Protein AF-A0A672FN80-F1 (afdb_monomer)

Nearest PDB structures (foldseek):
  4kty-assembly2_B  TM=8.460E-01  e=6.902E-69  Homo sapiens
  5mhl-assembly2_B  TM=8.491E-01  e=1.060E-67  Homo sapiens
  4kty-assembly1_A  TM=8.227E-01  e=8.626E-69  Homo sapiens
  5mhl-assembly1_A  TM=8.161E-01  e=2.891E-67  Homo sapiens
  1ggy-assembly1_A  TM=8.329E-01  e=1.007E-64  Homo sapiens

Radius of gyration: 37.43 Å; Cα contacts (8 Å, |Δi|>4): 1169; chains: 1; bounding box: 92×78×159 Å

Solvent-accessible surface area (backbone atoms only — not comparable to full-atom values): 40496 Å² total; per-residue (Å²): 138,86,84,85,91,87,82,89,80,90,89,86,80,91,76,85,77,79,80,72,82,73,78,80,72,74,53,80,85,76,57,81,47,79,76,48,74,45,62,45,48,88,62,34,16,64,78,47,76,37,65,75,44,56,59,96,47,41,45,43,30,33,48,42,74,40,52,38,38,41,31,36,74,47,69,81,51,98,87,62,50,60,33,42,35,41,41,31,74,94,82,51,34,62,98,50,65,23,33,40,42,30,30,63,62,98,56,88,52,43,83,27,55,41,40,74,75,46,74,64,75,35,29,41,31,33,37,39,30,42,31,44,71,45,58,43,47,67,26,42,47,37,49,29,34,58,54,99,88,44,75,50,64,56,77,92,55,78,72,54,28,37,35,34,29,49,23,33,87,27,86,78,19,59,32,43,48,92,50,66,62,53,43,42,49,24,33,64,54,40,71,46,53,47,64,44,61,36,83,94,53,71,42,81,39,72,31,36,26,40,36,35,43,74,56,40,54,59,27,49,48,47,50,45,58,72,68,64,59,58,66,66,48,41,33,36,62,69,59,43,52,34,51,44,20,29,39,43,18,31,88,83,77,58,12,45,26,33,75,65,84,81,83,75,42,89,88,45,46,53,54,86,76,61,57,44,24,50,72,54,46,54,48,22,62,74,66,74,47,52,40,48,36,22,45,40,61,51,34,23,41,38,48,42,19,50,36,24,49,42,29,35,31,33,47,51,39,24,28,16,30,16,39,43,53,78,82,88,56,70,43,31,56,48,35,20,37,82,88,69,50,74,34,77,86,77,31,72,35,49,71,35,51,51,44,37,29,28,36,37,40,32,61,37,88,92,50,65,92,78,38,40,44,52,20,42,34,31,29,57,79,79,56,63,48,96,84,36,49,32,35,29,50,14,29,34,58,31,37,42,70,68,47,40,82,46,78,28,53,22,39,63,54,39,39,22,40,46,67,21,33,36,37,35,26,36,35,53,98,87,66,54,74,43,80,78,47,76,39,78,65,66,27,30,70,39,28,34,30,55,34,71,95,45,89,51,78,39,82,48,42,77,57,49,40,74,69,92,78,79,64,82,79,84,52,94,92,55,93,74,84,70,82,60,78,48,70,30,89,46,94,53,70,44,77,43,84,43,79,43,80,42,63,45,59,44,92,84,71,47,77,71,44,81,74,47,77,45,79,50,75,46,81,30,45,51,72,31,72,43,64,67,81,68,86,88,76,86,85,72,87,81,74,78,78,81,79,66,86,80,75,86,84,76,95,76,87,91,81,91,83,84,88,82,86,91,85,91,85,88,84,84,90,81,88,88,84,88,84,84,92,77,86,84,85,89,78,90,83,80,90,80,86,85,86,86,82,84,88,83,89,85,82,89,86,86,86,82,87,89,84,87,88,89,85,84,88,86,93,88,85,88,87,91,85,80,88,77,87,75,79,89,78,87,74,84,83,83,86,78,82,85,78,87,74,91,79,85,87,81,85,84,84,87,81,84,89,83,89,82,90,77,87,133

Mean predicted aligned error: 18.03 Å

Structure (mmCIF, N/CA/C/O backbone):
data_AF-A0A672FN80-F1
#
_entry.id   AF-A0A672FN80-F1
#
loop_
_atom_site.group_PDB
_atom_site.id
_atom_site.type_symbol
_atom_site.label_atom_id
_atom_site.label_alt_id
_atom_site.label_comp_id
_atom_site.label_asym_id
_atom_site.label_entity_id
_atom_site.label_seq_id
_atom_site.pdbx_PDB_ins_code
_atom_site.Cartn_x
_atom_site.Cartn_y
_atom_site.Cartn_z
_atom_site.occupancy
_atom_site.B_iso_or_equiv
_atom_site.auth_seq_id
_atom_site.auth_comp_id
_atom_site.auth_asym_id
_atom_site.auth_atom_id
_atom_site.pdbx_PDB_model_num
ATOM 1 N N . MET A 1 1 ? -26.352 -53.113 97.077 1.00 34.72 1 MET A N 1
ATOM 2 C CA . MET A 1 1 ? -25.697 -51.936 97.684 1.00 34.72 1 MET A CA 1
ATOM 3 C C . MET A 1 1 ? -26.577 -50.725 97.421 1.00 34.72 1 MET A C 1
ATOM 5 O O . MET A 1 1 ? -27.241 -50.687 96.395 1.00 34.72 1 MET A O 1
ATOM 9 N N . GLU A 1 2 ? -26.629 -49.824 98.389 1.00 32.56 2 GLU A N 1
ATOM 10 C CA . GLU A 1 2 ? -27.482 -48.627 98.493 1.00 32.56 2 GLU A CA 1
ATOM 11 C C . GLU A 1 2 ? -26.720 -47.343 98.065 1.00 32.56 2 GLU A C 1
ATOM 13 O O . GLU A 1 2 ? -25.510 -47.454 97.853 1.00 32.56 2 GLU A O 1
ATOM 18 N N . PRO A 1 3 ? -27.316 -46.120 98.038 1.00 55.88 3 PRO A N 1
ATOM 19 C CA . PRO A 1 3 ? -28.745 -45.746 97.948 1.00 55.88 3 PRO A CA 1
ATOM 20 C C . PRO A 1 3 ? -29.067 -44.508 97.036 1.00 55.88 3 PRO A C 1
ATOM 22 O O . PRO A 1 3 ? -28.199 -43.866 96.456 1.00 55.88 3 PRO A O 1
ATOM 25 N N . SER A 1 4 ? -30.360 -44.136 97.015 1.00 33.94 4 SER A N 1
ATOM 26 C CA . SER A 1 4 ? -30.925 -42.758 97.091 1.00 33.94 4 SER A CA 1
ATOM 27 C C . SER A 1 4 ? -30.737 -41.668 95.998 1.00 33.94 4 SER A C 1
ATOM 29 O O . SER A 1 4 ? -29.720 -40.990 95.926 1.00 33.94 4 SER A O 1
ATOM 31 N N . SER A 1 5 ? -31.884 -41.325 95.381 1.00 39.34 5 SER A N 1
ATOM 32 C CA . SER A 1 5 ? -32.499 -39.971 95.255 1.00 39.34 5 SER A CA 1
ATOM 33 C C . SER A 1 5 ? -31.873 -38.819 94.433 1.00 39.34 5 SER A C 1
ATOM 35 O O . SER A 1 5 ? -30.744 -38.403 94.655 1.00 39.34 5 SER A O 1
ATOM 37 N N . GLY A 1 6 ? -32.725 -38.157 93.632 1.00 29.98 6 GLY A N 1
ATOM 38 C CA . GLY A 1 6 ? -32.535 -36.811 93.057 1.00 29.98 6 GLY A CA 1
ATOM 39 C C . GLY A 1 6 ? -33.773 -36.378 92.246 1.00 29.98 6 GLY A C 1
ATOM 40 O O . GLY A 1 6 ? -34.424 -37.236 91.653 1.00 29.98 6 GLY A O 1
ATOM 41 N N . CYS A 1 7 ? -34.171 -35.094 92.248 1.00 29.92 7 CYS A N 1
ATOM 42 C CA . CYS A 1 7 ? -35.449 -34.663 91.643 1.00 29.92 7 CYS A CA 1
ATOM 43 C C . CYS A 1 7 ? -35.454 -33.200 91.135 1.00 29.92 7 CYS A C 1
ATOM 45 O O . CYS A 1 7 ? -35.078 -32.299 91.881 1.00 29.92 7 CYS A O 1
ATOM 47 N N . ARG A 1 8 ? -35.999 -32.973 89.919 1.00 34.72 8 ARG A N 1
ATOM 48 C CA . ARG A 1 8 ? -36.161 -31.668 89.207 1.00 34.72 8 ARG A CA 1
ATOM 49 C C . ARG A 1 8 ? -34.811 -31.024 88.775 1.00 34.72 8 ARG A C 1
ATOM 51 O O . ARG A 1 8 ? -33.763 -31.463 89.219 1.00 34.72 8 ARG A O 1
ATOM 58 N N . CYS A 1 9 ? -34.737 -30.048 87.855 1.00 31.30 9 CYS A N 1
ATOM 59 C CA . CYS A 1 9 ? -35.773 -29.162 87.300 1.00 31.30 9 CYS A CA 1
ATOM 60 C C . CYS A 1 9 ? -35.511 -28.701 85.837 1.00 31.30 9 CYS A C 1
ATOM 62 O O . CYS A 1 9 ? -34.406 -28.819 85.325 1.00 31.30 9 CYS A O 1
ATOM 64 N N . ASN A 1 10 ? -36.558 -28.147 85.212 1.00 32.53 10 ASN A N 1
ATOM 65 C CA . ASN A 1 10 ? -36.661 -27.355 83.969 1.00 32.53 10 ASN A CA 1
ATOM 66 C C . ASN A 1 10 ? -35.375 -26.850 83.263 1.00 32.53 10 ASN A C 1
ATOM 68 O O . ASN A 1 10 ? -34.629 -26.073 83.852 1.00 32.53 10 ASN A O 1
ATOM 72 N N . SER A 1 11 ? -35.283 -27.037 81.932 1.00 33.47 11 SER A N 1
ATOM 73 C CA . SER A 1 11 ? -35.390 -25.936 80.936 1.00 33.47 11 SER A CA 1
ATOM 74 C C . SER A 1 11 ? -34.997 -26.360 79.507 1.00 33.47 11 SER A C 1
ATOM 76 O O . SER A 1 11 ? -33.852 -26.730 79.276 1.00 33.47 11 SER A O 1
ATOM 78 N N . CYS A 1 12 ? -35.927 -26.231 78.549 1.00 30.92 12 CYS A N 1
ATOM 79 C CA . CYS A 1 12 ? -35.750 -25.558 77.242 1.00 30.92 12 CYS A CA 1
ATOM 80 C C . CYS A 1 12 ? -36.999 -25.788 76.370 1.00 30.92 12 CYS A C 1
ATOM 82 O O . CYS A 1 12 ? -37.459 -26.916 76.228 1.00 30.92 12 CYS A O 1
ATOM 84 N N . ARG A 1 13 ? -37.575 -24.722 75.794 1.00 36.31 13 ARG A N 1
ATOM 85 C CA . ARG A 1 13 ? -38.748 -24.807 74.900 1.00 36.31 13 ARG A CA 1
ATOM 86 C C . ARG A 1 13 ? -38.325 -24.846 73.434 1.00 36.31 13 ARG A C 1
ATOM 88 O O . ARG A 1 13 ? -37.429 -24.100 73.043 1.00 36.31 13 ARG A O 1
ATOM 95 N N . ASP A 1 14 ? -39.057 -25.608 72.625 1.00 39.59 14 ASP A N 1
ATOM 96 C CA . ASP A 1 14 ? -38.966 -25.571 71.165 1.00 39.59 14 ASP A CA 1
ATOM 97 C C . ASP A 1 14 ? -39.040 -24.144 70.604 1.00 39.59 14 ASP A C 1
ATOM 99 O O . ASP A 1 14 ? -40.020 -23.420 70.798 1.00 39.59 14 ASP A O 1
ATOM 103 N N . LYS A 1 15 ? -38.041 -23.781 69.796 1.00 34.59 15 LYS A N 1
ATOM 104 C CA . LYS A 1 15 ? -38.155 -22.719 68.792 1.00 34.59 15 LYS A CA 1
ATOM 105 C C . LYS A 1 15 ? -37.890 -23.324 67.419 1.00 34.59 15 LYS A C 1
ATOM 107 O O . LYS A 1 15 ? -36.750 -23.379 66.968 1.00 34.59 15 LYS A O 1
ATOM 112 N N . LYS A 1 16 ? -38.955 -23.766 66.742 1.00 34.41 16 LYS A N 1
ATOM 113 C CA . LYS A 1 16 ? -38.889 -24.189 65.335 1.00 34.41 16 LYS A CA 1
ATOM 114 C C . LYS A 1 16 ? -38.532 -22.989 64.455 1.00 34.41 16 LYS A C 1
ATOM 116 O O . LYS A 1 16 ? -39.405 -22.207 64.081 1.00 34.41 16 LYS A O 1
ATOM 121 N N . VAL A 1 17 ? -37.250 -22.843 64.128 1.00 33.03 17 VAL A N 1
ATOM 122 C CA . VAL A 1 17 ? -36.770 -21.849 63.164 1.00 33.03 17 VAL A CA 1
ATOM 123 C C . VAL A 1 17 ? -37.269 -22.246 61.775 1.00 33.03 17 VAL A C 1
ATOM 125 O O . VAL A 1 17 ? -36.801 -23.222 61.190 1.00 33.03 17 VAL A O 1
ATOM 128 N N . LYS A 1 18 ? -38.232 -21.491 61.234 1.00 31.28 18 LYS A N 1
ATOM 129 C CA . LYS A 1 18 ? -38.586 -21.576 59.813 1.00 31.28 18 LYS A CA 1
ATOM 130 C C . LYS A 1 18 ? -37.438 -20.994 58.990 1.00 31.28 18 LYS A C 1
ATOM 132 O O . LYS A 1 18 ? -37.348 -19.779 58.834 1.00 31.28 18 LYS A O 1
ATOM 137 N N . PHE A 1 19 ? -36.610 -21.860 58.415 1.00 32.84 19 PHE A N 1
ATOM 138 C CA . PHE A 1 19 ? -35.761 -21.489 57.288 1.00 32.84 19 PHE A CA 1
ATOM 139 C C . PHE A 1 19 ? -36.641 -21.290 56.051 1.00 32.84 19 PHE A C 1
ATOM 141 O O . PHE A 1 19 ? -36.877 -22.214 55.277 1.00 32.84 19 PHE A O 1
ATOM 148 N N . THR A 1 20 ? -37.162 -20.077 55.869 1.00 34.50 20 THR A N 1
ATOM 149 C CA . THR A 1 20 ? -37.629 -19.655 54.548 1.00 34.50 20 THR A CA 1
ATOM 150 C C . THR A 1 20 ? -36.409 -19.496 53.656 1.00 34.50 20 THR A C 1
ATOM 152 O O . THR A 1 20 ? -35.637 -18.553 53.848 1.00 34.50 20 THR A O 1
ATOM 155 N N . PHE A 1 21 ? -36.256 -20.380 52.669 1.00 37.72 21 PHE A N 1
ATOM 156 C CA . PHE A 1 21 ? -35.476 -20.053 51.483 1.00 37.72 21 PHE A CA 1
ATOM 157 C C . PHE A 1 21 ? -36.081 -18.779 50.887 1.00 37.72 21 PHE A C 1
ATOM 159 O O . PHE A 1 21 ? -37.189 -18.786 50.356 1.00 37.72 21 PHE A O 1
ATOM 166 N N . ARG A 1 22 ? -35.374 -17.659 51.047 1.00 36.22 22 ARG A N 1
ATOM 167 C CA . ARG A 1 22 ? -35.537 -16.530 50.143 1.00 36.22 22 ARG A CA 1
ATOM 168 C C . ARG A 1 22 ? -34.741 -16.896 48.908 1.00 36.22 22 ARG A C 1
ATOM 170 O O . ARG A 1 22 ? -33.526 -16.715 48.901 1.00 36.22 22 ARG A O 1
ATOM 177 N N . ASP A 1 23 ? -35.428 -17.398 47.891 1.00 37.12 23 ASP A N 1
ATOM 178 C CA . ASP A 1 23 ? -34.896 -17.324 46.540 1.00 37.12 23 ASP A CA 1
ATOM 179 C C . ASP A 1 23 ? -34.601 -15.850 46.270 1.00 37.12 23 ASP A C 1
ATOM 181 O O . ASP A 1 23 ? -35.511 -15.017 46.212 1.00 37.12 23 ASP A O 1
ATOM 185 N N . ILE A 1 24 ? -33.315 -15.505 46.180 1.00 43.38 24 ILE A N 1
ATOM 186 C CA . ILE A 1 24 ? -32.892 -14.168 45.771 1.00 43.38 24 ILE A CA 1
ATOM 187 C C . ILE A 1 24 ? -33.099 -14.107 44.262 1.00 43.38 24 ILE A C 1
ATOM 189 O O . ILE A 1 24 ? -32.166 -14.220 43.466 1.00 43.38 24 ILE A O 1
ATOM 193 N N . VAL A 1 25 ? -34.364 -13.937 43.878 1.00 39.09 25 VAL A N 1
ATOM 194 C CA . VAL A 1 25 ? -34.743 -13.419 42.572 1.00 39.09 25 VAL A CA 1
ATOM 195 C C . VAL A 1 25 ? -34.125 -12.029 42.495 1.00 39.09 25 VAL A C 1
ATOM 197 O O . VAL A 1 25 ? -34.710 -11.058 42.973 1.00 39.09 25 VAL A O 1
ATOM 200 N N . LYS A 1 26 ? -32.910 -11.942 41.937 1.00 41.38 26 LYS A N 1
ATOM 201 C CA . LYS A 1 26 ? -32.326 -10.666 41.527 1.00 41.38 26 LYS A CA 1
ATOM 202 C C . LYS A 1 26 ? -33.324 -10.028 40.573 1.00 41.38 26 LYS A C 1
ATOM 204 O O . LYS A 1 26 ? -33.519 -10.509 39.456 1.00 41.38 26 LYS A O 1
ATOM 209 N N . THR A 1 27 ? -33.986 -8.978 41.042 1.00 40.97 27 THR A N 1
ATOM 210 C CA . THR A 1 27 ? -34.818 -8.129 40.200 1.00 40.97 27 THR A CA 1
ATOM 211 C C . THR A 1 27 ? -33.954 -7.600 39.059 1.00 40.97 27 THR A C 1
ATOM 213 O O . THR A 1 27 ? -32.752 -7.378 39.218 1.00 40.97 27 THR A O 1
ATOM 216 N N . SER A 1 28 ? -34.549 -7.392 37.885 1.00 49.75 28 SER A N 1
ATOM 217 C CA . SER A 1 28 ? -33.811 -6.977 36.682 1.00 49.75 28 SER A CA 1
ATOM 218 C C . SER A 1 28 ? -33.064 -5.642 36.835 1.00 49.75 28 SER A C 1
ATOM 220 O O . SER A 1 28 ? -32.190 -5.352 36.027 1.00 49.75 28 SER A O 1
ATOM 222 N N . ALA A 1 29 ? -33.366 -4.864 37.880 1.00 49.12 29 ALA A N 1
ATOM 223 C CA . ALA A 1 29 ? -32.667 -3.638 38.257 1.00 49.12 29 ALA A CA 1
ATOM 224 C C . ALA A 1 29 ? -31.245 -3.854 38.830 1.00 49.12 29 ALA A C 1
ATOM 226 O O . ALA A 1 29 ? -30.414 -2.962 38.705 1.00 49.12 29 ALA A O 1
ATOM 227 N N . ASP A 1 30 ? -30.935 -5.017 39.421 1.00 61.47 30 ASP A N 1
ATOM 228 C CA . ASP A 1 30 ? -29.598 -5.301 39.986 1.00 61.47 30 ASP A CA 1
ATOM 229 C C . ASP A 1 30 ? -28.584 -5.797 38.935 1.00 61.47 30 ASP A C 1
ATOM 231 O O . ASP A 1 30 ? -27.371 -5.858 39.191 1.00 61.47 30 ASP A O 1
ATOM 235 N N . MET A 1 31 ? -29.069 -6.198 37.754 1.00 71.31 31 MET A N 1
ATOM 236 C CA . MET A 1 31 ? -28.233 -6.737 36.684 1.00 71.31 31 MET A CA 1
ATOM 237 C C . MET A 1 31 ? -27.465 -5.616 35.980 1.00 71.31 31 MET A C 1
ATOM 239 O O . MET A 1 31 ? -28.045 -4.659 35.468 1.00 71.31 31 MET A O 1
ATOM 243 N N . LEU A 1 32 ? -26.140 -5.755 35.942 1.00 83.38 32 LEU A N 1
ATOM 244 C CA . LEU A 1 32 ? -25.268 -4.834 35.227 1.00 83.38 32 LEU A CA 1
ATOM 245 C C . LEU A 1 32 ? -25.393 -5.081 33.717 1.00 83.38 32 LEU A C 1
ATOM 247 O O . LEU A 1 32 ? -25.156 -6.193 33.248 1.00 83.38 32 LEU A O 1
ATOM 251 N N . PHE A 1 33 ? -25.730 -4.041 32.961 1.00 86.81 33 PHE A N 1
ATOM 252 C CA . PHE A 1 33 ? -25.705 -4.049 31.499 1.00 86.81 33 PHE A CA 1
ATOM 253 C C . PHE A 1 33 ? -25.054 -2.767 30.970 1.00 86.81 33 PHE A C 1
ATOM 255 O O . PHE A 1 33 ? -24.879 -1.802 31.712 1.00 86.81 33 PHE A O 1
ATOM 262 N N . VAL A 1 34 ? -24.666 -2.767 29.694 1.00 90.94 34 VAL A N 1
ATOM 263 C CA . VAL A 1 34 ? -24.140 -1.575 29.012 1.00 90.94 34 VAL A CA 1
ATOM 264 C C . VAL A 1 34 ? -25.296 -0.778 28.424 1.00 90.94 34 VAL A C 1
ATOM 266 O O . VAL A 1 34 ? -26.109 -1.335 27.686 1.00 90.94 34 VAL A O 1
ATOM 269 N N . GLU A 1 35 ? -25.341 0.515 28.724 1.00 90.50 35 GLU A N 1
ATOM 270 C CA . GLU A 1 35 ? -26.294 1.463 28.142 1.00 90.50 35 GLU A CA 1
ATOM 271 C C . GLU A 1 35 ? -25.733 2.112 26.875 1.00 90.50 35 GLU A C 1
ATOM 273 O O . GLU A 1 35 ? -26.437 2.228 25.873 1.00 90.50 35 GLU A O 1
ATOM 278 N N . HIS A 1 36 ? -24.457 2.511 26.907 1.00 91.25 36 HIS A N 1
ATOM 279 C CA . HIS A 1 36 ? -23.806 3.243 25.823 1.00 91.25 36 HIS A CA 1
ATOM 280 C C . HIS A 1 36 ? -22.309 2.917 25.717 1.00 91.25 36 HIS A C 1
ATOM 282 O O . HIS A 1 36 ? -21.642 2.651 26.720 1.00 91.25 36 HIS A O 1
ATOM 288 N N . ILE A 1 37 ? -21.774 2.976 24.495 1.00 93.94 37 ILE A N 1
ATOM 289 C CA . ILE A 1 37 ? -20.345 2.834 24.190 1.00 93.94 37 ILE A CA 1
ATOM 290 C C . ILE A 1 37 ? -19.943 4.036 23.334 1.00 93.94 37 ILE A C 1
ATOM 292 O O . ILE A 1 37 ? -20.289 4.108 22.158 1.00 93.94 37 ILE A O 1
ATOM 296 N N . ASP A 1 38 ? -19.208 4.981 23.916 1.00 94.50 38 ASP A N 1
ATOM 297 C CA . ASP A 1 38 ? -18.576 6.066 23.168 1.00 94.50 38 ASP A CA 1
ATOM 298 C C . ASP A 1 38 ? -17.159 5.645 22.755 1.00 94.50 38 ASP A C 1
ATOM 300 O O . ASP A 1 38 ? -16.294 5.385 23.592 1.00 94.50 38 ASP A O 1
ATOM 304 N N . MET A 1 39 ? -16.917 5.602 21.444 1.00 94.62 39 MET A N 1
ATOM 305 C CA . MET A 1 39 ? -15.609 5.309 20.845 1.00 94.62 39 MET A CA 1
ATOM 306 C C . MET A 1 39 ? -14.666 6.536 20.841 1.00 94.62 39 MET A C 1
ATOM 308 O O . MET A 1 39 ? -13.638 6.525 20.163 1.00 94.62 39 MET A O 1
ATOM 312 N N . CYS A 1 40 ? -15.036 7.620 21.532 1.00 94.31 40 CYS A N 1
ATOM 313 C CA . CYS A 1 40 ? -14.263 8.837 21.795 1.00 94.31 40 CYS A CA 1
ATOM 314 C C . CYS A 1 40 ? -13.546 9.407 20.553 1.00 94.31 40 CYS A C 1
ATOM 316 O O . CYS A 1 40 ? -12.401 9.862 20.626 1.00 94.31 40 CYS A O 1
ATOM 318 N N . GLN A 1 41 ? -14.208 9.377 19.388 1.00 92.81 41 GLN A N 1
ATOM 319 C CA . GLN A 1 41 ? -13.569 9.632 18.086 1.00 92.81 41 GLN A CA 1
ATOM 320 C C . GLN A 1 41 ? -12.873 10.998 18.004 1.00 92.81 41 GLN A C 1
ATOM 322 O O . GLN A 1 41 ? -11.802 11.099 17.410 1.00 92.81 41 GLN A O 1
ATOM 327 N N . ASN A 1 42 ? -13.439 12.017 18.656 1.00 92.94 42 ASN A N 1
ATOM 328 C CA . ASN A 1 42 ? -12.897 13.379 18.707 1.00 92.94 42 ASN A CA 1
ATOM 329 C C . ASN A 1 42 ? -11.530 13.465 19.415 1.00 92.94 42 ASN A C 1
ATOM 331 O O . ASN A 1 42 ? -10.779 14.402 19.168 1.00 92.94 42 ASN A O 1
ATOM 335 N N . ILE A 1 43 ? -11.212 12.500 20.286 1.00 94.44 43 ILE A N 1
ATOM 336 C CA . ILE A 1 43 ? -9.926 12.390 20.990 1.00 94.44 43 ILE A CA 1
ATOM 337 C C . ILE A 1 43 ? -8.984 11.460 20.214 1.00 94.44 43 ILE A C 1
ATOM 339 O O . ILE A 1 43 ? -7.816 11.784 20.017 1.00 94.44 43 ILE A O 1
ATOM 343 N N . ASN A 1 44 ? -9.502 10.326 19.732 1.00 96.56 44 ASN A N 1
ATOM 344 C CA . ASN A 1 44 ? -8.696 9.275 19.108 1.00 96.56 44 ASN A CA 1
ATOM 345 C C . ASN A 1 44 ? -8.256 9.590 17.666 1.00 96.56 44 ASN A C 1
ATOM 347 O O . ASN A 1 44 ? -7.122 9.295 17.295 1.00 96.56 44 ASN A O 1
ATOM 351 N N . LYS A 1 45 ? -9.121 10.174 16.823 1.00 94.44 45 LYS A N 1
ATOM 352 C CA . LYS A 1 45 ? -8.763 10.430 15.415 1.00 94.44 45 LYS A CA 1
ATOM 353 C C . LYS A 1 45 ? -7.578 11.410 15.258 1.00 94.44 45 LYS A C 1
ATOM 355 O O . LYS A 1 45 ? -6.699 11.126 14.438 1.00 94.44 45 LYS A O 1
ATOM 360 N N . PRO A 1 46 ? -7.470 12.497 16.054 1.00 95.94 46 PRO A N 1
ATOM 361 C CA . PRO A 1 46 ? -6.291 13.363 16.037 1.00 95.94 46 PRO A CA 1
ATOM 362 C C . PRO A 1 46 ? -5.007 12.671 16.506 1.00 95.94 46 PRO A C 1
ATOM 364 O O . PRO A 1 46 ? -3.977 12.817 15.853 1.00 95.94 46 PRO A O 1
ATOM 367 N N . THR A 1 47 ? -5.046 11.895 17.596 1.00 95.75 47 THR A N 1
ATOM 368 C CA . THR A 1 47 ? -3.836 11.255 18.149 1.00 95.75 47 THR A CA 1
ATOM 369 C C . THR A 1 47 ? -3.302 10.127 17.267 1.00 95.75 47 THR A C 1
ATOM 371 O O . THR A 1 47 ? -2.093 9.908 17.234 1.00 95.75 47 THR A O 1
ATOM 374 N N . HIS A 1 48 ? -4.165 9.436 16.519 1.00 96.62 48 HIS A N 1
ATOM 375 C CA . HIS A 1 48 ? -3.774 8.374 15.585 1.00 96.62 48 HIS A CA 1
ATOM 376 C C . HIS A 1 48 ? -3.485 8.854 14.154 1.00 96.62 48 HIS A C 1
ATOM 378 O O . HIS A 1 48 ? -3.210 8.019 13.292 1.00 96.62 48 HIS A O 1
ATOM 384 N N . TYR A 1 49 ? -3.534 10.159 13.862 1.00 96.06 49 TYR A N 1
ATOM 385 C CA . TYR A 1 49 ? -3.404 10.689 12.495 1.00 96.06 49 TYR A CA 1
ATOM 386 C C . TYR A 1 49 ? -4.420 10.042 11.527 1.00 96.06 49 TYR A C 1
ATOM 388 O O . TYR A 1 49 ? -4.057 9.475 10.490 1.00 96.06 49 TYR A O 1
ATOM 396 N N . THR A 1 50 ? -5.700 10.059 11.916 1.00 96.25 50 THR A N 1
ATOM 397 C CA . THR A 1 50 ? -6.836 9.475 11.174 1.00 96.25 50 THR A CA 1
ATOM 398 C C . THR A 1 50 ? -8.052 10.413 11.072 1.00 96.25 50 THR A C 1
ATOM 400 O O . THR A 1 50 ? -9.124 9.988 10.641 1.00 96.25 50 THR A O 1
ATOM 403 N N . THR A 1 51 ? -7.904 11.698 11.416 1.00 94.94 51 THR A N 1
ATOM 404 C CA . THR A 1 51 ? -8.965 12.726 11.327 1.00 94.94 51 THR A CA 1
ATOM 405 C C . THR A 1 51 ? -9.540 12.898 9.924 1.00 94.94 51 THR A C 1
ATOM 407 O O . THR A 1 51 ? -10.733 13.147 9.793 1.00 94.94 51 THR A O 1
ATOM 410 N N . GLU A 1 52 ? -8.716 12.749 8.887 1.00 94.69 52 GLU A N 1
ATOM 411 C CA . GLU A 1 52 ? -9.093 13.060 7.501 1.00 94.69 52 GLU A CA 1
ATOM 412 C C . GLU A 1 52 ? -10.042 12.024 6.867 1.00 94.69 52 GLU A C 1
ATOM 414 O O . GLU A 1 52 ? -10.763 12.366 5.937 1.00 94.69 52 GLU A O 1
ATOM 419 N N . TYR A 1 53 ? -10.105 10.784 7.378 1.00 95.31 53 TYR A N 1
ATOM 420 C CA . TYR A 1 53 ? -10.984 9.735 6.834 1.00 95.31 53 TYR A CA 1
ATOM 421 C C . TYR A 1 53 ? -12.480 10.084 7.005 1.00 95.31 53 TYR A C 1
ATOM 423 O O . TYR A 1 53 ? -12.988 10.065 8.137 1.00 95.31 53 TYR A O 1
ATOM 431 N N . ASP A 1 54 ? -13.212 10.283 5.895 1.00 94.75 54 ASP A N 1
ATOM 432 C CA . ASP A 1 54 ? -14.682 10.419 5.889 1.00 94.75 54 ASP A CA 1
ATOM 433 C C . ASP A 1 54 ? -15.348 9.063 6.169 1.00 94.75 54 ASP A C 1
ATOM 435 O O . ASP A 1 54 ? -15.763 8.308 5.282 1.00 94.75 54 ASP A O 1
ATOM 439 N N . THR A 1 55 ? -15.428 8.746 7.458 1.00 91.88 55 THR A N 1
ATOM 440 C CA . THR A 1 55 ? -16.177 7.614 7.991 1.00 91.88 55 THR A CA 1
ATOM 441 C C . THR A 1 55 ? -16.730 7.930 9.376 1.00 91.88 55 THR A C 1
ATOM 443 O O . THR A 1 55 ? -16.051 8.515 10.225 1.00 91.88 55 THR A O 1
ATOM 446 N N . ASN A 1 56 ? -17.968 7.494 9.614 1.00 91.31 56 ASN A N 1
ATOM 447 C CA . ASN A 1 56 ? -18.688 7.667 10.880 1.00 91.31 56 ASN A CA 1
ATOM 448 C C . ASN A 1 56 ? -18.119 6.803 12.022 1.00 91.31 56 ASN A C 1
ATOM 450 O O . ASN A 1 56 ? -18.543 6.951 13.164 1.00 91.31 56 ASN A O 1
ATOM 454 N N . ASN A 1 57 ? -17.214 5.875 11.709 1.00 94.69 57 ASN A N 1
ATOM 455 C CA . ASN A 1 57 ? -16.669 4.880 12.629 1.00 94.69 57 ASN A CA 1
ATOM 456 C C . ASN A 1 57 ? -15.264 5.269 13.118 1.00 94.69 57 ASN A C 1
ATOM 458 O O . ASN A 1 57 ? -14.571 6.082 12.497 1.00 94.69 57 ASN A O 1
ATOM 462 N N . LEU A 1 58 ? -14.811 4.650 14.213 1.00 96.44 58 LEU A N 1
ATOM 463 C CA . LEU A 1 58 ? -13.467 4.899 14.727 1.00 96.44 58 LEU A CA 1
ATOM 464 C C . LEU A 1 58 ? -12.405 4.254 13.818 1.00 96.44 58 LEU A C 1
ATOM 466 O O . LEU A 1 58 ? -12.484 3.071 13.487 1.00 96.44 58 LEU A O 1
ATOM 470 N N . VAL A 1 59 ? -11.376 5.031 13.473 1.00 97.56 59 VAL A N 1
ATOM 471 C CA . VAL A 1 59 ? -10.182 4.578 12.747 1.00 97.56 59 VAL A CA 1
ATOM 472 C C . VAL A 1 59 ? -8.962 4.846 13.623 1.00 97.56 59 VAL A C 1
ATOM 474 O O . VAL A 1 59 ? -8.731 5.989 14.017 1.00 97.56 59 VAL A O 1
ATOM 477 N N . VAL A 1 60 ? -8.182 3.810 13.922 1.00 97.81 60 VAL A N 1
ATOM 478 C CA . VAL A 1 60 ? -6.967 3.872 14.754 1.00 97.81 60 VAL A CA 1
ATOM 479 C C . VAL A 1 60 ? -5.839 3.065 14.120 1.00 97.81 60 VAL A C 1
ATOM 481 O O . VAL A 1 60 ? -6.037 2.296 13.178 1.00 97.81 60 VAL A O 1
ATOM 484 N N . ARG A 1 61 ? -4.631 3.231 14.651 1.00 97.88 61 ARG A N 1
ATOM 485 C CA . ARG A 1 61 ? -3.422 2.533 14.204 1.00 97.88 61 ARG A CA 1
ATOM 486 C C . ARG A 1 61 ? -2.923 1.593 15.297 1.00 97.88 61 ARG A C 1
ATOM 488 O O . ARG A 1 61 ? -3.034 1.908 16.480 1.00 97.88 61 ARG A O 1
ATOM 495 N N . ARG A 1 62 ? -2.395 0.435 14.904 1.00 97.00 62 ARG A N 1
ATOM 496 C CA . ARG A 1 62 ? -1.881 -0.584 15.835 1.00 97.00 62 ARG A CA 1
ATOM 497 C C . ARG A 1 62 ? -0.619 -0.121 16.578 1.00 97.00 62 ARG A C 1
ATOM 499 O O . ARG A 1 62 ? 0.033 0.828 16.157 1.00 97.00 62 ARG A O 1
ATOM 506 N N . GLY A 1 63 ? -0.298 -0.752 17.707 1.00 95.00 63 GLY A N 1
ATOM 507 C CA . GLY A 1 63 ? 0.839 -0.369 18.556 1.00 95.00 63 GLY A CA 1
ATOM 508 C C . GLY A 1 63 ? 0.655 0.919 19.371 1.00 95.00 63 GLY A C 1
ATOM 509 O O . GLY A 1 63 ? 1.570 1.316 20.080 1.00 95.00 63 GLY A O 1
ATOM 510 N N . GLN A 1 64 ? -0.509 1.573 19.299 1.00 96.25 64 GLN A N 1
ATOM 511 C CA . GLN A 1 64 ? -0.788 2.848 19.965 1.00 96.25 64 GLN A CA 1
ATOM 512 C C . GLN A 1 64 ? -2.107 2.774 20.745 1.00 96.25 64 GLN A C 1
ATOM 514 O O . GLN A 1 64 ? -3.067 2.160 20.279 1.00 96.25 64 GLN A O 1
ATOM 519 N N . GLU A 1 65 ? -2.158 3.388 21.929 1.00 96.50 65 GLU A N 1
ATOM 520 C CA . GLU A 1 65 ? -3.358 3.386 22.770 1.00 96.50 65 GLU A CA 1
ATOM 521 C C . GLU A 1 65 ? -4.467 4.292 22.217 1.00 96.50 65 GLU A C 1
ATOM 523 O O . GLU A 1 65 ? -4.210 5.445 21.872 1.00 96.50 65 GLU A O 1
ATOM 528 N N . PHE A 1 66 ? -5.703 3.789 22.237 1.00 97.12 66 PHE A N 1
ATOM 529 C CA . PHE A 1 66 ? -6.926 4.560 22.012 1.00 97.12 66 PHE A CA 1
ATOM 530 C C . PHE A 1 66 ? -7.897 4.418 23.192 1.00 97.12 66 PHE A C 1
ATOM 532 O O . PHE A 1 66 ? -7.835 3.451 23.956 1.00 97.12 66 PHE A O 1
ATOM 539 N N . ILE A 1 67 ? -8.799 5.389 23.345 1.00 96.19 67 ILE A N 1
ATOM 540 C CA . ILE A 1 67 ? -9.714 5.494 24.489 1.00 96.19 67 ILE A CA 1
ATOM 541 C C . ILE A 1 67 ? -11.136 5.068 24.098 1.00 96.19 67 ILE A C 1
ATOM 543 O O . ILE A 1 67 ? -11.646 5.487 23.062 1.00 96.19 67 ILE A O 1
ATOM 547 N N . ILE A 1 68 ? -11.808 4.285 24.944 1.00 95.81 68 ILE A N 1
ATOM 548 C CA . ILE A 1 68 ? -13.255 4.016 24.860 1.00 95.81 68 ILE A CA 1
ATOM 549 C C . ILE A 1 68 ? -13.897 4.378 26.201 1.00 95.81 68 ILE A C 1
ATOM 551 O O . ILE A 1 68 ? -13.347 4.078 27.261 1.00 95.81 68 ILE A O 1
ATOM 555 N N . ARG A 1 69 ? -15.088 4.974 26.172 1.00 95.44 69 ARG A N 1
ATOM 556 C CA . ARG A 1 69 ? -15.930 5.206 27.350 1.00 95.44 69 ARG A CA 1
ATOM 557 C C . ARG A 1 69 ? -17.140 4.272 27.305 1.00 95.44 69 ARG A C 1
ATOM 559 O O . ARG A 1 69 ? -17.944 4.336 26.380 1.00 95.44 69 ARG A O 1
ATOM 566 N N . VAL A 1 70 ? -17.280 3.415 28.315 1.00 94.81 70 VAL A N 1
ATOM 567 C CA . VAL A 1 70 ? -18.409 2.480 28.457 1.00 94.81 70 VAL A CA 1
ATOM 568 C C . VAL A 1 70 ? -19.276 2.930 29.627 1.00 94.81 70 VAL A C 1
ATOM 570 O O . VAL A 1 70 ? -18.783 3.041 30.749 1.00 94.81 70 VAL A O 1
ATOM 573 N N . THR A 1 71 ? -20.558 3.184 29.372 1.00 94.25 71 THR A N 1
ATOM 574 C CA . THR A 1 71 ? -21.547 3.565 30.390 1.00 94.25 71 THR A CA 1
ATOM 575 C C . THR A 1 71 ? -22.420 2.364 30.729 1.00 94.25 71 THR A C 1
ATOM 577 O O . THR A 1 71 ? -23.022 1.752 29.843 1.00 94.25 71 THR A O 1
ATOM 580 N N . PHE A 1 72 ? -22.473 2.022 32.013 1.00 92.50 72 PHE A N 1
ATOM 581 C CA . PHE A 1 72 ? -23.222 0.889 32.546 1.00 92.50 72 PHE A CA 1
ATOM 582 C C . PHE A 1 72 ? -24.506 1.339 33.260 1.00 92.50 72 PHE A C 1
ATOM 584 O O . PHE A 1 72 ? -24.617 2.481 33.690 1.00 92.50 72 PHE A O 1
ATOM 591 N N . SER A 1 73 ? -25.445 0.416 33.465 1.00 90.31 73 SER A N 1
ATOM 592 C CA . SER A 1 73 ? -26.730 0.669 34.142 1.00 90.31 73 SER A CA 1
ATOM 593 C C . SER A 1 73 ? -26.626 1.064 35.623 1.00 90.31 73 SER A C 1
ATOM 595 O O . SER A 1 73 ? -27.589 1.555 36.212 1.00 90.31 73 SER A O 1
ATOM 597 N N . ARG A 1 74 ? -25.471 0.834 36.258 1.00 87.69 74 ARG A N 1
ATOM 598 C CA . ARG A 1 74 ? -25.175 1.227 37.642 1.00 87.69 74 ARG A CA 1
ATOM 599 C C . ARG A 1 74 ? -23.670 1.365 37.868 1.00 87.69 74 ARG A C 1
ATOM 601 O O . ARG A 1 74 ? -22.865 0.988 37.021 1.00 87.69 74 ARG A O 1
ATOM 608 N N . LEU A 1 75 ? -23.297 1.860 39.050 1.00 86.31 75 LEU A N 1
ATOM 609 C CA . LEU A 1 75 ? -21.909 1.863 39.518 1.00 86.31 75 LEU A CA 1
ATOM 610 C C . LEU A 1 75 ? -21.320 0.440 39.503 1.00 86.31 75 LEU A C 1
ATOM 612 O O . LEU A 1 75 ? -21.983 -0.522 39.912 1.00 86.31 75 LEU A O 1
ATOM 616 N N . LEU A 1 76 ? -20.064 0.334 39.066 1.00 83.81 76 LEU A N 1
ATOM 617 C CA . LEU A 1 76 ? -19.274 -0.893 39.142 1.00 83.81 76 LEU A CA 1
ATOM 618 C C . LEU A 1 76 ? -18.861 -1.170 40.593 1.00 83.81 76 LEU A C 1
ATOM 620 O O . LEU A 1 76 ? -18.438 -0.268 41.316 1.00 83.81 76 LEU A O 1
ATOM 624 N N . THR A 1 77 ? -18.953 -2.429 41.011 1.00 80.94 77 THR A N 1
ATOM 625 C CA . THR A 1 77 ? -18.476 -2.918 42.311 1.00 80.94 77 THR A CA 1
ATOM 626 C C . THR A 1 77 ? -17.296 -3.871 42.123 1.00 80.94 77 THR A C 1
ATOM 628 O O . THR A 1 77 ? -17.075 -4.388 41.033 1.00 80.94 77 THR A O 1
ATOM 631 N N . GLN A 1 78 ? -16.566 -4.187 43.198 1.00 76.19 78 GLN A N 1
ATOM 632 C CA . GLN A 1 78 ? -15.456 -5.158 43.160 1.00 76.19 78 GLN A CA 1
ATOM 633 C C . GLN A 1 78 ? -15.871 -6.599 42.785 1.00 76.19 78 GLN A C 1
ATOM 635 O O . GLN A 1 78 ? -15.002 -7.451 42.619 1.00 76.19 78 GLN A O 1
ATOM 640 N N . GLN A 1 79 ? -17.173 -6.895 42.682 1.00 77.19 79 GLN A N 1
ATOM 641 C CA . GLN A 1 79 ? -17.691 -8.193 42.227 1.00 77.19 79 GLN A CA 1
ATOM 642 C C . GLN A 1 79 ? -18.083 -8.199 40.741 1.00 77.19 79 GLN A C 1
ATOM 644 O O . GLN A 1 79 ? -18.329 -9.270 40.187 1.00 77.19 79 GLN A O 1
ATOM 649 N N . ASP A 1 80 ? -18.159 -7.030 40.101 1.00 83.25 80 ASP A N 1
ATOM 650 C CA . ASP A 1 80 ? -18.477 -6.910 38.682 1.00 83.25 80 ASP A CA 1
ATOM 651 C C . ASP A 1 80 ? -17.191 -7.029 37.849 1.00 83.25 80 ASP A C 1
ATOM 653 O O . ASP A 1 80 ? -16.212 -6.323 38.090 1.00 83.25 80 ASP A O 1
ATOM 657 N N . ASP A 1 81 ? -17.196 -7.901 36.840 1.00 87.00 81 ASP A N 1
ATOM 658 C CA . ASP A 1 81 ? -16.090 -8.054 35.889 1.00 87.00 81 ASP A CA 1
ATOM 659 C C . ASP A 1 81 ? -16.605 -7.934 34.454 1.00 87.00 81 ASP A C 1
ATOM 661 O O . ASP A 1 81 ? -17.706 -8.390 34.127 1.00 87.00 81 ASP A O 1
ATOM 665 N N . PHE A 1 82 ? -15.806 -7.307 33.595 1.00 90.25 82 PHE A N 1
ATOM 666 C CA . PHE A 1 82 ? -16.124 -7.110 32.189 1.00 90.25 82 PHE A CA 1
ATOM 667 C C . PHE A 1 82 ? -14.857 -7.132 31.329 1.00 90.25 82 PHE A C 1
ATOM 669 O O . PHE A 1 82 ? -13.746 -6.857 31.789 1.00 90.25 82 PHE A O 1
ATOM 676 N N . GLN A 1 83 ? -15.047 -7.427 30.049 1.00 92.31 83 GLN A N 1
ATOM 677 C CA . GLN A 1 83 ? -14.005 -7.434 29.029 1.00 92.31 83 GLN A CA 1
ATOM 678 C C . GLN A 1 83 ? -14.526 -6.789 27.743 1.00 92.31 83 GLN A C 1
ATOM 680 O O . GLN A 1 83 ? -15.726 -6.838 27.456 1.00 92.31 83 GLN A O 1
ATOM 685 N N . LEU A 1 84 ? -13.628 -6.206 26.952 1.00 94.06 84 LEU A N 1
ATOM 686 C CA . LEU A 1 84 ? -13.930 -5.845 25.567 1.00 94.06 84 LEU A CA 1
ATOM 687 C C . LEU A 1 84 ? -13.549 -6.993 24.642 1.00 94.06 84 LEU A C 1
ATOM 689 O O . LEU A 1 84 ? -12.520 -7.640 24.838 1.00 94.06 84 LEU A O 1
ATOM 693 N N . GLU A 1 85 ? -14.352 -7.220 23.610 1.00 94.19 85 GLU A N 1
ATOM 694 C CA . GLU A 1 85 ? -14.077 -8.220 22.587 1.00 94.19 85 GLU A CA 1
ATOM 695 C C . GLU A 1 85 ? -14.109 -7.596 21.191 1.00 94.19 85 GLU A C 1
ATOM 697 O O . GLU A 1 85 ? -15.083 -6.949 20.802 1.00 94.19 85 GLU A O 1
ATOM 702 N N . PHE A 1 86 ? -13.050 -7.831 20.418 1.00 95.38 86 PHE A N 1
ATOM 703 C CA . PHE A 1 86 ? -12.891 -7.341 19.053 1.00 95.38 86 PHE A CA 1
ATOM 704 C C . PHE A 1 86 ? -12.867 -8.535 18.089 1.00 95.38 86 PHE A C 1
ATOM 706 O O . PHE A 1 86 ? -11.982 -9.393 18.166 1.00 95.38 86 PHE A O 1
ATOM 713 N N . LEU A 1 87 ? -13.856 -8.614 17.189 1.00 94.94 87 LEU A N 1
ATOM 714 C CA . LEU A 1 87 ? -14.089 -9.784 16.331 1.00 94.94 87 LEU A CA 1
ATOM 715 C C . LEU A 1 87 ? -14.056 -9.432 14.839 1.00 94.94 87 LEU A C 1
ATOM 717 O O . LEU A 1 87 ? -14.990 -8.810 14.321 1.00 94.94 87 LEU A O 1
ATOM 721 N N . ILE A 1 88 ? -13.049 -9.929 14.118 1.00 94.50 88 ILE A N 1
ATOM 722 C CA . ILE A 1 88 ? -12.830 -9.688 12.680 1.00 94.50 88 ILE A CA 1
ATOM 723 C C . ILE A 1 88 ? -13.054 -10.954 11.830 1.00 94.50 88 ILE A C 1
ATOM 725 O O . ILE A 1 88 ? -12.665 -12.063 12.200 1.00 94.50 88 ILE A O 1
ATOM 729 N N . GLY A 1 89 ? -13.685 -10.784 10.664 1.00 89.94 89 GLY A N 1
ATOM 730 C CA . GLY A 1 89 ? -13.987 -11.864 9.716 1.00 89.94 89 GLY A CA 1
ATOM 731 C C . GLY A 1 89 ? -15.163 -12.780 10.112 1.00 89.94 89 GLY A C 1
ATOM 732 O O . GLY A 1 89 ? -15.779 -12.598 11.165 1.00 89.94 89 GLY A O 1
ATOM 733 N N . PRO A 1 90 ? -15.506 -13.774 9.269 1.00 86.12 90 PRO A N 1
ATOM 734 C CA . PRO A 1 90 ? -16.699 -14.605 9.466 1.00 86.12 90 PRO A CA 1
ATOM 735 C C . PRO A 1 90 ? -16.564 -15.585 10.640 1.00 86.12 90 PRO A C 1
ATOM 737 O O . PRO A 1 90 ? -17.492 -15.715 11.429 1.00 86.12 90 PRO A O 1
ATOM 740 N N . ASN A 1 91 ? -15.393 -16.218 10.785 1.00 87.75 91 ASN A N 1
ATOM 741 C CA . ASN A 1 91 ? -15.108 -17.247 11.792 1.00 87.75 91 ASN A CA 1
ATOM 742 C C . ASN A 1 91 ? -13.975 -16.781 12.739 1.00 87.75 91 ASN A C 1
ATOM 744 O O . ASN A 1 91 ? -12.821 -17.198 12.565 1.00 87.75 91 ASN A O 1
ATOM 748 N N . PRO A 1 92 ? -14.264 -15.867 13.687 1.00 88.62 92 PRO A N 1
ATOM 749 C CA . PRO A 1 92 ? -13.280 -15.310 14.616 1.00 88.62 92 PRO A CA 1
ATOM 750 C C . PRO A 1 92 ? -12.816 -16.350 15.653 1.00 88.62 92 PRO A C 1
ATOM 752 O O . PRO A 1 92 ? -13.598 -17.182 16.107 1.00 88.62 92 PRO A O 1
ATOM 755 N N . SER A 1 93 ? -11.528 -16.338 16.013 1.00 88.25 93 SER A N 1
ATOM 756 C CA . SER A 1 93 ? -10.917 -17.320 16.924 1.00 88.25 93 SER A CA 1
ATOM 757 C C . SER A 1 93 ? -9.633 -16.781 17.564 1.00 88.25 93 SER A C 1
ATOM 759 O O . SER A 1 93 ? -8.821 -16.156 16.877 1.00 88.25 93 SER A O 1
ATOM 761 N N . HIS A 1 94 ? -9.423 -17.068 18.856 1.00 86.19 94 HIS A N 1
ATOM 762 C CA . HIS A 1 94 ? -8.224 -16.674 19.611 1.00 86.19 94 HIS A CA 1
ATOM 763 C C . HIS A 1 94 ? -6.932 -17.150 18.934 1.00 86.19 94 HIS A C 1
ATOM 765 O O . HIS A 1 94 ? -6.049 -16.346 18.648 1.00 86.19 94 HIS A O 1
ATOM 771 N N . ASN A 1 95 ? -6.860 -18.436 18.568 1.00 84.44 95 ASN A N 1
ATOM 772 C CA . ASN A 1 95 ? -5.678 -19.063 17.956 1.00 84.44 95 ASN A CA 1
ATOM 773 C C . ASN A 1 95 ? -5.319 -18.481 16.572 1.00 84.44 95 ASN A C 1
ATOM 775 O O . ASN A 1 95 ? -4.276 -18.811 16.016 1.00 84.44 95 ASN A O 1
ATOM 779 N N . LYS A 1 96 ? -6.195 -17.652 15.988 1.00 83.38 96 LYS A N 1
ATOM 780 C CA . LYS A 1 96 ? -5.999 -16.963 14.703 1.00 83.38 96 LYS A CA 1
ATOM 781 C C . LYS A 1 96 ? -5.853 -15.444 14.862 1.00 83.38 96 LYS A C 1
ATOM 783 O O . LYS A 1 96 ? -5.833 -14.746 13.854 1.00 83.38 96 LYS A O 1
ATOM 788 N N . GLY A 1 97 ? -5.825 -14.929 16.096 1.00 84.12 97 GLY A N 1
ATOM 789 C CA . GLY A 1 97 ? -5.816 -13.494 16.405 1.00 84.12 97 GLY A CA 1
ATOM 790 C C . GLY A 1 97 ? -7.080 -12.733 15.983 1.00 84.12 97 GLY A C 1
ATOM 791 O O . GLY A 1 97 ? -7.090 -11.508 16.036 1.00 84.12 97 GLY A O 1
ATOM 792 N N . SER A 1 98 ? -8.133 -13.427 15.532 1.00 89.25 98 SER A N 1
ATOM 793 C CA . SER A 1 98 ? -9.341 -12.821 14.947 1.00 89.25 98 SER A CA 1
ATOM 794 C C . SER A 1 98 ? -10.516 -12.686 15.923 1.00 89.25 98 SER A C 1
ATOM 796 O O . SER A 1 98 ? -11.505 -12.027 15.604 1.00 89.25 98 SER A O 1
ATOM 798 N N . LEU A 1 99 ? -10.392 -13.283 17.111 1.00 92.44 99 LEU A N 1
ATOM 799 C CA . LEU A 1 99 ? -11.091 -12.889 18.334 1.00 92.44 99 LEU A CA 1
ATOM 800 C C . LEU A 1 99 ? -10.018 -12.401 19.311 1.00 92.44 99 LEU A C 1
ATOM 802 O O . LEU A 1 99 ? -9.172 -13.190 19.735 1.00 92.44 99 LEU A O 1
ATOM 806 N N . VAL A 1 100 ? -10.051 -11.115 19.646 1.00 92.25 100 VAL A N 1
ATOM 807 C CA . VAL A 1 100 ? -9.193 -10.513 20.672 1.00 92.25 100 VAL A CA 1
ATOM 808 C C . VAL A 1 100 ? -10.062 -10.126 21.858 1.00 92.25 100 VAL A C 1
ATOM 810 O O . VAL A 1 100 ? -11.121 -9.533 21.672 1.00 92.25 100 VAL A O 1
ATOM 813 N N . VAL A 1 101 ? -9.612 -10.460 23.066 1.00 91.94 101 VAL A N 1
ATOM 814 C CA . VAL A 1 101 ? -10.287 -10.121 24.323 1.00 91.94 101 VAL A CA 1
ATOM 815 C C . VAL A 1 101 ? -9.347 -9.264 25.162 1.00 91.94 101 VAL A C 1
ATOM 817 O O . VAL A 1 101 ? -8.187 -9.631 25.353 1.00 91.94 101 VAL A O 1
ATOM 820 N N . VAL A 1 102 ? -9.847 -8.128 25.639 1.00 91.62 102 VAL A N 1
ATOM 821 C CA . VAL A 1 102 ? -9.121 -7.160 26.467 1.00 91.62 102 VAL A CA 1
ATOM 822 C C . VAL A 1 102 ? -9.761 -7.130 27.848 1.00 91.62 102 VAL A C 1
ATOM 824 O O . VAL A 1 102 ? -10.928 -6.762 27.994 1.00 91.62 102 VAL A O 1
ATOM 827 N N . THR A 1 103 ? -8.989 -7.540 28.848 1.00 89.44 103 THR A N 1
ATOM 828 C CA . THR A 1 103 ? -9.345 -7.518 30.269 1.00 89.44 103 THR A CA 1
ATOM 829 C C . THR A 1 103 ? -8.735 -6.289 30.947 1.00 89.44 103 THR A C 1
ATOM 831 O O . THR A 1 103 ? -7.721 -5.758 30.496 1.00 89.44 103 THR A O 1
ATOM 834 N N . PHE A 1 104 ? -9.360 -5.842 32.039 1.00 84.56 104 PHE A N 1
ATOM 835 C CA . PHE A 1 104 ? -8.926 -4.665 32.814 1.00 84.56 104 PHE A CA 1
ATOM 836 C C . PHE A 1 104 ? -8.551 -4.994 34.268 1.00 84.56 104 PHE A C 1
ATOM 838 O O . PHE A 1 104 ? -7.934 -4.180 34.950 1.00 84.56 104 PHE A O 1
ATOM 845 N N . ASN A 1 105 ? -8.911 -6.195 34.725 1.00 71.69 105 ASN A N 1
ATOM 846 C CA . ASN A 1 105 ? -8.588 -6.755 36.036 1.00 71.69 105 ASN A CA 1
ATOM 847 C C . ASN A 1 105 ? -7.426 -7.766 35.925 1.00 71.69 105 ASN A C 1
ATOM 849 O O . ASN A 1 105 ? -6.892 -7.998 34.845 1.00 71.69 105 ASN A O 1
ATOM 853 N N . THR A 1 106 ? -7.070 -8.441 37.023 1.00 63.28 106 THR A N 1
ATOM 854 C CA . THR A 1 106 ? -5.970 -9.432 37.125 1.00 63.28 106 THR A CA 1
ATOM 855 C C . THR A 1 106 ? -6.106 -10.696 36.251 1.00 63.28 106 THR A C 1
ATOM 857 O O . THR A 1 106 ? -5.293 -11.613 36.354 1.00 63.28 106 THR A O 1
ATOM 860 N N . ARG A 1 107 ? -7.115 -10.769 35.376 1.00 68.75 107 ARG A N 1
ATOM 861 C CA . ARG A 1 107 ? -7.292 -11.842 34.388 1.00 68.75 107 ARG A CA 1
ATOM 862 C C . ARG A 1 107 ? -6.301 -11.653 33.238 1.00 68.75 107 ARG A C 1
ATOM 864 O O . ARG A 1 107 ? -6.301 -10.596 32.609 1.00 68.75 107 ARG A O 1
ATOM 871 N N . HIS A 1 108 ? -5.519 -12.687 32.915 1.00 64.88 108 HIS A N 1
ATOM 872 C CA . HIS A 1 108 ? -4.656 -12.694 31.728 1.00 64.88 108 HIS A CA 1
ATOM 873 C C . HIS A 1 108 ? -5.474 -12.396 30.460 1.00 64.88 108 HIS A C 1
ATOM 875 O O . HIS A 1 108 ? -6.336 -13.184 30.073 1.00 64.88 108 HIS A O 1
ATOM 881 N N . GLY A 1 109 ? -5.210 -11.242 29.845 1.00 66.75 109 GLY A N 1
ATOM 882 C CA . GLY A 1 109 ? -5.868 -10.801 28.618 1.00 66.75 109 GLY A CA 1
ATOM 883 C C . GLY A 1 109 ? -5.282 -11.431 27.354 1.00 66.75 109 GLY A C 1
ATOM 884 O O . GLY A 1 109 ? -4.365 -12.252 27.398 1.00 66.75 109 GLY A O 1
ATOM 885 N N . GLY A 1 110 ? -5.817 -11.023 26.204 1.00 78.38 110 GLY A N 1
ATOM 886 C CA . GLY A 1 110 ? -5.248 -11.334 24.896 1.00 78.38 110 GLY A CA 1
ATOM 887 C C . GLY A 1 110 ? -3.991 -10.508 24.567 1.00 78.38 110 GLY A C 1
ATOM 888 O O . GLY A 1 110 ? -3.438 -9.824 25.423 1.00 78.38 110 GLY A O 1
ATOM 889 N N . PRO A 1 111 ? -3.544 -10.509 23.297 1.00 84.81 111 PRO A N 1
ATOM 890 C CA . PRO A 1 111 ? -2.348 -9.781 22.854 1.00 84.81 111 PRO A CA 1
ATOM 891 C C . PRO A 1 111 ? -2.511 -8.247 22.803 1.00 84.81 111 PRO A C 1
ATOM 893 O O . PRO A 1 111 ? -1.645 -7.563 22.266 1.00 84.81 111 PRO A O 1
ATOM 896 N N . TRP A 1 112 ? -3.631 -7.699 23.276 1.00 92.00 112 TRP A N 1
ATOM 897 C CA . TRP A 1 112 ? -3.890 -6.261 23.387 1.00 92.00 112 TRP A CA 1
ATOM 898 C C . TRP A 1 112 ? -4.070 -5.943 24.872 1.00 92.00 112 TRP A C 1
ATOM 900 O O . TRP A 1 112 ? -4.846 -6.624 25.547 1.00 92.00 112 TRP A O 1
ATOM 910 N N . SER A 1 113 ? -3.375 -4.929 25.383 1.00 90.50 113 SER A N 1
ATOM 911 C CA . SER A 1 113 ? -3.497 -4.527 26.786 1.00 90.50 113 SER A CA 1
ATOM 912 C C . SER A 1 113 ? -4.668 -3.566 26.992 1.00 90.50 113 SER A C 1
ATOM 914 O O . SER A 1 113 ? -5.010 -2.774 26.110 1.00 90.50 113 SER A O 1
ATOM 916 N N . GLY A 1 114 ? -5.279 -3.645 28.173 1.00 91.31 114 GLY A N 1
ATOM 917 C CA . GLY A 1 114 ? -6.316 -2.732 28.636 1.00 91.31 114 GLY A CA 1
ATOM 918 C C . GLY A 1 114 ? -5.927 -2.104 29.969 1.00 91.31 114 GLY A C 1
ATOM 919 O O . GLY A 1 114 ? -5.361 -2.777 30.830 1.00 91.31 114 GLY A O 1
ATOM 920 N N . ARG A 1 115 ? -6.252 -0.824 30.161 1.00 91.06 115 ARG A N 1
ATOM 921 C CA . ARG A 1 115 ? -6.189 -0.146 31.463 1.00 91.06 115 ARG A CA 1
ATOM 922 C C . ARG A 1 115 ? -7.455 0.660 31.719 1.00 91.06 115 ARG A C 1
ATOM 924 O O . ARG A 1 115 ? -8.014 1.245 30.795 1.00 91.06 115 ARG A O 1
ATOM 931 N N . VAL A 1 116 ? -7.893 0.733 32.973 1.00 91.31 116 VAL A N 1
ATOM 932 C CA . VAL A 1 116 ? -8.881 1.744 33.375 1.00 91.31 116 VAL A CA 1
ATOM 933 C C . VAL A 1 116 ? -8.132 3.059 33.579 1.00 91.31 116 VAL A C 1
ATOM 935 O O . VAL A 1 116 ? -7.171 3.108 34.342 1.00 91.31 116 VAL A O 1
ATOM 938 N N . ILE A 1 117 ? -8.547 4.107 32.870 1.00 91.50 117 ILE A N 1
ATOM 939 C CA . ILE A 1 117 ? -7.985 5.460 32.979 1.00 91.50 117 ILE A CA 1
ATOM 940 C C . ILE A 1 117 ? -8.736 6.246 34.059 1.00 91.50 117 ILE A C 1
ATOM 942 O O . ILE A 1 117 ? -8.107 6.900 34.885 1.00 91.50 117 ILE A O 1
ATOM 946 N N . ASN A 1 118 ? -10.072 6.171 34.067 1.00 90.19 118 ASN A N 1
ATOM 947 C CA . ASN A 1 118 ? -10.915 6.808 35.080 1.00 90.19 118 ASN A CA 1
ATOM 948 C C . ASN A 1 118 ? -12.243 6.051 35.272 1.00 90.19 118 ASN A C 1
ATOM 950 O O . ASN A 1 118 ? -12.683 5.324 34.379 1.00 90.19 118 ASN A O 1
ATOM 954 N N . MET A 1 119 ? -12.908 6.263 36.410 1.00 88.81 119 MET A N 1
ATOM 955 C CA . MET A 1 119 ? -14.294 5.844 36.651 1.00 88.81 119 MET A CA 1
ATOM 956 C C . MET A 1 119 ? -15.126 7.063 37.065 1.00 88.81 119 MET A C 1
ATOM 958 O O . MET A 1 119 ? -14.961 7.616 38.148 1.00 88.81 119 MET A O 1
ATOM 962 N N . GLU A 1 120 ? -16.028 7.487 36.186 1.00 85.88 120 GLU A N 1
ATOM 963 C CA . GLU A 1 120 ? -16.864 8.680 36.328 1.00 85.88 120 GLU A CA 1
ATOM 964 C C . GLU A 1 120 ? -18.310 8.239 36.577 1.00 85.88 120 GLU A C 1
ATOM 966 O O . GLU A 1 120 ? -19.119 8.088 35.657 1.00 85.88 120 GLU A O 1
ATOM 971 N N . GLY A 1 121 ? -18.614 7.949 37.845 1.00 87.00 121 GLY A N 1
ATOM 972 C CA . GLY A 1 121 ? -19.894 7.368 38.247 1.00 87.00 121 GLY A CA 1
ATOM 973 C C . GLY A 1 121 ? -20.125 6.012 37.559 1.00 87.00 121 GLY A C 1
ATOM 974 O O . GLY A 1 121 ? -19.311 5.107 37.739 1.00 87.00 121 GLY A O 1
ATOM 975 N N . PRO A 1 122 ? -21.211 5.833 36.783 1.00 89.44 122 PRO A N 1
ATOM 976 C CA . PRO A 1 122 ? -21.485 4.590 36.061 1.00 89.44 122 PRO A CA 1
ATOM 977 C C . PRO A 1 122 ? -20.699 4.449 34.741 1.00 89.44 122 PRO A C 1
ATOM 979 O O . PRO A 1 122 ? -20.915 3.486 34.008 1.00 89.44 122 PRO A O 1
ATOM 982 N N . SER A 1 123 ? -19.815 5.395 34.393 1.00 92.56 123 SER A N 1
ATOM 983 C CA . SER A 1 123 ? -19.000 5.330 33.171 1.00 92.56 123 SER A CA 1
ATOM 984 C C . SER A 1 123 ? -17.544 4.979 33.466 1.00 92.56 123 SER A C 1
ATOM 986 O O . SER A 1 123 ? -16.870 5.698 34.201 1.00 92.56 123 SER A O 1
ATOM 988 N N . ALA A 1 124 ? -17.023 3.928 32.836 1.00 92.25 124 ALA A N 1
ATOM 989 C CA . ALA A 1 124 ? -15.597 3.615 32.844 1.00 92.25 124 ALA A CA 1
ATOM 990 C C . ALA A 1 124 ? -14.920 4.188 31.591 1.00 92.25 124 ALA A C 1
ATOM 992 O O . ALA A 1 124 ? -15.392 3.976 30.472 1.00 92.25 124 ALA A O 1
ATOM 993 N N . VAL A 1 125 ? -13.802 4.890 31.776 1.00 94.50 125 VAL A N 1
ATOM 994 C CA . VAL A 1 125 ? -12.926 5.361 30.696 1.00 94.50 125 VAL A CA 1
ATOM 995 C C . VAL A 1 125 ? -11.750 4.397 30.599 1.00 94.50 125 VAL A C 1
ATOM 997 O O . VAL A 1 125 ? -11.026 4.189 31.573 1.00 94.50 125 VAL A O 1
ATOM 1000 N N . LEU A 1 126 ? -11.581 3.786 29.432 1.00 94.75 126 LEU A N 1
ATOM 1001 C CA . LEU A 1 126 ? -10.709 2.642 29.191 1.00 94.75 126 LEU A CA 1
ATOM 1002 C C . LEU A 1 126 ? -9.661 3.009 28.141 1.00 94.75 126 LEU A C 1
ATOM 1004 O O . LEU A 1 126 ? -10.018 3.512 27.080 1.00 94.75 126 LEU A O 1
ATOM 1008 N N . GLY A 1 127 ? -8.391 2.727 28.416 1.00 95.31 127 GLY A N 1
ATOM 1009 C CA . GLY A 1 127 ? -7.314 2.739 27.427 1.00 95.31 127 GLY A CA 1
ATOM 1010 C C . GLY A 1 127 ? -7.098 1.331 26.881 1.00 95.31 127 GLY A C 1
ATOM 1011 O O . GLY A 1 127 ? -7.021 0.378 27.659 1.00 95.31 127 GLY A O 1
ATOM 1012 N N . ILE A 1 128 ? -7.041 1.185 25.557 1.00 95.75 128 ILE A N 1
ATOM 1013 C CA . ILE A 1 128 ? -6.801 -0.084 24.864 1.00 95.75 128 ILE A CA 1
ATOM 1014 C C . ILE A 1 128 ? -5.606 0.100 23.930 1.00 95.75 128 ILE A C 1
ATOM 1016 O O . ILE A 1 128 ? -5.641 0.959 23.053 1.00 95.75 128 ILE A O 1
ATOM 1020 N N . THR A 1 129 ? -4.573 -0.734 24.069 1.00 95.50 129 THR A N 1
ATOM 1021 C CA . THR A 1 129 ? -3.400 -0.722 23.178 1.00 95.50 129 THR A CA 1
ATOM 1022 C C . THR A 1 129 ? -3.351 -2.004 22.338 1.00 95.50 129 THR A C 1
ATOM 1024 O O . THR A 1 129 ? -3.045 -3.078 22.868 1.00 95.50 129 THR A O 1
ATOM 1027 N N . PRO A 1 130 ? -3.635 -1.936 21.023 1.00 95.62 130 PRO A N 1
ATOM 1028 C CA . PRO A 1 130 ? -3.448 -3.058 20.113 1.00 95.62 130 PRO A CA 1
ATOM 1029 C C . PRO A 1 130 ? -1.972 -3.418 19.950 1.00 95.62 130 PRO A C 1
ATOM 1031 O O . PRO A 1 130 ? -1.133 -2.532 19.815 1.00 95.62 130 PRO A O 1
ATOM 1034 N N . SER A 1 131 ? -1.653 -4.712 19.858 1.00 94.31 131 SER A N 1
ATOM 1035 C CA . SER A 1 131 ? -0.296 -5.168 19.512 1.00 94.31 131 SER A CA 1
ATOM 1036 C C . SER A 1 131 ? 0.209 -4.514 18.211 1.00 94.31 131 SER A C 1
ATOM 1038 O O . SER A 1 131 ? -0.557 -4.468 17.244 1.00 94.31 131 SER A O 1
ATOM 1040 N N . PRO A 1 132 ? 1.494 -4.125 18.104 1.00 94.06 132 PRO A N 1
ATOM 1041 C CA . PRO A 1 132 ? 2.107 -3.710 16.837 1.00 94.06 132 PRO A CA 1
ATOM 1042 C C . PRO A 1 132 ? 2.002 -4.759 15.716 1.00 94.06 132 PRO A C 1
ATOM 1044 O O . PRO A 1 132 ? 2.061 -4.414 14.544 1.00 94.06 132 PRO A O 1
ATOM 1047 N N . ASN A 1 133 ? 1.775 -6.037 16.050 1.00 92.31 133 ASN A N 1
ATOM 1048 C CA . ASN A 1 133 ? 1.554 -7.124 15.087 1.00 92.31 133 ASN A CA 1
ATOM 1049 C C . ASN A 1 133 ? 0.066 -7.472 14.864 1.00 92.31 133 ASN A C 1
ATOM 1051 O O . ASN A 1 133 ? -0.252 -8.508 14.278 1.00 92.31 133 ASN A O 1
ATOM 1055 N N . ALA A 1 134 ? -0.866 -6.633 15.329 1.00 94.75 134 ALA A N 1
ATOM 1056 C CA . ALA A 1 134 ? -2.299 -6.874 15.189 1.00 94.75 134 ALA A CA 1
ATOM 1057 C C . ALA A 1 134 ? -2.761 -6.942 13.720 1.00 94.75 134 ALA A C 1
ATOM 1059 O O . ALA A 1 134 ? -2.170 -6.344 12.815 1.00 94.75 134 ALA A O 1
ATOM 1060 N N . ILE A 1 135 ? -3.853 -7.680 13.503 1.00 95.94 135 ILE A N 1
ATOM 1061 C CA . ILE A 1 135 ? -4.511 -7.834 12.202 1.00 95.94 135 ILE A CA 1
ATOM 1062 C C . ILE A 1 135 ? -5.088 -6.487 11.755 1.00 95.94 135 ILE A C 1
ATOM 1064 O O . ILE A 1 135 ? -5.798 -5.845 12.520 1.00 95.94 135 ILE A O 1
ATOM 1068 N N . VAL A 1 136 ? -4.825 -6.090 10.509 1.00 96.38 136 VAL A N 1
ATOM 1069 C CA . VAL A 1 136 ? -5.375 -4.868 9.903 1.00 96.38 136 VAL A CA 1
ATOM 1070 C C . VAL A 1 136 ? -6.725 -5.143 9.230 1.00 96.38 136 VAL A C 1
ATOM 1072 O O . VAL A 1 136 ? -6.913 -6.180 8.583 1.00 96.38 136 VAL A O 1
ATOM 1075 N N . GLY A 1 137 ? -7.674 -4.218 9.395 1.00 95.38 137 GLY A N 1
ATOM 1076 C CA . GLY A 1 137 ? -9.034 -4.301 8.854 1.00 95.38 137 GLY A CA 1
ATOM 1077 C C . GLY A 1 137 ? -10.118 -3.827 9.830 1.00 95.38 137 GLY A C 1
ATOM 1078 O O . GLY A 1 137 ? -9.837 -3.138 10.809 1.00 95.38 137 GLY A O 1
ATOM 1079 N N . LYS A 1 138 ? -11.372 -4.201 9.547 1.00 95.75 138 LYS A N 1
ATOM 1080 C CA . LYS A 1 138 ? -12.570 -3.792 10.298 1.00 95.75 138 LYS A CA 1
ATOM 1081 C C . LYS A 1 138 ? -12.969 -4.840 11.342 1.00 95.75 138 LYS A C 1
ATOM 1083 O O . LYS A 1 138 ? -13.314 -5.974 11.004 1.00 95.75 138 LYS A O 1
ATOM 1088 N N . PHE A 1 139 ? -12.932 -4.451 12.610 1.00 96.12 139 PHE A N 1
ATOM 1089 C CA . PHE A 1 139 ? -13.347 -5.238 13.766 1.00 96.12 139 PHE A CA 1
ATOM 1090 C C . PHE A 1 139 ? -14.735 -4.811 14.233 1.00 96.12 139 PHE A C 1
ATOM 1092 O O . PHE A 1 139 ? -15.071 -3.629 14.226 1.00 96.12 139 PHE A O 1
ATOM 1099 N N . ARG A 1 140 ? -15.508 -5.785 14.714 1.00 95.81 140 ARG A N 1
ATOM 1100 C CA . ARG A 1 140 ? -16.757 -5.552 15.443 1.00 95.81 140 ARG A CA 1
ATOM 1101 C C . ARG A 1 140 ? -16.444 -5.507 16.934 1.00 95.81 140 ARG A C 1
ATOM 1103 O O . ARG A 1 140 ? -15.855 -6.469 17.435 1.00 95.81 140 ARG A O 1
ATOM 1110 N N . THR A 1 141 ? -16.838 -4.436 17.614 1.00 95.38 141 THR A N 1
ATOM 1111 C CA . THR A 1 141 ? -16.608 -4.248 19.054 1.00 95.38 141 THR A CA 1
ATOM 1112 C C . THR A 1 141 ? -17.808 -4.733 19.863 1.00 95.38 141 THR A C 1
ATOM 1114 O O . THR A 1 141 ? -18.955 -4.437 19.527 1.00 95.38 141 THR A O 1
ATOM 1117 N N . TYR A 1 142 ? -17.542 -5.449 20.952 1.00 95.25 142 TYR A N 1
ATOM 1118 C CA . TYR A 1 142 ? -18.531 -5.877 21.938 1.00 95.25 142 TYR A CA 1
ATOM 1119 C C . TYR A 1 142 ? -17.988 -5.644 23.349 1.00 95.25 142 TYR A C 1
ATOM 1121 O O . TYR A 1 142 ? -16.781 -5.714 23.575 1.00 95.25 142 TYR A O 1
ATOM 1129 N N . VAL A 1 143 ? -18.885 -5.437 24.311 1.00 94.06 143 VAL A N 1
ATOM 1130 C CA . VAL A 1 143 ? -18.573 -5.580 25.740 1.00 94.06 143 VAL A CA 1
ATOM 1131 C C . VAL A 1 143 ? -19.158 -6.916 26.189 1.00 94.06 143 VAL A C 1
ATOM 1133 O O . VAL A 1 143 ? -20.277 -7.254 25.798 1.00 94.06 143 VAL A O 1
ATOM 1136 N N . ALA A 1 144 ? -18.437 -7.676 27.007 1.00 92.25 144 ALA A N 1
ATOM 1137 C CA . ALA A 1 144 ? -18.986 -8.833 27.702 1.00 92.25 144 ALA A CA 1
ATOM 1138 C C . ALA A 1 144 ? -18.875 -8.635 29.217 1.00 92.25 144 ALA A C 1
ATOM 1140 O O . ALA A 1 144 ? -17.811 -8.273 29.715 1.00 92.25 144 ALA A O 1
ATOM 1141 N N . ILE A 1 145 ? -19.974 -8.865 29.937 1.00 90.50 145 ILE A N 1
ATOM 1142 C CA . ILE A 1 145 ? -20.094 -8.683 31.392 1.00 90.50 145 ILE A CA 1
ATOM 1143 C C . ILE A 1 145 ? -20.305 -10.048 32.050 1.00 90.50 145 ILE A C 1
ATOM 1145 O O . ILE A 1 145 ? -21.061 -10.874 31.538 1.00 90.50 145 ILE A O 1
ATOM 1149 N N . LEU A 1 146 ? -19.671 -10.276 33.199 1.00 87.19 146 LEU A N 1
ATOM 1150 C CA . LEU A 1 146 ? -19.883 -11.465 34.018 1.00 87.19 146 LEU A CA 1
ATOM 1151 C C . LEU A 1 146 ? -21.250 -11.401 34.722 1.00 87.19 146 LEU A C 1
ATOM 1153 O O . LEU A 1 146 ? -21.424 -10.682 35.704 1.00 87.19 146 LEU A O 1
ATOM 1157 N N . VAL A 1 147 ? -22.221 -12.187 34.253 1.00 82.56 147 VAL A N 1
ATOM 1158 C CA . VAL A 1 147 ? -23.579 -12.257 34.816 1.00 82.56 147 VAL A CA 1
ATOM 1159 C C . VAL A 1 147 ? -23.904 -13.705 35.175 1.00 82.56 147 VAL A C 1
ATOM 1161 O O . VAL A 1 147 ? -23.953 -14.583 34.319 1.00 82.56 147 VAL A O 1
ATOM 1164 N N . GLY A 1 148 ? -24.113 -13.975 36.467 1.00 75.81 148 GLY A N 1
ATOM 1165 C CA . GLY A 1 148 ? -24.482 -15.311 36.962 1.00 75.81 148 GLY A CA 1
ATOM 1166 C C . GLY A 1 148 ? -23.382 -16.381 36.870 1.00 75.81 148 GLY A C 1
ATOM 1167 O O . GLY A 1 148 ? -23.654 -17.538 37.169 1.00 75.81 148 GLY A O 1
ATOM 1168 N N . GLY A 1 149 ? -22.158 -16.005 36.485 1.00 76.94 149 GLY A N 1
ATOM 1169 C CA . GLY A 1 149 ? -21.030 -16.917 36.254 1.00 76.94 149 GLY A CA 1
ATOM 1170 C C . GLY A 1 149 ? -20.641 -17.067 34.779 1.00 76.94 149 GLY A C 1
ATOM 1171 O O . GLY A 1 149 ? -19.542 -17.536 34.498 1.00 76.94 149 GLY A O 1
ATOM 1172 N N . GLU A 1 150 ? -21.480 -16.607 33.847 1.00 83.00 150 GLU A N 1
ATOM 1173 C CA . GLU A 1 150 ? -21.198 -16.608 32.406 1.00 83.00 150 GLU A CA 1
ATOM 1174 C C . GLU A 1 150 ? -20.913 -15.193 31.879 1.00 83.00 150 GLU A C 1
ATOM 1176 O O . GLU A 1 150 ? -21.385 -14.200 32.434 1.00 83.00 150 GLU A O 1
ATOM 1181 N N . MET A 1 151 ? -20.151 -15.087 30.785 1.00 87.12 151 MET A N 1
ATOM 1182 C CA . MET A 1 151 ? -19.879 -13.806 30.120 1.00 87.12 151 MET A CA 1
ATOM 1183 C C . MET A 1 151 ? -20.973 -13.501 29.089 1.00 87.12 151 MET A C 1
ATOM 1185 O O . MET A 1 151 ? -21.004 -14.093 28.009 1.00 87.12 151 MET A O 1
ATOM 1189 N N . GLN A 1 152 ? -21.863 -12.558 29.399 1.00 88.06 152 GLN A N 1
ATOM 1190 C CA . GLN A 1 152 ? -22.931 -12.124 28.499 1.00 88.06 152 GLN A CA 1
ATOM 1191 C C . GLN A 1 152 ? -22.468 -10.945 27.637 1.00 88.06 152 GLN A C 1
ATOM 1193 O O . GLN A 1 152 ? -22.071 -9.901 28.155 1.00 88.06 152 GLN A O 1
ATOM 1198 N N . ARG A 1 153 ? -22.515 -11.116 26.310 1.00 91.31 153 ARG A N 1
ATOM 1199 C CA . ARG A 1 153 ? -22.122 -10.102 25.315 1.00 91.31 153 ARG A CA 1
ATOM 1200 C C . ARG A 1 153 ? -23.237 -9.089 25.049 1.00 91.31 153 ARG A C 1
ATOM 1202 O O . ARG A 1 153 ? -24.414 -9.448 25.003 1.00 91.31 153 ARG A O 1
ATOM 1209 N N . THR A 1 154 ? -22.858 -7.848 24.752 1.00 91.94 154 THR A N 1
ATOM 1210 C CA . THR A 1 154 ? -23.754 -6.841 24.169 1.00 91.94 154 THR A CA 1
ATOM 1211 C C . THR A 1 154 ? -24.337 -7.301 22.830 1.00 91.94 154 THR A C 1
ATOM 1213 O O . THR A 1 154 ? -23.775 -8.140 22.121 1.00 91.94 154 THR A O 1
ATOM 1216 N N . LYS A 1 155 ? -25.470 -6.706 22.439 1.00 92.38 155 LYS A N 1
ATOM 1217 C CA . LYS A 1 155 ? -26.006 -6.851 21.078 1.00 92.38 155 LYS A CA 1
ATOM 1218 C C . LYS A 1 155 ? -25.022 -6.263 20.056 1.00 92.38 155 LYS A C 1
ATOM 1220 O O . LYS A 1 155 ? -24.196 -5.414 20.385 1.00 92.38 155 LYS A O 1
ATOM 1225 N N . ARG A 1 156 ? -25.124 -6.714 18.802 1.00 93.44 156 ARG A N 1
ATOM 1226 C CA . ARG A 1 156 ? -24.349 -6.170 17.679 1.00 93.44 156 ARG A CA 1
ATOM 1227 C C . ARG A 1 156 ? -24.832 -4.755 17.343 1.00 93.44 156 ARG A C 1
ATOM 1229 O O . ARG A 1 156 ? -25.891 -4.602 16.744 1.00 93.44 156 ARG A O 1
ATOM 1236 N N . ASP A 1 157 ? -24.013 -3.764 17.667 1.00 92.75 157 ASP A N 1
ATOM 1237 C CA . ASP A 1 157 ? -24.098 -2.392 17.158 1.00 92.75 157 ASP A CA 1
ATOM 1238 C C . ASP A 1 157 ? -23.086 -2.215 16.012 1.00 92.75 157 ASP A C 1
ATOM 1240 O O . ASP A 1 157 ? -22.018 -2.821 16.052 1.00 92.75 157 ASP A O 1
ATOM 1244 N N . GLN A 1 158 ? -23.425 -1.450 14.971 1.00 92.69 158 GLN A N 1
ATOM 1245 C CA . GLN A 1 158 ? -22.529 -1.135 13.849 1.00 92.69 158 GLN A CA 1
ATOM 1246 C C . GLN A 1 158 ? -21.755 0.179 14.046 1.00 92.69 158 GLN A C 1
ATOM 1248 O O . GLN A 1 158 ? -20.713 0.349 13.423 1.00 92.69 158 GLN A O 1
ATOM 1253 N N . SER A 1 159 ? -22.230 1.083 14.910 1.00 92.88 159 SER A N 1
ATOM 1254 C CA . SER A 1 159 ? -21.586 2.378 15.195 1.00 92.88 159 SER A CA 1
ATOM 1255 C C . SER A 1 159 ? -20.285 2.245 16.001 1.00 92.88 159 SER A C 1
ATOM 1257 O O . SER A 1 159 ? -19.427 3.126 15.972 1.00 92.88 159 SER A O 1
ATOM 1259 N N . THR A 1 160 ? -20.111 1.107 16.679 1.00 94.25 160 THR A N 1
ATOM 1260 C CA . THR A 1 160 ? -18.908 0.737 17.435 1.00 94.25 160 THR A CA 1
ATOM 1261 C C . THR A 1 160 ? -17.886 -0.044 16.597 1.00 94.25 160 THR A C 1
ATOM 1263 O O . THR A 1 160 ? -16.938 -0.607 17.150 1.00 94.25 160 THR A O 1
ATOM 1266 N N . ASP A 1 161 ? -18.049 -0.114 15.268 1.00 95.81 161 ASP A N 1
ATOM 1267 C CA . ASP A 1 161 ? -17.047 -0.726 14.389 1.00 95.81 161 ASP A CA 1
ATOM 1268 C C . ASP A 1 161 ? -15.713 0.030 14.448 1.00 95.81 161 ASP A C 1
ATOM 1270 O O . ASP A 1 161 ? -15.656 1.262 14.430 1.00 95.81 161 ASP A O 1
ATOM 1274 N N . LEU A 1 162 ? -14.628 -0.742 14.491 1.00 96.38 162 LEU A N 1
ATOM 1275 C CA . LEU A 1 162 ? -13.267 -0.251 14.651 1.00 96.38 162 LEU A CA 1
ATOM 1276 C C . LEU A 1 162 ? -12.420 -0.633 13.439 1.00 96.38 162 LEU A C 1
ATOM 1278 O O . LEU A 1 162 ? -12.228 -1.815 13.158 1.00 96.38 162 LEU A O 1
ATOM 1282 N N . TYR A 1 163 ? -11.869 0.354 12.744 1.00 97.38 163 TYR A N 1
ATOM 1283 C CA . TYR A 1 163 ? -10.887 0.135 11.687 1.00 97.38 163 TYR A CA 1
ATOM 1284 C C . TYR A 1 163 ? -9.494 0.242 12.303 1.00 97.38 163 TYR A C 1
ATOM 1286 O O . TYR A 1 163 ? -9.120 1.295 12.820 1.00 97.38 163 TYR A O 1
ATOM 1294 N N . LEU A 1 164 ? -8.732 -0.850 12.251 1.00 97.56 164 LEU A N 1
ATOM 1295 C CA . LEU A 1 164 ? -7.358 -0.908 12.737 1.00 97.56 164 LEU A CA 1
ATOM 1296 C C . LEU A 1 164 ? -6.396 -0.947 11.547 1.00 97.56 164 LEU A C 1
ATOM 1298 O O . LEU A 1 164 ? -6.475 -1.858 10.721 1.00 97.56 164 LEU A O 1
ATOM 1302 N N . LEU A 1 165 ? -5.507 0.042 11.468 1.00 97.88 165 LEU A N 1
ATOM 1303 C CA . LEU A 1 165 ? -4.557 0.258 10.371 1.00 97.88 165 LEU A CA 1
ATOM 1304 C C . LEU A 1 165 ? -3.101 -0.014 10.792 1.00 97.88 165 LEU A C 1
ATOM 1306 O O . LEU A 1 165 ? -2.795 -0.125 11.985 1.00 97.88 165 LEU A O 1
ATOM 1310 N N . PHE A 1 166 ? -2.195 -0.074 9.811 1.00 98.12 166 PHE A N 1
ATOM 1311 C CA . PHE A 1 166 ? -0.750 -0.040 10.050 1.00 98.12 166 PHE A CA 1
ATOM 1312 C C . PHE A 1 166 ? -0.309 1.331 10.602 1.00 98.12 166 PHE A C 1
ATOM 1314 O O . PHE A 1 166 ? -0.954 2.365 10.360 1.00 98.12 166 PHE A O 1
ATOM 1321 N N . ASN A 1 167 ? 0.797 1.341 11.350 1.00 97.50 167 ASN A N 1
ATOM 1322 C CA . ASN A 1 167 ? 1.267 2.505 12.087 1.00 97.50 167 ASN A CA 1
ATOM 1323 C C . ASN A 1 167 ? 2.704 2.924 11.749 1.00 97.50 167 ASN A C 1
ATOM 1325 O O . ASN A 1 167 ? 3.657 2.518 12.405 1.00 97.50 167 ASN A O 1
ATOM 1329 N N . ALA A 1 168 ? 2.853 3.846 10.797 1.00 96.56 168 ALA A N 1
ATOM 1330 C CA . ALA A 1 168 ? 4.151 4.438 10.468 1.00 96.56 168 ALA A CA 1
ATOM 1331 C C . ALA A 1 168 ? 4.800 5.251 11.616 1.00 96.56 168 ALA A C 1
ATOM 1333 O O . ALA A 1 168 ? 5.980 5.582 11.516 1.00 96.56 168 ALA A O 1
ATOM 1334 N N . TRP A 1 169 ? 4.065 5.572 12.692 1.00 96.12 169 TRP A N 1
ATOM 1335 C CA . TRP A 1 169 ? 4.556 6.323 13.858 1.00 96.12 169 TRP A CA 1
ATOM 1336 C C . TRP A 1 169 ? 5.006 5.428 15.032 1.00 96.12 169 TRP A C 1
ATOM 1338 O O . TRP A 1 169 ? 5.652 5.934 15.945 1.00 96.12 169 TRP A O 1
ATOM 1348 N N . CYS A 1 170 ? 4.703 4.124 15.020 1.00 95.06 170 CYS A N 1
ATOM 1349 C CA . CYS A 1 170 ? 5.072 3.161 16.070 1.00 95.06 170 CYS A CA 1
ATOM 1350 C C . CYS A 1 170 ? 6.394 2.455 15.706 1.00 95.06 170 CYS A C 1
ATOM 1352 O O . CYS A 1 170 ? 6.400 1.738 14.705 1.00 95.06 170 CYS A O 1
ATOM 1354 N N . PRO A 1 171 ? 7.494 2.618 16.474 1.00 93.75 171 PRO A N 1
ATOM 1355 C CA . PRO A 1 171 ? 8.791 1.984 16.189 1.00 93.75 171 PRO A CA 1
ATOM 1356 C C . PRO A 1 171 ? 8.756 0.454 16.076 1.00 93.75 171 PRO A C 1
ATOM 1358 O O . PRO A 1 171 ? 9.595 -0.142 15.406 1.00 93.75 171 PRO A O 1
ATOM 1361 N N . GLU A 1 172 ? 7.786 -0.180 16.732 1.00 93.44 172 GLU A N 1
ATOM 1362 C CA . GLU A 1 172 ? 7.591 -1.626 16.780 1.00 93.44 172 GLU A CA 1
ATOM 1363 C C . GLU A 1 172 ? 6.752 -2.172 15.606 1.00 93.44 172 GLU A C 1
ATOM 1365 O O . GLU A 1 172 ? 6.629 -3.392 15.458 1.00 93.44 172 GLU A O 1
ATOM 1370 N N . ASP A 1 173 ? 6.152 -1.309 14.775 1.00 95.69 173 ASP A N 1
ATOM 1371 C CA . ASP A 1 173 ? 5.424 -1.722 13.573 1.00 95.69 173 ASP A CA 1
ATOM 1372 C C . ASP A 1 173 ? 6.408 -1.924 12.398 1.00 95.69 173 ASP A C 1
ATOM 1374 O O . ASP A 1 173 ? 7.178 -1.017 12.075 1.00 95.69 173 ASP A O 1
ATOM 1378 N N . PRO A 1 174 ? 6.365 -3.063 11.679 1.00 94.19 174 PRO A N 1
ATOM 1379 C CA . PRO A 1 174 ? 7.111 -3.281 10.438 1.00 94.19 174 PRO A CA 1
ATOM 1380 C C . PRO A 1 174 ? 7.016 -2.201 9.343 1.00 94.19 174 PRO A C 1
ATOM 1382 O O . PRO A 1 174 ? 7.784 -2.300 8.388 1.00 94.19 174 PRO A O 1
ATOM 1385 N N . VAL A 1 175 ? 6.111 -1.215 9.426 1.00 96.62 175 VAL A N 1
ATOM 1386 C CA . VAL A 1 175 ? 6.052 -0.054 8.505 1.00 96.62 175 VAL A CA 1
ATOM 1387 C C . VAL A 1 175 ? 6.542 1.271 9.107 1.00 96.62 175 VAL A C 1
ATOM 1389 O O . VAL A 1 175 ? 6.280 2.333 8.537 1.00 96.62 175 VAL A O 1
ATOM 1392 N N . PHE A 1 176 ? 7.214 1.240 10.261 1.00 95.94 176 PHE A N 1
ATOM 1393 C CA . PHE A 1 176 ? 7.742 2.437 10.914 1.00 95.94 176 PHE A CA 1
ATOM 1394 C C . PHE A 1 176 ? 8.605 3.283 9.973 1.00 95.94 176 PHE A C 1
ATOM 1396 O O . PHE A 1 176 ? 9.512 2.778 9.309 1.00 95.94 176 PHE A O 1
ATOM 1403 N N . LEU A 1 177 ? 8.361 4.593 9.974 1.00 93.94 177 LEU A N 1
ATOM 1404 C CA . LEU A 1 177 ? 9.145 5.561 9.221 1.00 93.94 177 LEU A CA 1
ATOM 1405 C C . LEU A 1 177 ? 9.550 6.704 10.163 1.00 93.94 177 LEU A C 1
ATOM 1407 O O . LEU A 1 177 ? 8.669 7.413 10.654 1.00 93.94 177 LEU A O 1
ATOM 1411 N N . PRO A 1 178 ? 10.849 6.903 10.460 1.00 91.19 178 PRO A N 1
ATOM 1412 C CA . PRO A 1 178 ? 11.272 7.833 11.508 1.00 91.19 178 PRO A CA 1
ATOM 1413 C C . PRO A 1 178 ? 11.093 9.310 11.130 1.00 91.19 178 PRO A C 1
ATOM 1415 O O . PRO A 1 178 ? 10.874 10.134 12.017 1.00 91.19 178 PRO A O 1
ATOM 1418 N N . ASN A 1 179 ? 11.166 9.655 9.840 1.00 93.81 179 ASN A N 1
ATOM 1419 C CA . ASN A 1 179 ? 11.042 11.035 9.376 1.00 93.81 179 ASN A CA 1
ATOM 1420 C C . ASN A 1 179 ? 9.564 11.457 9.257 1.00 93.81 179 ASN A C 1
ATOM 1422 O O . ASN A 1 179 ? 8.796 10.908 8.468 1.00 93.81 179 ASN A O 1
ATOM 1426 N N . GLU A 1 180 ? 9.177 12.471 10.031 1.00 93.94 180 GLU A N 1
ATOM 1427 C CA . GLU A 1 180 ? 7.824 13.033 10.066 1.00 93.94 180 GLU A CA 1
ATOM 1428 C C . GLU A 1 180 ? 7.397 13.692 8.741 1.00 93.94 180 GLU A C 1
ATOM 1430 O O . GLU A 1 180 ? 6.231 13.590 8.360 1.00 93.94 180 GLU A O 1
ATOM 1435 N N . GLU A 1 181 ? 8.314 14.322 8.003 1.00 95.50 181 GLU A N 1
ATOM 1436 C CA . GLU A 1 181 ? 8.008 14.916 6.693 1.00 95.50 181 GLU A CA 1
ATOM 1437 C C . GLU A 1 181 ? 7.738 13.829 5.646 1.00 95.50 181 GLU A C 1
ATOM 1439 O O . GLU A 1 181 ? 6.793 13.925 4.861 1.00 95.50 181 GLU A O 1
ATOM 1444 N N . GLU A 1 182 ? 8.508 12.739 5.690 1.00 95.31 182 GLU A N 1
ATOM 1445 C CA . GLU A 1 182 ? 8.268 11.564 4.853 1.00 95.31 182 GLU A CA 1
ATOM 1446 C C . GLU A 1 182 ? 6.960 10.850 5.224 1.00 95.31 182 GLU A C 1
ATOM 1448 O O . GLU A 1 182 ? 6.243 10.405 4.331 1.00 95.31 182 GLU A O 1
ATOM 1453 N N . ARG A 1 183 ? 6.576 10.780 6.508 1.00 96.12 183 ARG A N 1
ATOM 1454 C CA . ARG A 1 183 ? 5.248 10.263 6.904 1.00 96.12 183 ARG A CA 1
ATOM 1455 C C . ARG A 1 183 ? 4.115 11.119 6.341 1.00 96.12 183 ARG A C 1
ATOM 1457 O O . ARG A 1 183 ? 3.130 10.575 5.836 1.00 96.12 183 ARG A O 1
ATOM 1464 N N . ARG A 1 184 ? 4.265 12.446 6.365 1.00 95.94 184 ARG A N 1
ATOM 1465 C CA . ARG A 1 184 ? 3.296 13.372 5.759 1.00 95.94 184 ARG A CA 1
ATOM 1466 C C . ARG A 1 184 ? 3.194 13.167 4.250 1.00 95.94 184 ARG A C 1
ATOM 1468 O O . ARG A 1 184 ? 2.084 13.037 3.751 1.00 95.94 184 ARG A O 1
ATOM 1475 N N . GLU A 1 185 ? 4.308 13.049 3.530 1.00 96.94 185 GLU A N 1
ATOM 1476 C CA . GLU A 1 185 ? 4.284 12.836 2.075 1.00 96.94 185 GLU A CA 1
ATOM 1477 C C . GLU A 1 185 ? 3.828 11.428 1.657 1.00 96.94 185 GLU A C 1
ATOM 1479 O O . GLU A 1 185 ? 3.120 11.293 0.658 1.00 96.94 185 GLU A O 1
ATOM 1484 N N . TYR A 1 186 ? 4.245 10.377 2.368 1.00 97.31 186 TYR A N 1
ATOM 1485 C CA . TYR A 1 186 ? 4.088 8.986 1.926 1.00 97.31 186 TYR A CA 1
ATOM 1486 C C . TYR A 1 186 ? 2.934 8.224 2.588 1.00 97.31 186 TYR A C 1
ATOM 1488 O O . TYR A 1 186 ? 2.609 7.134 2.117 1.00 97.31 186 TYR A O 1
ATOM 1496 N N . VAL A 1 187 ? 2.305 8.769 3.636 1.00 97.12 187 VAL A N 1
ATOM 1497 C CA . VAL A 1 187 ? 1.097 8.199 4.266 1.00 97.12 187 VAL A CA 1
ATOM 1498 C C . VAL A 1 187 ? -0.083 9.166 4.210 1.00 97.12 187 VAL A C 1
ATOM 1500 O O . VAL A 1 187 ? -1.177 8.738 3.851 1.00 97.12 187 VAL A O 1
ATOM 1503 N N . LEU A 1 188 ? 0.115 10.440 4.576 1.00 96.81 188 LEU A N 1
ATOM 1504 C CA . LEU A 1 188 ? -1.005 11.377 4.732 1.00 96.81 188 LEU A CA 1
ATOM 1505 C C . LEU A 1 188 ? -1.410 12.067 3.426 1.00 96.81 188 LEU A C 1
ATOM 1507 O O . LEU A 1 188 ? -2.586 12.049 3.096 1.00 96.81 188 LEU A O 1
ATOM 1511 N N . ASN A 1 189 ? -0.465 12.606 2.653 1.00 96.81 189 ASN A N 1
ATOM 1512 C CA . ASN A 1 189 ? -0.756 13.340 1.420 1.00 96.81 189 ASN A CA 1
ATOM 1513 C C . ASN A 1 189 ? -1.603 12.489 0.446 1.00 96.81 189 ASN A C 1
ATOM 1515 O O . ASN A 1 189 ? -1.241 11.362 0.093 1.00 96.81 189 ASN A O 1
ATOM 1519 N N . ASP A 1 190 ? -2.749 13.010 0.019 1.00 95.94 190 ASP A N 1
ATOM 1520 C CA . ASP A 1 190 ? -3.710 12.359 -0.873 1.00 95.94 190 ASP A CA 1
ATOM 1521 C C . ASP A 1 190 ? -3.569 12.800 -2.341 1.00 95.94 190 ASP A C 1
ATOM 1523 O O . ASP A 1 190 ? -4.244 12.256 -3.218 1.00 95.94 190 ASP A O 1
ATOM 1527 N N . MET A 1 191 ? -2.638 13.715 -2.629 1.00 95.56 191 MET A N 1
ATOM 1528 C CA . MET A 1 191 ? -2.348 14.250 -3.957 1.00 95.56 191 MET A CA 1
ATOM 1529 C C . MET A 1 191 ? -0.917 13.919 -4.402 1.00 95.56 191 MET A C 1
ATOM 1531 O O . MET A 1 191 ? 0.080 14.330 -3.805 1.00 95.56 191 MET A O 1
ATOM 1535 N N . GLY A 1 192 ? -0.809 13.178 -5.504 1.00 94.88 192 GLY A N 1
ATOM 1536 C CA . GLY A 1 192 ? 0.449 12.764 -6.115 1.00 94.88 192 GLY A CA 1
ATOM 1537 C C . GLY A 1 192 ? 0.780 13.494 -7.413 1.00 94.88 192 GLY A C 1
ATOM 1538 O O . GLY A 1 192 ? -0.085 14.059 -8.082 1.00 94.88 192 GLY A O 1
ATOM 1539 N N . ILE A 1 193 ? 2.050 13.396 -7.804 1.00 95.94 193 ILE A N 1
ATOM 1540 C CA . ILE A 1 193 ? 2.540 13.664 -9.156 1.00 95.94 193 ILE A CA 1
ATOM 1541 C C . ILE A 1 193 ? 3.147 12.355 -9.663 1.00 95.94 193 ILE A C 1
ATOM 1543 O O . ILE A 1 193 ? 3.989 11.768 -8.985 1.00 95.94 193 ILE A O 1
ATOM 1547 N N . ILE A 1 194 ? 2.726 11.908 -10.843 1.00 94.75 194 ILE A N 1
ATOM 1548 C CA . ILE A 1 194 ? 3.342 10.802 -11.581 1.00 94.75 194 ILE A CA 1
ATOM 1549 C C . ILE A 1 194 ? 4.011 11.404 -12.815 1.00 94.75 194 ILE A C 1
ATOM 1551 O O . ILE A 1 194 ? 3.408 12.232 -13.501 1.00 94.75 194 ILE A O 1
ATOM 1555 N N . TYR A 1 195 ? 5.250 11.020 -13.101 1.00 92.00 195 TYR A N 1
ATOM 1556 C CA . TYR A 1 195 ? 5.9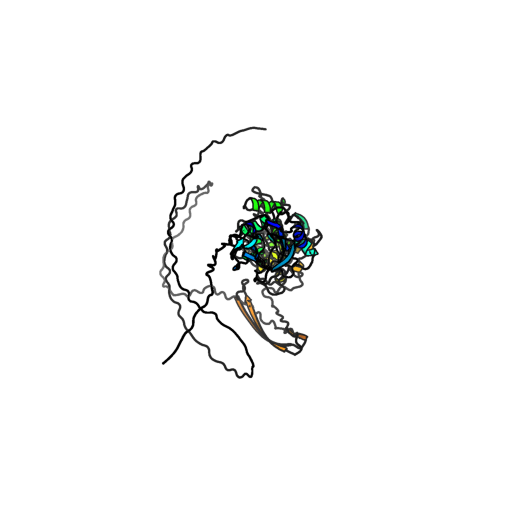84 11.542 -14.249 1.00 92.00 195 TYR A CA 1
ATOM 1557 C C . TYR A 1 195 ? 5.712 10.680 -15.489 1.00 92.00 195 TYR A C 1
ATOM 1559 O O . TYR A 1 195 ? 5.409 9.493 -15.392 1.00 92.00 195 TYR A O 1
ATOM 1567 N N . GLN A 1 196 ? 5.738 11.297 -16.666 1.00 86.69 196 GLN A N 1
ATOM 1568 C CA . GLN A 1 196 ? 5.444 10.670 -17.957 1.00 86.69 196 GLN A CA 1
ATOM 1569 C C . GLN A 1 196 ? 6.358 11.269 -19.039 1.00 86.69 196 GLN A C 1
ATOM 1571 O O . GLN A 1 196 ? 7.107 12.210 -18.779 1.00 86.69 196 GLN A O 1
ATOM 1576 N N . GLY A 1 197 ? 6.308 10.733 -20.261 1.00 79.25 197 GLY A N 1
ATOM 1577 C CA . GLY A 1 197 ? 7.067 11.257 -21.403 1.00 79.25 197 GLY A CA 1
ATOM 1578 C C . GLY A 1 197 ? 8.292 10.408 -21.734 1.00 79.25 197 GLY A C 1
ATOM 1579 O O . GLY A 1 197 ? 8.150 9.221 -22.022 1.00 79.25 197 GLY A O 1
ATOM 1580 N N . ASN A 1 198 ? 9.476 11.018 -21.747 1.00 74.75 198 ASN A N 1
ATOM 1581 C CA . ASN A 1 198 ? 10.766 10.352 -21.959 1.00 74.75 198 ASN A CA 1
ATOM 1582 C C . ASN A 1 198 ? 11.869 11.050 -21.135 1.00 74.75 198 ASN A C 1
ATOM 1584 O O . ASN A 1 198 ? 11.644 12.145 -20.623 1.00 74.75 198 ASN A O 1
ATOM 1588 N N . ALA A 1 199 ? 13.063 10.456 -21.038 1.00 72.75 199 ALA A N 1
ATOM 1589 C CA . ALA A 1 199 ? 14.159 10.981 -20.211 1.00 72.75 199 ALA A CA 1
ATOM 1590 C C . ALA A 1 199 ? 14.593 12.425 -20.561 1.00 72.75 199 ALA A C 1
ATOM 1592 O O . ALA A 1 199 ? 15.010 13.171 -19.681 1.00 72.75 199 ALA A O 1
ATOM 1593 N N . SER A 1 200 ? 14.458 12.843 -21.826 1.00 72.75 200 SER A N 1
ATOM 1594 C CA . SER A 1 200 ? 14.777 14.204 -22.294 1.00 72.75 200 SER A CA 1
ATOM 1595 C C . SER A 1 200 ? 13.609 15.199 -22.213 1.00 72.75 200 SER A C 1
ATOM 1597 O O . SER A 1 200 ? 13.783 16.389 -22.466 1.00 72.75 200 SER A O 1
ATOM 1599 N N . THR A 1 201 ? 12.390 14.742 -21.924 1.00 79.25 201 THR A N 1
ATOM 1600 C CA . THR A 1 201 ? 11.171 15.563 -21.899 1.00 79.25 201 THR A CA 1
ATOM 1601 C C . THR A 1 201 ? 10.166 14.928 -20.942 1.00 79.25 201 THR A C 1
ATOM 1603 O O . THR A 1 201 ? 9.260 14.188 -21.337 1.00 79.25 201 THR A O 1
ATOM 1606 N N . VAL A 1 202 ? 10.363 15.211 -19.655 1.00 87.56 202 VAL A N 1
ATOM 1607 C CA . VAL A 1 202 ? 9.543 14.679 -18.566 1.00 87.56 202 VAL A CA 1
ATOM 1608 C C . VAL A 1 202 ? 8.344 15.588 -18.309 1.00 87.56 202 VAL A C 1
ATOM 1610 O O . VAL A 1 202 ? 8.497 16.771 -18.009 1.00 87.56 202 VAL A O 1
ATOM 1613 N N . THR A 1 203 ? 7.139 15.027 -18.391 1.00 87.50 203 THR A N 1
ATOM 1614 C CA . THR A 1 203 ? 5.876 15.725 -18.132 1.00 87.50 203 THR A CA 1
ATOM 1615 C C . THR A 1 203 ? 5.261 15.261 -16.804 1.00 87.50 203 THR A C 1
ATOM 1617 O O . THR A 1 203 ? 5.064 14.061 -16.606 1.00 87.50 203 THR A O 1
ATOM 1620 N N . PRO A 1 204 ? 4.952 16.166 -15.857 1.00 93.19 204 PRO A N 1
ATOM 1621 C CA . PRO A 1 204 ? 4.239 15.803 -14.635 1.00 93.19 204 PRO A CA 1
ATOM 1622 C C . PRO A 1 204 ? 2.736 15.635 -14.902 1.00 93.19 204 PRO A C 1
ATOM 1624 O O . PRO A 1 204 ? 2.113 16.463 -15.566 1.00 93.19 204 PRO A O 1
ATOM 1627 N N . ARG A 1 205 ? 2.129 14.597 -14.320 1.00 92.25 205 ARG A N 1
ATOM 1628 C CA . ARG A 1 205 ? 0.676 14.397 -14.243 1.00 92.25 205 ARG A CA 1
ATOM 1629 C C . ARG A 1 205 ? 0.243 14.357 -12.782 1.00 92.25 205 ARG A C 1
ATOM 1631 O O . ARG A 1 205 ? 0.654 13.464 -12.044 1.00 92.25 205 ARG A O 1
ATOM 1638 N N . SER A 1 206 ? -0.635 15.272 -12.381 1.00 95.56 206 SER A N 1
ATOM 1639 C C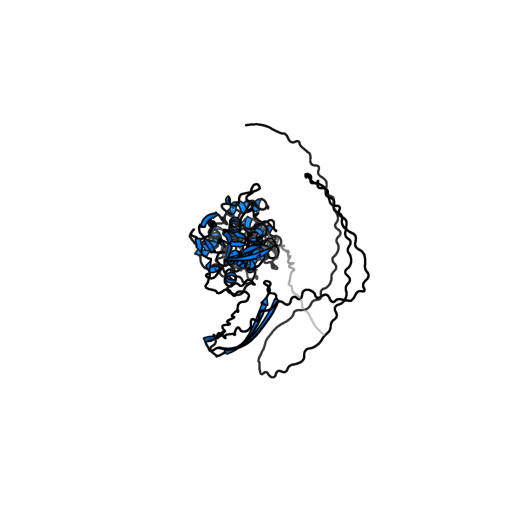A . SER A 1 206 ? -1.293 15.207 -11.073 1.00 95.56 206 SER A CA 1
ATOM 1640 C C . SER A 1 206 ? -2.223 13.996 -10.983 1.00 95.56 206 SER A C 1
ATOM 1642 O O . SER A 1 206 ? -2.948 13.694 -11.934 1.00 95.56 206 SER A O 1
ATOM 1644 N N . TRP A 1 207 ? -2.223 13.323 -9.834 1.00 97.25 207 TRP A N 1
ATOM 1645 C CA . TRP A 1 207 ? -3.068 12.166 -9.551 1.00 97.25 207 TRP A CA 1
ATOM 1646 C C . TRP A 1 207 ? -3.667 12.267 -8.148 1.00 97.25 207 TRP A C 1
ATOM 1648 O O . TRP A 1 207 ? -2.939 12.336 -7.162 1.00 97.25 207 TRP A O 1
ATOM 1658 N N . MET A 1 208 ? -4.994 12.242 -8.053 1.00 97.44 208 MET A N 1
ATOM 1659 C CA . MET A 1 208 ? -5.707 12.239 -6.775 1.00 97.44 208 MET A CA 1
ATOM 1660 C C . MET A 1 208 ? -5.772 10.809 -6.223 1.00 97.44 208 MET A C 1
ATOM 1662 O O . MET A 1 208 ? -6.544 9.980 -6.715 1.00 97.44 208 MET A O 1
ATOM 1666 N N . TYR A 1 209 ? -4.952 10.498 -5.218 1.00 97.56 209 TYR A N 1
ATOM 1667 C CA . TYR A 1 209 ? -5.019 9.219 -4.514 1.00 97.56 209 TYR A CA 1
ATOM 1668 C C . TYR A 1 209 ? -6.321 9.116 -3.718 1.00 97.56 209 TYR A C 1
ATOM 1670 O O . TYR A 1 209 ? -6.997 8.092 -3.824 1.00 97.56 209 TYR A O 1
ATOM 1678 N N . GLY A 1 210 ? -6.680 10.166 -2.969 1.00 96.25 210 GLY A N 1
ATOM 1679 C CA . GLY A 1 210 ? -7.945 10.266 -2.237 1.00 96.25 210 GLY A CA 1
ATOM 1680 C C . GLY A 1 210 ? -8.199 9.117 -1.254 1.00 96.25 210 GLY A C 1
ATOM 1681 O O . GLY A 1 210 ? -9.322 8.632 -1.164 1.00 96.25 210 GLY A O 1
ATOM 1682 N N . GLN A 1 211 ? -7.178 8.629 -0.536 1.00 96.44 211 GLN A N 1
ATOM 1683 C CA . GLN A 1 211 ? -7.314 7.489 0.392 1.00 96.44 211 GLN A CA 1
ATOM 1684 C C . GLN A 1 211 ? -8.309 7.707 1.547 1.00 96.44 211 GLN A C 1
ATOM 1686 O O . GLN A 1 211 ? -8.724 6.737 2.184 1.00 96.44 211 GLN A O 1
ATOM 1691 N N . PHE A 1 212 ? -8.674 8.960 1.813 1.00 97.19 212 PHE A N 1
ATOM 1692 C CA . PHE A 1 212 ? -9.582 9.376 2.881 1.00 97.19 212 PHE A CA 1
ATOM 1693 C C . PHE A 1 212 ? -11.037 9.559 2.430 1.00 97.19 212 PHE A C 1
ATOM 1695 O O . PHE A 1 212 ? -11.923 9.693 3.274 1.00 97.19 212 PHE A O 1
ATOM 1702 N N . GLU A 1 213 ? -11.282 9.553 1.117 1.00 97.06 213 GLU A N 1
ATOM 1703 C CA . GLU A 1 213 ? -12.598 9.781 0.518 1.00 97.06 213 GLU A CA 1
ATOM 1704 C C . GLU A 1 213 ? -13.619 8.707 0.905 1.00 97.06 213 GLU A C 1
ATOM 1706 O O . GLU A 1 213 ? -13.286 7.542 1.169 1.00 97.06 213 GLU A O 1
ATOM 1711 N N . LYS A 1 214 ? -14.894 9.104 0.920 1.00 96.00 214 LYS A N 1
ATOM 1712 C CA . LYS A 1 214 ? -15.973 8.304 1.505 1.00 96.00 214 LYS A CA 1
ATOM 1713 C C . LYS A 1 214 ? -16.057 6.906 0.895 1.00 96.00 214 LYS A C 1
ATOM 1715 O O . LYS A 1 214 ? -16.303 6.739 -0.298 1.00 96.00 214 LYS A O 1
ATOM 1720 N N . GLY A 1 215 ? -15.903 5.886 1.738 1.00 95.06 215 GLY A N 1
ATOM 1721 C CA . GLY A 1 215 ? -15.991 4.480 1.337 1.00 95.06 215 GLY A CA 1
ATOM 1722 C C . GLY A 1 215 ? -14.737 3.903 0.667 1.00 95.06 215 GLY A C 1
ATOM 1723 O O . GLY A 1 215 ? -14.725 2.707 0.386 1.00 95.06 215 GLY A O 1
ATOM 1724 N N . ILE A 1 216 ? -13.660 4.676 0.464 1.00 97.38 216 ILE A N 1
ATOM 1725 C CA . ILE A 1 216 ? -12.398 4.144 -0.085 1.00 97.38 216 ILE A CA 1
ATOM 1726 C C . ILE A 1 216 ? -11.752 3.131 0.866 1.00 97.38 216 ILE A C 1
ATOM 1728 O O . ILE A 1 216 ? -11.279 2.090 0.415 1.00 97.38 216 ILE A O 1
ATOM 1732 N N . LEU A 1 217 ? -11.818 3.358 2.180 1.00 96.12 217 LEU A N 1
ATOM 1733 C CA . LEU A 1 217 ? -11.322 2.402 3.173 1.00 96.12 217 LEU A CA 1
ATOM 1734 C C . LEU A 1 217 ? -12.109 1.077 3.167 1.00 96.12 217 LEU A C 1
ATOM 1736 O O . LEU A 1 217 ? -11.507 0.003 3.211 1.00 96.12 217 LEU A O 1
ATOM 1740 N N . ASP A 1 218 ? -13.438 1.127 3.038 1.00 95.75 218 ASP A N 1
ATOM 1741 C CA . ASP A 1 218 ? -14.255 -0.082 2.876 1.00 95.75 218 ASP A CA 1
ATOM 1742 C C . ASP A 1 218 ? -14.010 -0.760 1.511 1.00 95.75 218 ASP A C 1
ATOM 1744 O O . ASP A 1 218 ? -13.953 -1.986 1.457 1.00 95.75 218 ASP A O 1
ATOM 1748 N N . ALA A 1 219 ? -13.756 -0.008 0.431 1.00 96.75 219 ALA A N 1
ATOM 1749 C CA . ALA A 1 219 ? -13.361 -0.561 -0.871 1.00 96.75 219 ALA A CA 1
ATOM 1750 C C . ALA A 1 219 ? -12.004 -1.294 -0.812 1.00 96.75 219 ALA A C 1
ATOM 1752 O O . ALA A 1 219 ? -11.866 -2.394 -1.350 1.00 96.75 219 ALA A O 1
ATOM 1753 N N . CYS A 1 220 ? -11.015 -0.741 -0.105 1.00 96.75 220 CYS A N 1
ATOM 1754 C CA . CYS A 1 220 ? -9.719 -1.386 0.129 1.00 96.75 220 CYS A CA 1
ATOM 1755 C C . CYS A 1 220 ? -9.855 -2.683 0.951 1.00 96.75 220 CYS A C 1
ATOM 1757 O O . CYS A 1 220 ? -9.177 -3.674 0.667 1.00 96.75 220 CYS A O 1
ATOM 1759 N N . ILE A 1 221 ? -10.770 -2.724 1.926 1.00 94.94 221 ILE A N 1
ATOM 1760 C CA . ILE A 1 221 ? -11.090 -3.946 2.684 1.00 94.94 221 ILE A CA 1
ATOM 1761 C C . ILE A 1 221 ? -11.856 -4.957 1.815 1.00 94.94 221 ILE A C 1
ATOM 1763 O O . ILE A 1 221 ? -11.524 -6.142 1.838 1.00 94.94 221 ILE A O 1
ATOM 1767 N N . TYR A 1 222 ? -12.798 -4.505 0.983 1.00 95.12 222 TYR A N 1
ATOM 1768 C CA . TYR A 1 222 ? -13.524 -5.345 0.025 1.00 95.12 222 TYR A CA 1
ATOM 1769 C C . TYR A 1 222 ? -12.591 -6.016 -0.995 1.00 95.12 222 TYR A C 1
ATOM 1771 O O . TYR A 1 222 ? -12.795 -7.181 -1.339 1.00 95.12 222 TYR A O 1
ATOM 1779 N N . ILE A 1 223 ? -11.524 -5.336 -1.429 1.00 95.00 223 ILE A N 1
ATOM 1780 C CA . ILE A 1 223 ? -10.463 -5.938 -2.251 1.00 95.00 223 ILE A CA 1
ATOM 1781 C C . ILE A 1 223 ? -9.795 -7.098 -1.494 1.00 95.00 223 ILE A C 1
ATOM 1783 O O . ILE A 1 223 ? -9.686 -8.197 -2.039 1.00 95.00 223 ILE A O 1
ATOM 1787 N N . LEU A 1 224 ? -9.422 -6.911 -0.220 1.00 93.56 224 LEU A N 1
ATOM 1788 C CA . LEU A 1 224 ? -8.847 -7.982 0.607 1.00 93.56 224 LEU A CA 1
ATOM 1789 C C . LEU A 1 224 ? -9.824 -9.139 0.876 1.00 93.56 224 LEU A C 1
ATOM 1791 O O . LEU A 1 224 ? -9.386 -10.289 0.954 1.00 93.56 224 LEU A O 1
ATOM 1795 N N . ASP A 1 225 ? -11.124 -8.878 1.002 1.00 92.38 225 ASP A N 1
ATOM 1796 C CA . ASP A 1 225 ? -12.149 -9.918 1.159 1.00 92.38 225 ASP A CA 1
ATOM 1797 C C . ASP A 1 225 ? -12.364 -10.708 -0.141 1.00 92.38 225 ASP A C 1
ATOM 1799 O O . ASP A 1 225 ? -12.308 -11.941 -0.125 1.00 92.38 225 ASP A O 1
ATOM 1803 N N . SER A 1 226 ? -12.496 -10.012 -1.274 1.00 90.75 226 SER A N 1
ATOM 1804 C CA . SER A 1 226 ? -12.631 -10.603 -2.616 1.00 90.75 226 SER A CA 1
ATOM 1805 C C . SER A 1 226 ? -11.437 -11.493 -2.969 1.00 90.75 226 SER A C 1
ATOM 1807 O O . SER A 1 226 ? -11.611 -12.595 -3.485 1.00 90.75 226 SER A O 1
ATOM 1809 N N . SER A 1 227 ? -10.232 -11.069 -2.572 1.00 89.31 227 SER A N 1
ATOM 1810 C CA . SER A 1 227 ? -8.969 -11.803 -2.733 1.00 89.31 227 SER A CA 1
ATOM 1811 C C . SER A 1 227 ? -8.890 -13.148 -1.998 1.00 89.31 227 SER A C 1
ATOM 1813 O O . SER A 1 227 ? -7.914 -13.887 -2.154 1.00 89.31 227 SER A O 1
ATOM 1815 N N . ARG A 1 228 ? -9.868 -13.430 -1.123 1.00 88.81 228 ARG A N 1
ATOM 1816 C CA . ARG A 1 228 ? -9.909 -14.567 -0.190 1.00 88.81 228 ARG A CA 1
ATOM 1817 C C . ARG A 1 228 ? -8.706 -14.639 0.764 1.00 88.81 228 ARG A C 1
ATOM 1819 O O . ARG A 1 228 ? -8.485 -15.677 1.389 1.00 88.81 228 ARG A O 1
ATOM 1826 N N . MET A 1 229 ? -7.946 -13.547 0.925 1.00 90.38 229 MET A N 1
ATOM 1827 C CA . MET A 1 229 ? -6.787 -13.480 1.819 1.00 90.38 229 MET A CA 1
ATOM 1828 C C . MET A 1 229 ? -7.196 -13.828 3.263 1.00 90.38 229 MET A C 1
ATOM 1830 O O . MET A 1 229 ? -8.002 -13.097 3.855 1.00 90.38 229 MET A O 1
ATOM 1834 N N . PRO A 1 230 ? -6.624 -14.891 3.871 1.00 91.25 230 PRO A N 1
ATOM 1835 C CA . PRO A 1 230 ? -6.989 -15.306 5.220 1.00 91.25 230 PRO A CA 1
ATOM 1836 C C . PRO A 1 230 ? -6.751 -14.193 6.241 1.00 91.25 230 PRO A C 1
ATOM 1838 O O . PRO A 1 230 ? -5.661 -13.626 6.295 1.00 91.25 230 PRO A O 1
ATOM 1841 N N . ILE A 1 231 ? -7.757 -13.926 7.078 1.00 92.12 231 ILE A N 1
ATOM 1842 C CA . ILE A 1 231 ? -7.793 -12.805 8.035 1.00 92.12 231 ILE A CA 1
ATOM 1843 C C . ILE A 1 231 ? -6.506 -12.703 8.871 1.00 92.12 231 ILE A C 1
ATOM 1845 O O . ILE A 1 231 ? -5.921 -11.630 8.962 1.00 92.12 231 ILE A O 1
ATOM 1849 N N . PHE A 1 232 ? -6.004 -13.827 9.394 1.00 90.62 232 PHE A N 1
ATOM 1850 C CA . PHE A 1 232 ? -4.784 -13.876 10.214 1.00 90.62 232 PHE A CA 1
ATOM 1851 C C . PHE A 1 232 ? -3.508 -13.403 9.489 1.00 90.62 232 PHE A C 1
ATOM 1853 O O . PHE A 1 232 ? -2.553 -12.997 10.141 1.00 90.62 232 PHE A O 1
ATOM 1860 N N . ASN A 1 233 ? -3.475 -13.409 8.150 1.00 92.88 233 ASN A N 1
ATOM 1861 C CA . ASN A 1 233 ? -2.350 -12.873 7.383 1.00 92.88 233 ASN A CA 1
ATOM 1862 C C . ASN A 1 233 ? -2.426 -11.347 7.182 1.00 92.88 233 ASN A C 1
ATOM 1864 O O . ASN A 1 233 ? -1.437 -10.777 6.739 1.00 92.88 233 ASN A O 1
ATOM 1868 N N . ARG A 1 234 ? -3.542 -10.655 7.472 1.00 94.44 234 ARG A N 1
ATOM 1869 C CA . ARG A 1 234 ? -3.666 -9.208 7.171 1.00 94.44 234 ARG A CA 1
ATOM 1870 C C . ARG A 1 234 ? -2.829 -8.309 8.085 1.00 94.44 234 ARG A C 1
ATOM 1872 O O . ARG A 1 234 ? -2.526 -7.189 7.705 1.00 94.44 234 ARG A O 1
ATOM 1879 N N . GLY A 1 235 ? -2.392 -8.799 9.249 1.00 93.00 235 GLY A N 1
ATOM 1880 C CA . GLY A 1 235 ? -1.381 -8.115 10.073 1.00 93.00 235 GLY A CA 1
ATOM 1881 C C . GLY A 1 235 ? 0.048 -8.201 9.512 1.00 93.00 235 GLY A C 1
ATOM 1882 O O . GLY A 1 235 ? 0.951 -7.536 10.017 1.00 93.00 235 GLY A O 1
ATOM 1883 N N . ASN A 1 236 ? 0.274 -9.013 8.473 1.00 95.19 236 ASN A N 1
ATOM 1884 C CA . ASN A 1 236 ? 1.571 -9.203 7.836 1.00 95.19 236 ASN A CA 1
ATOM 1885 C C . ASN A 1 236 ? 1.664 -8.324 6.578 1.00 95.19 236 ASN A C 1
ATOM 1887 O O . ASN A 1 236 ? 1.074 -8.647 5.545 1.00 95.19 236 ASN A O 1
ATOM 1891 N N . VAL A 1 237 ? 2.427 -7.228 6.665 1.00 95.38 237 VAL A N 1
ATOM 1892 C CA . VAL A 1 237 ? 2.569 -6.254 5.570 1.00 95.38 237 VAL A CA 1
ATOM 1893 C C . VAL A 1 237 ? 3.101 -6.890 4.279 1.00 95.38 237 VAL A C 1
ATOM 1895 O O . VAL A 1 237 ? 2.522 -6.668 3.223 1.00 95.38 237 VAL A O 1
ATOM 1898 N N . ILE A 1 238 ? 4.108 -7.766 4.354 1.00 95.06 238 ILE A N 1
ATOM 1899 C CA . ILE A 1 238 ? 4.722 -8.429 3.187 1.00 95.06 238 ILE A CA 1
ATOM 1900 C C . ILE A 1 238 ? 3.672 -9.231 2.400 1.00 95.06 238 ILE A C 1
ATOM 1902 O O . ILE A 1 238 ? 3.562 -9.102 1.179 1.00 95.06 238 ILE A O 1
ATOM 1906 N N . LYS A 1 239 ? 2.843 -10.017 3.103 1.00 94.38 239 LYS A N 1
ATOM 1907 C CA . LYS A 1 239 ? 1.759 -10.802 2.489 1.00 94.38 239 LYS A CA 1
ATOM 1908 C C . LYS A 1 239 ? 0.622 -9.924 1.964 1.00 94.38 239 LYS A C 1
ATOM 1910 O O . LYS A 1 239 ? 0.062 -10.235 0.914 1.00 94.38 239 LYS A O 1
ATOM 1915 N N . LEU A 1 240 ? 0.271 -8.854 2.681 1.00 95.25 240 LEU A N 1
ATOM 1916 C CA . LEU A 1 240 ? -0.795 -7.931 2.283 1.00 95.25 240 LEU A CA 1
ATOM 1917 C C . LEU A 1 240 ? -0.407 -7.141 1.028 1.00 95.25 240 LEU A C 1
ATOM 1919 O O . LEU A 1 240 ? -1.204 -7.051 0.100 1.00 95.25 240 LEU A O 1
ATOM 1923 N N . VAL A 1 241 ? 0.834 -6.659 0.956 1.00 95.38 241 VAL A N 1
ATOM 1924 C CA . VAL A 1 241 ? 1.413 -5.993 -0.218 1.00 95.38 241 VAL A CA 1
ATOM 1925 C C . VAL A 1 241 ? 1.436 -6.938 -1.427 1.00 95.38 241 VAL A C 1
ATOM 1927 O O . VAL A 1 241 ? 0.921 -6.574 -2.483 1.00 95.38 241 VAL A O 1
ATOM 1930 N N . ARG A 1 242 ? 1.937 -8.176 -1.271 1.00 93.31 242 ARG A N 1
ATOM 1931 C CA . ARG A 1 242 ? 2.040 -9.163 -2.369 1.00 93.31 242 ARG A CA 1
ATOM 1932 C C . ARG A 1 242 ? 0.690 -9.688 -2.880 1.00 93.31 242 ARG A C 1
ATOM 1934 O O . ARG A 1 242 ? 0.581 -10.018 -4.058 1.00 93.31 242 ARG A O 1
ATOM 1941 N N . LYS A 1 243 ? -0.350 -9.775 -2.036 1.00 93.25 243 LYS A N 1
ATOM 1942 C CA . LYS A 1 243 ? -1.720 -10.072 -2.510 1.00 93.25 243 LYS A CA 1
ATOM 1943 C C . LYS A 1 243 ? -2.425 -8.813 -3.026 1.00 93.25 243 LYS A C 1
ATOM 1945 O O . LYS A 1 243 ? -3.241 -8.924 -3.930 1.00 93.25 243 LYS A O 1
ATOM 1950 N N . GLY A 1 244 ? -2.069 -7.628 -2.529 1.00 93.94 244 GLY A N 1
ATOM 1951 C CA . GLY A 1 244 ? -2.523 -6.343 -3.059 1.00 93.94 244 GLY A CA 1
ATOM 1952 C C . GLY A 1 244 ? -2.121 -6.135 -4.520 1.00 93.94 244 GLY A C 1
ATOM 1953 O O . GLY A 1 244 ? -2.994 -5.878 -5.342 1.00 93.94 244 GLY A O 1
ATOM 1954 N N . SER A 1 245 ? -0.845 -6.324 -4.874 1.00 93.56 245 SER A N 1
ATOM 1955 C CA . SER A 1 245 ? -0.380 -6.132 -6.258 1.00 93.56 245 SER A CA 1
ATOM 1956 C C . SER A 1 245 ? -1.033 -7.091 -7.262 1.00 93.56 245 SER A C 1
ATOM 1958 O O . SER A 1 245 ? -1.376 -6.667 -8.365 1.00 93.56 245 SER A O 1
ATOM 1960 N N . ALA A 1 246 ? -1.309 -8.335 -6.853 1.00 92.38 246 ALA A N 1
ATOM 1961 C CA . ALA A 1 246 ? -2.138 -9.267 -7.623 1.00 92.38 246 ALA A CA 1
ATOM 1962 C C . ALA A 1 246 ? -3.570 -8.731 -7.825 1.00 92.38 246 ALA A C 1
ATOM 1964 O O . ALA A 1 246 ? -4.069 -8.656 -8.940 1.00 92.38 246 ALA A O 1
ATOM 1965 N N . MET A 1 247 ? -4.224 -8.298 -6.743 1.00 94.25 247 MET A N 1
ATOM 1966 C CA . MET A 1 247 ? -5.635 -7.894 -6.757 1.00 94.25 247 MET A CA 1
ATOM 1967 C C . MET A 1 247 ? -5.933 -6.559 -7.439 1.00 94.25 247 MET A C 1
ATOM 1969 O O . MET A 1 247 ? -7.099 -6.271 -7.710 1.00 94.25 247 MET A O 1
ATOM 1973 N N . ILE A 1 248 ? -4.935 -5.711 -7.684 1.00 95.31 248 ILE A N 1
ATOM 1974 C CA . ILE A 1 248 ? -5.151 -4.464 -8.424 1.00 95.31 248 ILE A CA 1
ATOM 1975 C C . ILE A 1 248 ? -5.300 -4.724 -9.935 1.00 95.31 248 ILE A C 1
ATOM 1977 O O . ILE A 1 248 ? -5.979 -3.939 -10.596 1.00 95.31 248 ILE A O 1
ATOM 1981 N N . ASN A 1 249 ? -4.781 -5.833 -10.477 1.00 92.00 249 ASN A N 1
ATOM 1982 C CA . ASN A 1 249 ? -5.033 -6.238 -11.865 1.00 92.00 249 ASN A CA 1
ATOM 1983 C C . ASN A 1 249 ? -6.088 -7.351 -11.979 1.00 92.00 249 ASN A C 1
ATOM 1985 O O . ASN A 1 249 ? -6.381 -8.062 -11.022 1.00 92.00 249 ASN A O 1
ATOM 1989 N N . SER A 1 250 ? -6.698 -7.475 -13.158 1.00 91.56 250 SER A N 1
ATOM 1990 C CA . SER A 1 250 ? -7.846 -8.358 -13.373 1.00 91.56 250 SER A CA 1
ATOM 1991 C C . SER A 1 250 ? -7.530 -9.748 -13.931 1.00 91.56 250 SER A C 1
ATOM 1993 O O . SER A 1 250 ? -8.484 -10.485 -14.162 1.00 91.56 250 SER A O 1
ATOM 1995 N N . GLN A 1 251 ? -6.268 -10.095 -14.221 1.00 83.75 251 GLN A N 1
ATOM 1996 C CA . GLN A 1 251 ? -5.968 -11.251 -15.087 1.00 83.75 251 GLN A CA 1
ATOM 1997 C C . GLN A 1 251 ? -6.355 -12.600 -14.458 1.00 83.75 251 GLN A C 1
ATOM 1999 O O . GLN A 1 251 ? -6.960 -13.426 -15.138 1.00 83.75 251 GLN A O 1
ATOM 2004 N N . ASP A 1 252 ? -6.064 -12.796 -13.166 1.00 82.94 252 ASP A N 1
ATOM 2005 C CA . ASP A 1 252 ? -6.304 -14.075 -12.475 1.00 82.94 252 ASP A CA 1
ATOM 2006 C C . ASP A 1 252 ? -7.491 -14.009 -11.494 1.00 82.94 252 ASP A C 1
ATOM 2008 O O . ASP A 1 252 ? -8.407 -14.828 -11.532 1.00 82.94 252 ASP A O 1
ATOM 2012 N N . ASP A 1 253 ? -7.475 -13.027 -10.583 1.00 80.62 253 ASP A N 1
ATOM 2013 C CA . ASP A 1 253 ? -8.375 -12.957 -9.419 1.00 80.62 253 ASP A CA 1
ATOM 2014 C C . ASP A 1 253 ? -9.687 -12.167 -9.673 1.00 80.62 253 ASP A C 1
ATOM 2016 O O . ASP A 1 253 ? -10.447 -11.935 -8.732 1.00 80.62 253 ASP A O 1
ATOM 2020 N N . ASN A 1 254 ? -9.966 -11.712 -10.907 1.00 85.31 254 ASN A N 1
ATOM 2021 C CA . ASN A 1 254 ? -10.991 -10.686 -11.210 1.00 85.31 254 ASN A CA 1
ATOM 2022 C C . ASN A 1 254 ? -10.808 -9.381 -10.396 1.00 85.31 254 ASN A C 1
ATOM 2024 O O . ASN A 1 254 ? -11.775 -8.773 -9.937 1.00 85.31 254 ASN A O 1
ATOM 2028 N N . GLY A 1 255 ? -9.556 -8.949 -10.217 1.00 90.69 255 GLY A N 1
ATOM 2029 C CA . GLY A 1 255 ? -9.192 -7.728 -9.496 1.00 90.69 255 GLY A CA 1
ATOM 2030 C C . GLY A 1 255 ? -9.550 -6.398 -10.182 1.00 90.69 255 GLY A C 1
ATOM 2031 O O . GLY A 1 255 ? -10.244 -6.342 -11.196 1.00 90.69 255 GLY A O 1
ATOM 2032 N N . VAL A 1 256 ? -9.080 -5.293 -9.594 1.00 94.88 256 VAL A N 1
ATOM 2033 C CA . VAL A 1 256 ? -9.671 -3.948 -9.762 1.00 94.88 256 VAL A CA 1
ATOM 2034 C C . VAL A 1 256 ? -9.658 -3.413 -11.199 1.00 94.88 256 VAL A C 1
ATOM 2036 O O . VAL A 1 256 ? -10.633 -2.781 -11.611 1.00 94.88 256 VAL A O 1
ATOM 2039 N N . LEU A 1 257 ? -8.577 -3.613 -11.959 1.00 95.19 257 LEU A N 1
ATOM 2040 C CA . LEU A 1 257 ? -8.335 -2.931 -13.237 1.00 95.19 257 LEU A CA 1
ATOM 2041 C C . LEU A 1 257 ? -8.013 -3.881 -14.396 1.00 95.19 257 LEU A C 1
ATOM 2043 O O . LEU A 1 257 ? -7.147 -4.749 -14.284 1.00 95.19 257 LEU A O 1
ATOM 2047 N N . VAL A 1 258 ? -8.627 -3.611 -15.553 1.00 93.31 258 VAL A N 1
ATOM 2048 C CA . VAL A 1 258 ? -8.320 -4.283 -16.828 1.00 93.31 258 VAL A CA 1
ATOM 2049 C C . VAL A 1 258 ? -7.276 -3.478 -17.605 1.00 93.31 258 VAL A C 1
ATOM 2051 O O . VAL A 1 258 ? -7.506 -2.312 -17.939 1.00 93.31 258 VAL A O 1
ATOM 2054 N N . GLY A 1 259 ? -6.128 -4.084 -17.913 1.00 88.56 259 GLY A N 1
ATOM 2055 C CA . GLY A 1 259 ? -5.061 -3.448 -18.696 1.00 88.56 259 GLY A CA 1
ATOM 2056 C C . GLY A 1 259 ? -5.378 -3.396 -20.193 1.00 88.56 259 GLY A C 1
ATOM 2057 O O . GLY A 1 259 ? -5.892 -4.368 -20.741 1.00 88.56 259 GLY A O 1
ATOM 2058 N N . ASN A 1 260 ? -5.080 -2.283 -20.873 1.00 82.62 260 ASN A N 1
ATOM 2059 C CA . ASN A 1 260 ? -5.278 -2.172 -22.324 1.00 82.62 260 ASN A CA 1
ATOM 2060 C C . ASN A 1 260 ? -4.327 -1.150 -22.975 1.00 82.62 260 ASN A C 1
ATOM 2062 O O . ASN A 1 260 ? -4.305 0.026 -22.606 1.00 82.62 260 ASN A O 1
ATOM 2066 N N . TRP A 1 261 ? -3.588 -1.605 -23.991 1.00 82.44 261 TRP A N 1
ATOM 2067 C CA . TRP A 1 261 ? -2.633 -0.826 -24.793 1.00 82.44 261 TRP A CA 1
ATOM 2068 C C . TRP A 1 261 ? -2.959 -0.834 -26.305 1.00 82.44 261 TRP A C 1
ATOM 2070 O O . TRP A 1 261 ? -2.185 -0.323 -27.108 1.00 82.44 261 TRP A O 1
ATOM 2080 N N . SER A 1 262 ? -4.110 -1.386 -26.711 1.00 74.81 262 SER A N 1
ATOM 2081 C CA . SER A 1 262 ? -4.507 -1.559 -28.125 1.00 74.81 262 SER A CA 1
ATOM 2082 C C . SER A 1 262 ? -4.920 -0.268 -28.849 1.00 74.81 262 SER A C 1
ATOM 2084 O O . SER A 1 262 ? -5.084 -0.266 -30.066 1.00 74.81 262 SER A O 1
ATOM 2086 N N . ASN A 1 263 ? -5.106 0.823 -28.102 1.00 75.94 263 ASN A N 1
ATOM 2087 C CA . ASN A 1 263 ? -5.755 2.073 -28.510 1.00 75.94 263 ASN A CA 1
ATOM 2088 C C . ASN A 1 263 ? -7.256 2.010 -28.844 1.00 75.94 263 ASN A C 1
ATOM 2090 O O . ASN A 1 263 ? -7.870 3.077 -28.928 1.00 75.94 263 ASN A O 1
ATOM 2094 N N . ASP A 1 264 ? -7.876 0.827 -28.912 1.00 83.12 264 ASP A N 1
ATOM 2095 C CA . ASP A 1 264 ? -9.329 0.719 -28.770 1.00 83.12 264 ASP A CA 1
ATOM 2096 C C . ASP A 1 264 ? -9.705 0.712 -27.281 1.00 83.12 264 ASP A C 1
ATOM 2098 O O . ASP A 1 264 ? -9.205 -0.088 -26.491 1.00 83.12 264 ASP A O 1
ATOM 2102 N N . TYR A 1 265 ? -10.597 1.623 -26.897 1.00 88.81 265 TYR A N 1
ATOM 2103 C CA . TYR A 1 265 ? -11.143 1.740 -25.544 1.00 88.81 265 TYR A CA 1
ATOM 2104 C C . TYR A 1 265 ? -12.680 1.782 -25.552 1.00 88.81 265 TYR A C 1
ATOM 2106 O O . TYR A 1 265 ? -13.274 2.181 -24.556 1.00 88.81 265 TYR A O 1
ATOM 2114 N N . SER A 1 266 ? -13.322 1.381 -26.656 1.00 86.38 266 SER A N 1
ATOM 2115 C CA . SER A 1 266 ? -14.778 1.390 -26.880 1.00 86.38 266 SER A CA 1
ATOM 2116 C C . SER A 1 266 ? -15.597 0.812 -25.718 1.00 86.38 266 SER A C 1
ATOM 2118 O O . SER A 1 266 ? -16.630 1.365 -25.347 1.00 86.38 266 SER A O 1
ATOM 2120 N N . MET A 1 267 ? -15.097 -0.256 -25.092 1.00 85.94 267 MET A N 1
ATOM 2121 C CA . MET A 1 267 ? -15.737 -0.962 -23.976 1.00 85.94 267 MET A CA 1
ATOM 2122 C C . MET A 1 267 ? -15.441 -0.371 -22.577 1.00 85.94 267 MET A C 1
ATOM 2124 O O . MET A 1 267 ? -15.700 -1.029 -21.568 1.00 85.94 267 MET A O 1
ATOM 2128 N N . GLY A 1 268 ? -14.875 0.838 -22.460 1.00 89.69 268 GLY A N 1
ATOM 2129 C CA . GLY A 1 268 ? -14.527 1.404 -21.151 1.00 89.69 268 GLY A CA 1
ATOM 2130 C C . GLY A 1 268 ? -14.012 2.844 -21.149 1.00 89.69 268 GLY A C 1
ATOM 2131 O O . GLY A 1 268 ? -14.182 3.611 -22.092 1.00 89.69 268 GLY A O 1
ATOM 2132 N N . THR A 1 269 ? -13.368 3.231 -20.048 1.00 91.12 269 THR A N 1
ATOM 2133 C CA . THR A 1 269 ? -12.720 4.541 -19.912 1.00 91.12 269 THR A CA 1
ATOM 2134 C C . THR A 1 269 ? -11.295 4.475 -20.457 1.00 91.12 269 THR A C 1
ATOM 2136 O O . THR A 1 269 ? -10.511 3.618 -20.045 1.00 91.12 269 THR A O 1
ATOM 2139 N N . ARG A 1 270 ? -10.922 5.412 -21.338 1.00 87.25 270 ARG A N 1
ATOM 2140 C CA . ARG A 1 270 ? -9.542 5.563 -21.831 1.00 87.25 270 ARG A CA 1
ATOM 2141 C C . ARG A 1 270 ? -8.574 5.828 -20.656 1.00 87.25 270 ARG A C 1
ATOM 2143 O O . ARG A 1 270 ? -8.827 6.771 -19.906 1.00 87.25 270 ARG A O 1
ATOM 2150 N N . PRO A 1 271 ? -7.432 5.120 -20.534 1.00 89.06 271 PRO A N 1
ATOM 2151 C CA . PRO A 1 271 ? -6.496 5.261 -19.409 1.00 89.06 271 PRO A CA 1
ATOM 2152 C C . PRO A 1 271 ? -6.019 6.695 -19.118 1.00 89.06 271 PRO A C 1
ATOM 2154 O O . PRO A 1 271 ? -5.767 7.048 -17.968 1.00 89.06 271 PRO A O 1
ATOM 2157 N N . THR A 1 272 ? -5.918 7.549 -20.143 1.00 87.31 272 THR A N 1
ATOM 2158 C CA . THR A 1 272 ? -5.487 8.954 -20.013 1.00 87.31 272 THR A CA 1
ATOM 2159 C C . THR A 1 272 ? -6.560 9.911 -19.483 1.00 87.31 272 THR A C 1
ATOM 2161 O O . THR A 1 272 ? -6.216 11.047 -19.151 1.00 87.31 272 THR A O 1
ATOM 2164 N N . ALA A 1 273 ? -7.822 9.472 -19.391 1.00 92.94 273 ALA A N 1
ATOM 2165 C CA . ALA A 1 273 ? -8.943 10.247 -18.853 1.00 92.94 273 ALA A CA 1
ATOM 2166 C C . ALA A 1 273 ? -9.125 10.084 -17.330 1.00 92.94 273 ALA A C 1
ATOM 2168 O O . ALA A 1 273 ? -9.901 10.823 -16.724 1.00 92.94 273 ALA A O 1
ATOM 2169 N N . TRP A 1 274 ? -8.419 9.142 -16.695 1.00 94.56 274 TRP A N 1
ATOM 2170 C CA . TRP A 1 274 ? -8.390 9.037 -15.238 1.00 94.56 274 TRP A CA 1
ATOM 2171 C C . TRP A 1 274 ? -7.510 10.134 -14.625 1.00 94.56 274 TRP A C 1
ATOM 2173 O O . TRP A 1 274 ? -6.379 10.360 -15.059 1.00 94.56 274 TRP A O 1
ATOM 2183 N N . THR A 1 275 ? -8.032 10.783 -13.584 1.00 94.62 275 THR A N 1
ATOM 2184 C CA . THR A 1 275 ? -7.356 11.837 -12.804 1.00 94.62 275 THR A CA 1
ATOM 2185 C C . THR A 1 275 ? -7.052 11.419 -11.362 1.00 94.62 275 THR A C 1
ATOM 2187 O O . THR A 1 275 ? -6.470 12.193 -10.605 1.00 94.62 275 THR A O 1
ATOM 2190 N N . GLY A 1 276 ? -7.471 10.219 -10.955 1.00 95.62 276 GLY A N 1
ATOM 2191 C CA . GLY A 1 276 ? -7.374 9.752 -9.578 1.00 95.62 276 GLY A CA 1
ATOM 2192 C C . GLY A 1 276 ? -8.050 8.404 -9.340 1.00 95.62 276 GLY A C 1
ATOM 2193 O O . GLY A 1 276 ? -8.858 7.939 -10.149 1.00 95.62 276 GLY A O 1
ATOM 2194 N N . SER A 1 277 ? -7.735 7.794 -8.200 1.00 97.56 277 SER A N 1
ATOM 2195 C CA . SER A 1 277 ? -8.121 6.421 -7.849 1.00 97.56 277 SER A CA 1
ATOM 2196 C C . SER A 1 277 ? -9.571 6.282 -7.383 1.00 97.56 277 SER A C 1
ATOM 2198 O O . SER A 1 277 ? -10.178 5.224 -7.543 1.00 97.56 277 SER A O 1
ATOM 2200 N N . VAL A 1 278 ? -10.144 7.351 -6.822 1.00 97.00 278 VAL A N 1
ATOM 2201 C CA . VAL A 1 278 ? -11.430 7.339 -6.099 1.00 97.00 278 VAL A CA 1
ATOM 2202 C C . VAL A 1 278 ? -12.573 6.772 -6.948 1.00 97.00 278 VAL A C 1
ATOM 2204 O O . VAL A 1 278 ? -13.256 5.831 -6.545 1.00 97.00 278 VAL A O 1
ATOM 2207 N N . LYS A 1 279 ? -12.733 7.271 -8.183 1.00 96.44 279 LYS A N 1
ATOM 2208 C CA . LYS A 1 279 ? -13.779 6.809 -9.116 1.00 96.44 279 LYS A CA 1
ATOM 2209 C C . LYS A 1 279 ? -13.590 5.359 -9.577 1.00 96.44 279 LYS A C 1
ATOM 2211 O O . LYS A 1 279 ? -14.569 4.725 -9.960 1.00 96.44 279 LYS A O 1
ATOM 2216 N N . ILE A 1 280 ? -12.362 4.841 -9.555 1.00 97.12 280 ILE A N 1
ATOM 2217 C CA . ILE A 1 280 ? -12.047 3.457 -9.934 1.00 97.12 280 ILE A CA 1
ATOM 2218 C C . ILE A 1 280 ? -12.431 2.520 -8.785 1.00 97.12 280 ILE A C 1
ATOM 2220 O O . ILE A 1 280 ? -13.217 1.595 -8.984 1.00 97.12 280 ILE A O 1
ATOM 2224 N N . LEU A 1 281 ? -11.934 2.800 -7.576 1.00 97.44 281 LEU A N 1
ATOM 2225 C CA . LEU A 1 281 ? -12.147 1.969 -6.388 1.00 97.44 281 LEU A CA 1
ATOM 2226 C C . LEU A 1 281 ? -13.627 1.900 -5.987 1.00 97.44 281 LEU A C 1
ATOM 2228 O O . LEU A 1 281 ? -14.137 0.807 -5.748 1.00 97.44 281 LEU A O 1
ATOM 2232 N N . LEU A 1 282 ? -14.344 3.031 -6.001 1.00 96.88 282 LEU A N 1
ATOM 2233 C CA . LEU A 1 282 ? -15.786 3.043 -5.726 1.00 96.88 282 LEU A CA 1
ATOM 2234 C C . LEU A 1 282 ? -16.597 2.344 -6.824 1.00 96.88 282 LEU A C 1
ATOM 2236 O O . LEU A 1 282 ? -17.595 1.698 -6.517 1.00 96.88 282 LEU A O 1
ATOM 2240 N N . LYS A 1 283 ? -16.185 2.425 -8.099 1.00 95.88 283 LYS A N 1
ATOM 2241 C CA . LYS A 1 283 ? -16.851 1.672 -9.173 1.00 95.88 283 LYS A CA 1
ATOM 2242 C C . LYS A 1 283 ? -16.675 0.167 -8.963 1.00 95.88 283 LYS A C 1
ATOM 2244 O O . LYS A 1 283 ? -17.672 -0.540 -8.992 1.00 95.88 283 LYS A O 1
ATOM 2249 N N . TYR A 1 284 ? -15.453 -0.294 -8.691 1.00 95.94 284 TYR A N 1
ATOM 2250 C CA . TYR A 1 284 ? -15.165 -1.707 -8.425 1.00 95.94 284 TYR A CA 1
ATOM 2251 C C . TYR A 1 284 ? -15.920 -2.236 -7.196 1.00 95.94 284 TYR A C 1
ATOM 2253 O O . TYR A 1 284 ? -16.581 -3.265 -7.286 1.00 95.94 284 TYR A O 1
ATOM 2261 N N . ALA A 1 285 ? -15.889 -1.520 -6.066 1.00 94.56 285 ALA A N 1
ATOM 2262 C CA . ALA A 1 285 ? -16.558 -1.959 -4.838 1.00 94.56 285 ALA A CA 1
ATOM 2263 C C . ALA A 1 285 ? -18.094 -2.004 -4.958 1.00 94.56 285 ALA A C 1
ATOM 2265 O O . ALA A 1 285 ? -18.728 -2.859 -4.344 1.00 94.56 285 ALA A O 1
ATOM 2266 N N . ASN A 1 286 ? -18.693 -1.124 -5.769 1.00 94.81 286 ASN A N 1
ATOM 2267 C CA . ASN A 1 286 ? -20.142 -1.103 -5.992 1.00 94.81 286 ASN A CA 1
ATOM 2268 C C . ASN A 1 286 ? -20.630 -2.129 -7.034 1.00 94.81 286 ASN A C 1
ATOM 2270 O O . ASN A 1 286 ? -21.811 -2.469 -7.019 1.00 94.81 286 ASN A O 1
ATOM 2274 N N . THR A 1 287 ? -19.775 -2.605 -7.950 1.00 93.19 287 THR A N 1
ATOM 2275 C CA . THR A 1 287 ? -20.169 -3.579 -8.991 1.00 93.19 287 THR A CA 1
ATOM 2276 C C . THR A 1 287 ? -19.653 -4.995 -8.753 1.00 93.19 287 THR A C 1
ATOM 2278 O O . THR A 1 287 ? -20.267 -5.939 -9.243 1.00 93.19 287 THR A O 1
ATOM 2281 N N . GLY A 1 288 ? -18.520 -5.159 -8.064 1.00 91.06 288 GLY A N 1
ATOM 2282 C CA . GLY A 1 288 ? -17.770 -6.417 -8.010 1.00 91.06 288 GLY A CA 1
ATOM 2283 C C . GLY A 1 288 ? -17.152 -6.834 -9.353 1.00 91.06 288 GLY A C 1
ATOM 2284 O O . GLY A 1 288 ? -16.859 -8.011 -9.545 1.00 91.06 288 GLY A O 1
ATOM 2285 N N . VAL A 1 289 ? -17.000 -5.899 -10.302 1.00 92.38 289 VAL A N 1
ATOM 2286 C CA . VAL A 1 289 ? -16.545 -6.164 -11.680 1.00 92.38 289 VAL A CA 1
ATOM 2287 C C . VAL A 1 289 ? -15.307 -5.313 -12.010 1.00 92.38 289 VAL A C 1
ATOM 2289 O O . VAL A 1 289 ? -15.341 -4.103 -11.754 1.00 92.38 289 VAL A O 1
ATOM 2292 N N . PRO A 1 290 ? -14.252 -5.893 -12.624 1.00 94.50 290 PRO A N 1
ATOM 2293 C CA . PRO A 1 290 ? -13.061 -5.171 -13.073 1.00 94.50 290 PRO A CA 1
ATOM 2294 C C . PRO A 1 290 ? -13.354 -3.909 -13.897 1.00 94.50 290 PRO A C 1
ATOM 2296 O O . PRO A 1 290 ? -14.246 -3.874 -14.749 1.00 94.50 290 PRO A O 1
ATOM 2299 N N . VAL A 1 291 ? -12.576 -2.850 -13.669 1.00 95.81 291 VAL A N 1
ATOM 2300 C CA . VAL A 1 291 ? -12.782 -1.537 -14.288 1.00 95.81 291 VAL A CA 1
ATOM 2301 C C . VAL A 1 291 ? -11.899 -1.364 -15.529 1.00 95.81 291 VAL A C 1
ATOM 2303 O O . VAL A 1 291 ? -10.676 -1.245 -15.447 1.00 95.81 291 VAL A O 1
ATOM 2306 N N . CYS A 1 292 ? -12.546 -1.291 -16.693 1.00 92.38 292 CYS A N 1
ATOM 2307 C CA . CYS A 1 292 ? -11.926 -0.952 -17.976 1.00 92.38 292 CYS A CA 1
ATOM 2308 C C . CYS A 1 292 ? -11.706 0.575 -18.114 1.00 92.38 292 CYS A C 1
ATOM 2310 O O . CYS A 1 292 ? -12.661 1.338 -17.946 1.00 92.38 292 CYS A O 1
ATOM 2312 N N . PHE A 1 293 ? -10.524 1.099 -18.459 1.00 90.50 293 PHE A N 1
ATOM 2313 C CA . PHE A 1 293 ? -9.225 0.439 -18.666 1.00 90.50 293 PHE A CA 1
ATOM 2314 C C . PHE A 1 293 ? -8.072 1.176 -17.962 1.00 90.50 293 PHE A C 1
ATOM 2316 O O . PHE A 1 293 ? -8.178 2.363 -17.644 1.00 90.50 293 PHE A O 1
ATOM 2323 N N . ALA A 1 294 ? -6.948 0.480 -17.783 1.00 90.81 294 ALA A N 1
ATOM 2324 C CA . ALA A 1 294 ? -5.723 0.969 -17.156 1.00 90.81 294 ALA A CA 1
ATOM 2325 C C . ALA A 1 294 ? -4.459 0.745 -18.005 1.00 90.81 294 ALA A C 1
ATOM 2327 O O . ALA A 1 294 ? -4.419 -0.088 -18.909 1.00 90.81 294 ALA A O 1
ATOM 2328 N N . GLN A 1 295 ? -3.417 1.501 -17.653 1.00 88.56 295 GLN A N 1
ATOM 2329 C CA . GLN A 1 295 ? -2.008 1.323 -18.027 1.00 88.56 295 GLN A CA 1
ATOM 2330 C C . GLN A 1 295 ? -1.156 1.585 -16.768 1.00 88.56 295 GLN A C 1
ATOM 2332 O O . GLN A 1 295 ? -1.715 1.942 -15.729 1.00 88.56 295 GLN A O 1
ATOM 2337 N N . CYS A 1 296 ? 0.167 1.399 -16.822 1.00 90.44 296 CYS A N 1
ATOM 2338 C CA . CYS A 1 296 ? 1.062 1.369 -15.649 1.00 90.44 296 CYS A CA 1
ATOM 2339 C C . CYS A 1 296 ? 0.826 2.483 -14.607 1.00 90.44 296 CYS A C 1
ATOM 2341 O O . CYS A 1 296 ? 0.643 2.184 -13.431 1.00 90.44 296 CYS A O 1
ATOM 2343 N N . TRP A 1 297 ? 0.718 3.756 -15.010 1.00 93.06 297 TRP A N 1
ATOM 2344 C CA . TRP A 1 297 ? 0.468 4.861 -14.066 1.00 93.06 297 TRP A CA 1
ATOM 2345 C C . TRP A 1 297 ? -0.901 4.785 -13.363 1.00 93.06 297 TRP A C 1
ATOM 2347 O O . TRP A 1 297 ? -1.043 5.276 -12.247 1.00 93.06 297 TRP A O 1
ATOM 2357 N N . VAL A 1 298 ? -1.909 4.170 -13.994 1.00 95.62 298 VAL A N 1
ATOM 2358 C CA . VAL A 1 298 ? -3.246 3.955 -13.411 1.00 95.62 298 VAL A CA 1
ATOM 2359 C C . VAL A 1 298 ? -3.190 2.825 -12.384 1.00 95.62 298 VAL A C 1
ATOM 2361 O O . VAL A 1 298 ? -3.714 2.988 -11.285 1.00 95.62 298 VAL A O 1
ATOM 2364 N N . PHE A 1 299 ? -2.508 1.716 -12.704 1.00 95.38 299 PHE A N 1
ATOM 2365 C CA . PHE A 1 299 ? -2.258 0.632 -11.746 1.00 95.38 299 PHE A CA 1
ATOM 2366 C C . PHE A 1 299 ? -1.468 1.149 -10.535 1.00 95.38 299 PHE A C 1
ATOM 2368 O O . PHE A 1 299 ? -1.916 0.984 -9.402 1.00 95.38 299 PHE A O 1
ATOM 2375 N N . ALA A 1 300 ? -0.355 1.852 -10.770 1.00 95.62 300 ALA A N 1
ATOM 2376 C CA . ALA A 1 300 ? 0.494 2.391 -9.712 1.00 95.62 300 ALA A CA 1
ATOM 2377 C C . ALA A 1 300 ? -0.212 3.468 -8.866 1.00 95.62 300 ALA A C 1
ATOM 2379 O O . ALA A 1 300 ? -0.050 3.502 -7.646 1.00 95.62 300 ALA A O 1
ATOM 2380 N N . GLY A 1 301 ? -1.038 4.322 -9.482 1.00 97.19 301 GLY A N 1
ATOM 2381 C CA . GLY A 1 301 ? -1.839 5.326 -8.776 1.00 97.19 301 GLY A CA 1
ATOM 2382 C C . GLY A 1 301 ? -2.919 4.713 -7.877 1.00 97.19 301 GLY A C 1
ATOM 2383 O O . GLY A 1 301 ? -3.055 5.108 -6.718 1.00 97.19 301 GLY A O 1
ATOM 2384 N N . VAL A 1 302 ? -3.650 3.708 -8.373 1.00 98.00 302 VAL A N 1
ATOM 2385 C CA . VAL A 1 302 ? -4.678 2.992 -7.595 1.00 98.00 302 VAL A CA 1
ATOM 2386 C C . VAL A 1 302 ? -4.059 2.141 -6.488 1.00 98.00 302 VAL A C 1
ATOM 2388 O O . VAL A 1 302 ? -4.563 2.141 -5.363 1.00 98.00 302 VAL A O 1
ATOM 2391 N N . PHE A 1 303 ? -2.939 1.467 -6.758 1.00 97.69 303 PHE A N 1
ATOM 2392 C CA . PHE A 1 303 ? -2.245 0.683 -5.741 1.00 97.69 303 PHE A CA 1
ATOM 2393 C C . PHE A 1 303 ? -1.608 1.574 -4.663 1.00 97.69 303 PHE A C 1
ATOM 2395 O O . PHE A 1 303 ? -1.681 1.237 -3.484 1.00 97.69 303 PHE A O 1
ATOM 2402 N N . ASN A 1 304 ? -1.100 2.761 -5.018 1.00 98.06 304 ASN A N 1
ATOM 2403 C CA . ASN A 1 304 ? -0.634 3.742 -4.033 1.00 98.06 304 ASN A CA 1
ATOM 2404 C C . ASN A 1 304 ? -1.761 4.164 -3.071 1.00 98.06 304 ASN A C 1
ATOM 2406 O O . ASN A 1 304 ? -1.547 4.207 -1.863 1.00 98.06 304 ASN A O 1
ATOM 2410 N N . THR A 1 305 ? -2.978 4.411 -3.577 1.00 98.00 305 THR A N 1
ATOM 2411 C CA . THR A 1 305 ? -4.151 4.678 -2.723 1.00 98.00 305 THR A CA 1
ATOM 2412 C C . THR A 1 305 ? -4.422 3.523 -1.766 1.00 98.00 305 THR A C 1
ATOM 2414 O O . THR A 1 305 ? -4.569 3.754 -0.570 1.00 98.00 305 THR A O 1
ATOM 2417 N N . PHE A 1 306 ? -4.456 2.283 -2.266 1.00 97.88 306 PHE A N 1
ATOM 2418 C CA . PHE A 1 306 ? -4.673 1.083 -1.450 1.00 97.88 306 PHE A CA 1
ATOM 2419 C C . PHE A 1 306 ? -3.640 0.960 -0.315 1.00 97.88 306 PHE A C 1
ATOM 2421 O O . PHE A 1 306 ? -4.001 0.689 0.829 1.00 97.88 306 PHE A O 1
ATOM 2428 N N . LEU A 1 307 ? -2.365 1.229 -0.608 1.00 98.00 307 LEU A N 1
ATOM 2429 C CA . LEU A 1 307 ? -1.268 1.188 0.360 1.00 98.00 307 LEU A CA 1
ATOM 2430 C C . LEU A 1 307 ? -1.378 2.307 1.416 1.00 98.00 307 LEU A C 1
ATOM 2432 O O . LEU A 1 307 ? -1.376 2.013 2.616 1.00 98.00 307 LEU A O 1
ATOM 2436 N N . ARG A 1 308 ? -1.559 3.571 0.997 1.00 97.69 308 ARG A N 1
ATOM 2437 C CA . ARG A 1 308 ? -1.718 4.719 1.917 1.00 97.69 308 ARG A CA 1
ATOM 2438 C C . ARG A 1 308 ? -2.965 4.600 2.795 1.00 97.69 308 ARG A C 1
ATOM 2440 O O . ARG A 1 308 ? -2.890 4.875 3.990 1.00 97.69 308 ARG A O 1
ATOM 2447 N N . CYS A 1 309 ? -4.075 4.106 2.242 1.00 96.81 309 CYS A N 1
ATOM 2448 C CA . CYS A 1 309 ? -5.341 3.884 2.954 1.00 96.81 309 CYS A CA 1
ATOM 2449 C C . CYS A 1 309 ? -5.219 2.858 4.098 1.00 96.81 309 CYS A C 1
ATOM 2451 O O . CYS A 1 309 ? -5.887 2.982 5.122 1.00 96.81 309 CYS A O 1
ATOM 2453 N N . PHE A 1 310 ? -4.319 1.875 3.977 1.00 96.88 310 PHE A N 1
ATOM 2454 C CA . PHE A 1 310 ? -3.993 0.965 5.080 1.00 96.88 310 PHE A CA 1
ATOM 2455 C C . PHE A 1 310 ? -2.918 1.497 6.042 1.00 96.88 310 PHE A C 1
ATOM 2457 O O . PHE A 1 310 ? -2.653 0.860 7.061 1.00 96.88 310 PHE A O 1
ATOM 2464 N N . GLY A 1 311 ? -2.326 2.664 5.772 1.00 96.56 311 GLY A N 1
ATOM 2465 C CA . GLY A 1 311 ? -1.268 3.267 6.586 1.00 96.56 311 GLY A CA 1
ATOM 2466 C C . GLY A 1 311 ? 0.156 2.839 6.221 1.00 96.56 311 GLY A C 1
ATOM 2467 O O . GLY A 1 311 ? 1.059 3.057 7.024 1.00 96.56 311 GLY A O 1
ATOM 2468 N N . ILE A 1 312 ? 0.365 2.234 5.047 1.00 97.94 312 ILE A N 1
ATOM 2469 C CA . ILE A 1 312 ? 1.681 1.780 4.574 1.00 97.94 312 ILE A CA 1
ATOM 2470 C C . ILE A 1 312 ? 2.369 2.939 3.825 1.00 97.94 312 ILE A C 1
ATOM 2472 O O . ILE A 1 312 ? 1.833 3.384 2.800 1.00 97.94 312 ILE A O 1
ATOM 2476 N N . PRO A 1 313 ? 3.548 3.425 4.271 1.00 97.88 313 PRO A N 1
ATOM 2477 C CA . PRO A 1 313 ? 4.269 4.484 3.576 1.00 97.88 313 PRO A CA 1
ATOM 2478 C C . PRO A 1 313 ? 4.638 4.045 2.163 1.00 97.88 313 PRO A C 1
ATOM 2480 O O . PRO A 1 313 ? 5.311 3.031 1.972 1.00 97.88 313 PRO A O 1
ATOM 2483 N N . SER A 1 314 ? 4.164 4.792 1.170 1.00 97.62 314 SER A N 1
ATOM 2484 C CA . SER A 1 314 ? 4.245 4.390 -0.232 1.00 97.62 314 SER A CA 1
ATOM 2485 C C . SER A 1 314 ? 4.375 5.573 -1.189 1.00 97.62 314 SER A C 1
ATOM 2487 O O . SER A 1 314 ? 3.884 6.676 -0.923 1.00 97.62 314 SER A O 1
ATOM 2489 N N . ARG A 1 315 ? 5.066 5.345 -2.310 1.00 96.75 315 ARG A N 1
ATOM 2490 C CA . ARG A 1 315 ? 5.289 6.327 -3.381 1.00 96.75 315 ARG A CA 1
ATOM 2491 C C . ARG A 1 315 ? 5.269 5.669 -4.760 1.00 96.75 315 ARG A C 1
ATOM 2493 O O . ARG A 1 315 ? 5.523 4.472 -4.882 1.00 96.75 315 ARG A O 1
ATOM 2500 N N . VAL A 1 316 ? 4.970 6.455 -5.794 1.00 96.75 316 VAL A N 1
ATOM 2501 C CA . VAL A 1 316 ? 5.015 6.021 -7.200 1.00 96.75 316 VAL A CA 1
ATOM 2502 C C . VAL A 1 316 ? 6.372 6.384 -7.796 1.00 96.75 316 VAL A C 1
ATOM 2504 O O . VAL A 1 316 ? 6.782 7.544 -7.747 1.00 96.75 316 VAL A O 1
ATOM 2507 N N . ILE A 1 317 ? 7.039 5.398 -8.390 1.00 94.94 317 ILE A N 1
ATOM 2508 C CA . ILE A 1 317 ? 8.277 5.575 -9.152 1.00 94.94 317 ILE A CA 1
ATOM 2509 C C . ILE A 1 317 ? 7.937 5.589 -10.638 1.00 94.94 317 ILE A C 1
ATOM 2511 O O . ILE A 1 317 ? 7.112 4.805 -11.102 1.00 94.94 317 ILE A O 1
ATOM 2515 N N . THR A 1 318 ? 8.579 6.480 -11.387 1.00 92.38 318 THR A N 1
ATOM 2516 C CA . THR A 1 318 ? 8.577 6.495 -12.854 1.00 92.38 318 THR A CA 1
ATOM 2517 C C . THR A 1 318 ? 9.981 6.196 -13.347 1.00 92.38 318 THR A C 1
ATOM 2519 O O . THR A 1 318 ? 10.914 6.897 -12.973 1.00 92.38 318 THR A O 1
ATOM 2522 N N . ASN A 1 319 ? 10.128 5.196 -14.205 1.00 89.50 319 ASN A N 1
ATOM 2523 C CA . ASN A 1 319 ? 11.397 4.800 -14.798 1.00 89.50 319 ASN A CA 1
ATOM 2524 C C . ASN A 1 319 ? 11.381 5.046 -16.305 1.00 89.50 319 ASN A C 1
ATOM 2526 O O . ASN A 1 319 ? 10.475 4.563 -16.982 1.00 89.50 319 ASN A O 1
ATOM 2530 N N . PHE A 1 320 ? 12.366 5.773 -16.827 1.00 85.44 320 PHE A N 1
ATOM 2531 C CA . PHE A 1 320 ? 12.469 6.116 -18.246 1.00 85.44 320 PHE A CA 1
ATOM 2532 C C . PHE A 1 320 ? 13.359 5.130 -19.008 1.00 85.44 320 PHE A C 1
ATOM 2534 O O . PHE A 1 320 ? 14.415 4.725 -18.518 1.00 85.44 320 PHE A O 1
ATOM 2541 N N . SER A 1 321 ? 12.925 4.767 -20.219 1.00 81.50 321 SER A N 1
ATOM 2542 C CA . SER A 1 321 ? 13.511 3.679 -21.018 1.00 81.50 321 SER A CA 1
ATOM 2543 C C . SER A 1 321 ? 13.522 2.351 -20.246 1.00 81.50 321 SER A C 1
ATOM 2545 O O . SER A 1 321 ? 14.564 1.742 -20.018 1.00 81.50 321 SER A O 1
ATOM 2547 N N . SER A 1 322 ? 12.344 1.918 -19.795 1.00 74.31 322 SER A N 1
ATOM 2548 C CA . SER A 1 322 ? 12.172 0.666 -19.052 1.00 74.31 322 SER A CA 1
ATOM 2549 C C . SER A 1 322 ? 12.172 -0.510 -20.019 1.00 74.31 322 SER A C 1
ATOM 2551 O O . SER A 1 322 ? 11.328 -0.541 -20.914 1.00 74.31 322 SER A O 1
ATOM 2553 N N . ALA A 1 323 ? 13.059 -1.490 -19.852 1.00 70.44 323 ALA A N 1
ATOM 2554 C CA . ALA A 1 323 ? 12.968 -2.709 -20.646 1.00 70.44 323 ALA A CA 1
ATOM 2555 C C . ALA A 1 323 ? 11.896 -3.666 -20.095 1.00 70.44 323 ALA A C 1
ATOM 2557 O O . ALA A 1 323 ? 11.449 -3.582 -18.949 1.00 70.44 323 ALA A O 1
ATOM 2558 N N . HIS A 1 324 ? 11.460 -4.555 -20.976 1.00 67.00 324 HIS A N 1
ATOM 2559 C CA . HIS A 1 324 ? 10.490 -5.612 -20.750 1.00 67.00 324 HIS A CA 1
ATOM 2560 C C . HIS A 1 324 ? 10.908 -6.784 -21.654 1.00 67.00 324 HIS A C 1
ATOM 2562 O O . HIS A 1 324 ? 10.403 -6.946 -22.768 1.00 67.00 324 HIS A O 1
ATOM 2568 N N . ASP A 1 325 ? 11.924 -7.518 -21.188 1.00 64.81 325 ASP A N 1
ATOM 2569 C CA . ASP A 1 325 ? 12.333 -8.834 -21.699 1.00 64.81 325 ASP A CA 1
ATOM 2570 C C . ASP A 1 325 ? 11.229 -9.872 -21.429 1.00 64.81 325 ASP A C 1
ATOM 2572 O O . ASP A 1 325 ? 10.570 -9.826 -20.391 1.00 64.81 325 ASP A O 1
ATOM 2576 N N . ASN A 1 326 ? 11.043 -10.805 -22.362 1.00 60.22 326 ASN A N 1
ATOM 2577 C CA . ASN A 1 326 ? 10.057 -11.891 -22.313 1.00 60.22 326 ASN A CA 1
ATOM 2578 C C . ASN A 1 326 ? 10.712 -13.286 -22.449 1.00 60.22 326 ASN A C 1
ATOM 2580 O O . ASN A 1 326 ? 10.059 -14.267 -22.815 1.00 60.22 326 ASN A O 1
ATOM 2584 N N . THR A 1 327 ? 12.021 -13.380 -22.202 1.00 58.91 327 THR A N 1
ATOM 2585 C CA . THR A 1 327 ? 12.852 -14.580 -22.399 1.00 58.91 327 THR A CA 1
ATOM 2586 C C . THR A 1 327 ? 13.650 -15.002 -21.160 1.00 58.91 327 THR A C 1
ATOM 2588 O O . THR A 1 327 ? 14.011 -16.173 -21.052 1.00 58.91 327 THR A O 1
ATOM 2591 N N . GLY A 1 328 ? 13.865 -14.103 -20.192 1.00 59.94 328 GLY A N 1
ATOM 2592 C CA . GLY A 1 328 ? 14.387 -14.434 -18.856 1.00 59.94 328 GLY A CA 1
ATOM 2593 C C . GLY A 1 328 ? 15.904 -14.320 -18.714 1.00 59.94 328 GLY A C 1
ATOM 2594 O O . GLY A 1 328 ? 16.484 -14.939 -17.823 1.00 59.94 328 GLY A O 1
ATOM 2595 N N . ASN A 1 329 ? 16.554 -13.556 -19.590 1.00 62.91 329 ASN A N 1
ATOM 2596 C CA . ASN A 1 329 ? 17.995 -13.317 -19.574 1.00 62.91 329 ASN A CA 1
ATOM 2597 C C . ASN A 1 329 ? 18.308 -11.837 -19.270 1.00 62.91 329 ASN A C 1
ATOM 2599 O O . ASN A 1 329 ? 17.434 -10.979 -19.324 1.00 62.91 329 ASN A O 1
ATOM 2603 N N . LEU A 1 330 ? 19.560 -11.531 -18.907 1.00 65.75 330 LEU A N 1
ATOM 2604 C CA . LEU A 1 330 ? 20.017 -10.189 -18.486 1.00 65.75 330 LEU A CA 1
ATOM 2605 C C . LEU A 1 330 ? 20.181 -9.184 -19.649 1.00 65.75 330 LEU A C 1
ATOM 2607 O O . LEU A 1 330 ? 21.023 -8.290 -19.589 1.00 65.75 330 LEU A O 1
ATOM 2611 N N . LYS A 1 331 ? 19.412 -9.349 -20.727 1.00 72.31 331 LYS A N 1
ATOM 2612 C CA . LYS A 1 331 ? 19.507 -8.551 -21.950 1.00 72.31 331 LYS A CA 1
ATOM 2613 C C . LYS A 1 331 ? 18.135 -8.375 -22.606 1.00 72.31 331 LYS A C 1
ATOM 2615 O O . LYS A 1 331 ? 17.187 -9.089 -22.313 1.00 72.31 331 LYS A O 1
ATOM 2620 N N . THR A 1 332 ? 18.049 -7.403 -23.505 1.00 71.38 332 THR A N 1
ATOM 2621 C CA . THR A 1 332 ? 16.861 -7.080 -24.303 1.00 71.38 332 THR A CA 1
ATOM 2622 C C . THR A 1 332 ? 17.217 -7.253 -25.776 1.00 71.38 332 THR A C 1
ATOM 2624 O O . THR A 1 332 ? 18.012 -6.473 -26.306 1.00 71.38 332 THR A O 1
ATOM 2627 N N . ASP A 1 333 ? 16.653 -8.264 -26.437 1.00 77.50 333 ASP A N 1
ATOM 2628 C CA . ASP A 1 333 ? 16.982 -8.627 -27.818 1.00 77.50 333 ASP A CA 1
ATOM 2629 C C . ASP A 1 333 ? 16.088 -7.884 -28.821 1.00 77.50 333 ASP A C 1
ATOM 2631 O O . ASP A 1 333 ? 14.976 -8.308 -29.148 1.00 77.50 333 ASP A O 1
ATOM 2635 N N . LEU A 1 334 ? 16.598 -6.780 -29.374 1.00 77.19 334 LEU A N 1
ATOM 2636 C CA . LEU A 1 334 ? 15.927 -6.045 -30.447 1.00 77.19 334 LEU A CA 1
ATOM 2637 C C . LEU A 1 334 ? 16.357 -6.600 -31.810 1.00 77.19 334 LEU A C 1
ATOM 2639 O O . LEU A 1 334 ? 17.507 -6.428 -32.224 1.00 77.19 334 LEU A O 1
ATOM 2643 N N . ILE A 1 335 ? 15.435 -7.253 -32.523 1.00 80.00 335 ILE A N 1
ATOM 2644 C CA . ILE A 1 335 ? 15.720 -7.913 -33.803 1.00 80.00 335 ILE A CA 1
ATOM 2645 C C . ILE A 1 335 ? 15.384 -6.983 -34.974 1.00 80.00 335 ILE A C 1
ATOM 2647 O O . ILE A 1 335 ? 14.306 -6.392 -35.054 1.00 80.00 335 ILE A O 1
ATOM 2651 N N . PHE A 1 336 ? 16.310 -6.889 -35.922 1.00 79.38 336 PHE A N 1
ATOM 2652 C CA . PHE A 1 336 ? 16.210 -6.103 -37.144 1.00 79.38 336 PHE A CA 1
ATOM 2653 C C . PHE A 1 336 ? 16.386 -6.997 -38.371 1.00 79.38 336 PHE A C 1
ATOM 2655 O O . PHE A 1 336 ? 17.164 -7.954 -38.374 1.00 79.38 336 PHE A O 1
ATOM 2662 N N . ASN A 1 337 ? 15.687 -6.648 -39.443 1.00 80.31 337 ASN A N 1
ATOM 2663 C CA . ASN A 1 337 ? 15.883 -7.224 -40.764 1.00 80.31 337 ASN A CA 1
ATOM 2664 C C . ASN A 1 337 ? 17.239 -6.791 -41.358 1.00 80.31 337 ASN A C 1
ATOM 2666 O O . ASN A 1 337 ? 17.861 -5.817 -40.923 1.00 80.31 337 ASN A O 1
ATOM 2670 N N . MET A 1 338 ? 17.678 -7.482 -42.414 1.00 80.44 338 MET A N 1
ATOM 2671 C CA . MET A 1 338 ? 18.892 -7.148 -43.181 1.00 80.44 338 MET A CA 1
ATOM 2672 C C . MET A 1 338 ? 18.940 -5.693 -43.689 1.00 80.44 338 MET A C 1
ATOM 2674 O O . MET A 1 338 ? 20.027 -5.127 -43.795 1.00 80.44 338 MET A O 1
ATOM 2678 N N . ASP A 1 339 ? 17.785 -5.084 -43.972 1.00 76.75 339 ASP A N 1
ATOM 2679 C CA . ASP A 1 339 ? 17.645 -3.690 -44.423 1.00 76.75 339 ASP A CA 1
ATOM 2680 C C . ASP A 1 339 ? 17.704 -2.645 -43.287 1.00 76.75 339 ASP A C 1
ATOM 2682 O O . ASP A 1 339 ? 17.701 -1.445 -43.552 1.00 76.75 339 ASP A O 1
ATOM 2686 N N . GLY A 1 340 ? 17.783 -3.082 -42.024 1.00 69.69 340 GLY A N 1
ATOM 2687 C CA . GLY A 1 340 ? 17.776 -2.211 -40.848 1.00 69.69 340 GLY A CA 1
ATOM 2688 C C . GLY A 1 340 ? 16.384 -1.846 -40.319 1.00 69.69 340 GLY A C 1
ATOM 2689 O O . GLY A 1 340 ? 16.293 -1.079 -39.362 1.00 69.69 340 GLY A O 1
ATOM 2690 N N . THR A 1 341 ? 15.297 -2.387 -40.879 1.00 74.06 341 THR A N 1
ATOM 2691 C CA . THR A 1 341 ? 13.946 -2.214 -40.318 1.00 74.06 341 THR A CA 1
ATOM 2692 C C . THR A 1 341 ? 13.718 -3.128 -39.099 1.00 74.06 341 THR A C 1
ATOM 2694 O O . THR A 1 341 ? 14.230 -4.250 -39.083 1.00 74.06 341 THR A O 1
ATOM 2697 N N . PRO A 1 342 ? 12.956 -2.714 -38.063 1.00 74.19 342 PRO A N 1
ATOM 2698 C CA . PRO A 1 342 ? 12.689 -3.567 -36.900 1.00 74.19 342 PRO A CA 1
ATOM 2699 C C . PRO A 1 342 ? 11.789 -4.767 -37.240 1.00 74.19 342 PRO A C 1
ATOM 2701 O O . PRO A 1 342 ? 10.662 -4.593 -37.716 1.00 74.19 342 PRO A O 1
ATOM 2704 N N . ASP A 1 343 ? 12.233 -5.982 -36.920 1.00 76.06 343 ASP A N 1
ATOM 2705 C CA . ASP A 1 343 ? 11.441 -7.207 -37.048 1.00 76.06 343 ASP A CA 1
ATOM 2706 C C . ASP A 1 343 ? 10.489 -7.347 -35.851 1.00 76.06 343 ASP A C 1
ATOM 2708 O O . ASP A 1 343 ? 10.738 -8.070 -34.882 1.00 76.06 343 ASP A O 1
ATOM 2712 N N . ARG A 1 344 ? 9.353 -6.650 -35.940 1.00 72.62 344 ARG A N 1
ATOM 2713 C CA . ARG A 1 344 ? 8.265 -6.692 -34.947 1.00 72.62 344 ARG A CA 1
ATOM 2714 C C . ARG A 1 344 ? 7.528 -8.038 -34.859 1.00 72.62 344 ARG A C 1
ATOM 2716 O O . ARG A 1 344 ? 6.590 -8.139 -34.077 1.00 72.62 344 ARG A O 1
ATOM 2723 N N . ARG A 1 345 ? 7.865 -9.042 -35.683 1.00 74.00 345 ARG A N 1
ATOM 2724 C CA . ARG A 1 345 ? 7.252 -10.382 -35.607 1.00 74.00 345 ARG A CA 1
ATOM 2725 C C . ARG A 1 345 ? 8.078 -11.345 -34.764 1.00 74.00 345 ARG A C 1
ATOM 2727 O O . ARG A 1 345 ? 7.499 -12.222 -34.132 1.00 74.00 345 ARG A O 1
ATOM 2734 N N . ASN A 1 346 ? 9.403 -11.197 -34.773 1.00 77.44 346 ASN A N 1
ATOM 2735 C CA . ASN A 1 346 ? 10.306 -12.055 -34.005 1.00 77.44 346 ASN A CA 1
ATOM 2736 C C . ASN A 1 346 ? 10.876 -11.376 -32.751 1.00 77.44 346 ASN A C 1
ATOM 2738 O O . ASN A 1 346 ? 11.211 -12.083 -31.803 1.00 77.44 346 ASN A O 1
ATOM 2742 N N . THR A 1 347 ? 10.958 -10.041 -32.712 1.00 70.19 347 THR A N 1
ATOM 2743 C CA . THR A 1 347 ? 11.282 -9.294 -31.484 1.00 70.19 347 THR A CA 1
ATOM 2744 C C . THR A 1 347 ? 10.171 -9.513 -30.455 1.00 70.19 347 THR A C 1
ATOM 2746 O O . THR A 1 347 ? 9.038 -9.088 -30.682 1.00 70.19 347 THR A O 1
ATOM 2749 N N . ARG A 1 348 ? 10.482 -10.199 -29.347 1.00 68.44 348 ARG A N 1
ATOM 2750 C CA . ARG A 1 348 ? 9.551 -10.435 -28.224 1.00 68.44 348 ARG A CA 1
ATOM 2751 C C . ARG A 1 348 ? 9.687 -9.409 -27.107 1.00 68.44 348 ARG A C 1
ATOM 2753 O O . ARG A 1 348 ? 8.719 -9.151 -26.394 1.00 68.44 348 ARG A O 1
ATOM 2760 N N . ASP A 1 349 ? 10.879 -8.852 -26.960 1.00 68.56 349 ASP A N 1
ATOM 2761 C CA . ASP A 1 349 ? 11.189 -7.900 -25.906 1.00 68.56 349 ASP A CA 1
ATOM 2762 C C . ASP A 1 349 ? 10.786 -6.488 -26.341 1.00 68.56 349 ASP A C 1
ATOM 2764 O O . ASP A 1 349 ? 10.634 -6.190 -27.528 1.00 68.56 349 ASP A O 1
ATOM 2768 N N . SER A 1 350 ? 10.598 -5.585 -25.386 1.00 68.69 350 SER A N 1
ATOM 2769 C CA . SER A 1 350 ? 10.253 -4.196 -25.695 1.00 68.69 350 SER A CA 1
ATOM 2770 C C . SER A 1 350 ? 10.910 -3.220 -24.732 1.00 68.69 350 SER A C 1
ATOM 2772 O O . SER A 1 350 ? 11.188 -3.557 -23.585 1.00 68.69 350 SER A O 1
ATOM 2774 N N . ILE A 1 351 ? 11.135 -1.992 -25.197 1.00 72.25 351 ILE A N 1
ATOM 2775 C CA . ILE A 1 351 ? 11.581 -0.881 -24.354 1.00 72.25 351 ILE A CA 1
ATOM 2776 C C . ILE A 1 351 ? 10.456 0.148 -24.327 1.00 72.25 351 ILE A C 1
ATOM 2778 O O . ILE A 1 351 ? 10.029 0.658 -25.363 1.00 72.25 351 ILE A O 1
ATOM 2782 N N . TRP A 1 352 ? 9.938 0.406 -23.133 1.00 75.38 352 TRP A N 1
ATOM 2783 C CA . TRP A 1 352 ? 8.856 1.340 -22.873 1.00 75.38 352 TRP A CA 1
ATOM 2784 C C . TRP A 1 352 ? 9.456 2.718 -22.586 1.00 75.38 352 TRP A C 1
ATOM 2786 O O . TRP A 1 352 ? 10.338 2.844 -21.735 1.00 75.38 352 TRP A O 1
ATOM 2796 N N . ASN A 1 353 ? 8.940 3.765 -23.242 1.00 76.94 353 ASN A N 1
ATOM 2797 C CA . ASN A 1 353 ? 9.384 5.156 -23.036 1.00 76.94 353 ASN A CA 1
ATOM 2798 C C . ASN A 1 353 ? 9.447 5.531 -21.545 1.00 76.94 353 ASN A C 1
ATOM 2800 O O . ASN A 1 353 ? 10.389 6.190 -21.102 1.00 76.94 353 ASN A O 1
ATOM 2804 N N . TYR A 1 354 ? 8.453 5.069 -20.782 1.00 84.50 354 TYR A N 1
ATOM 2805 C CA . TYR A 1 354 ? 8.476 5.027 -19.329 1.00 84.50 354 TYR A CA 1
ATOM 2806 C C . TYR A 1 354 ? 7.628 3.859 -18.804 1.00 84.50 354 TYR A C 1
ATOM 2808 O O . TYR A 1 354 ? 6.691 3.410 -19.469 1.00 84.50 354 TYR A O 1
ATOM 2816 N N . HIS A 1 355 ? 7.928 3.406 -17.589 1.00 88.81 355 HIS A N 1
ATOM 2817 C CA . HIS A 1 355 ? 7.086 2.509 -16.793 1.00 88.81 355 HIS A CA 1
ATOM 2818 C C . HIS A 1 355 ? 6.867 3.094 -15.390 1.00 88.81 355 HIS A C 1
ATOM 2820 O O . HIS A 1 355 ? 7.665 3.914 -14.932 1.00 88.81 355 HIS A O 1
ATOM 2826 N N . CYS A 1 356 ? 5.785 2.699 -14.716 1.00 91.25 356 CYS A N 1
ATOM 2827 C CA . CYS A 1 356 ? 5.432 3.181 -13.379 1.00 91.25 356 CYS A CA 1
ATOM 2828 C C . CYS A 1 356 ? 5.107 2.015 -12.441 1.00 91.25 356 CYS A C 1
ATOM 2830 O O . CYS A 1 356 ? 4.286 1.169 -12.787 1.00 91.25 356 CYS A O 1
ATOM 2832 N N . TRP A 1 357 ? 5.683 2.033 -11.239 1.00 93.25 357 TRP A N 1
ATOM 2833 C CA . TRP A 1 357 ? 5.440 1.057 -10.168 1.00 93.25 357 TRP A CA 1
ATOM 2834 C C . TRP A 1 357 ? 5.381 1.744 -8.798 1.00 93.25 357 TRP A C 1
ATOM 2836 O O . TRP A 1 357 ? 5.509 2.968 -8.700 1.00 93.25 357 TRP A O 1
ATOM 2846 N N . ASN A 1 358 ? 5.203 0.970 -7.725 1.00 96.31 358 ASN A N 1
ATOM 2847 C CA . ASN A 1 358 ? 5.191 1.477 -6.358 1.00 96.31 358 ASN A CA 1
ATOM 2848 C C . ASN A 1 358 ? 6.430 1.049 -5.574 1.00 96.31 358 ASN A C 1
ATOM 2850 O O . ASN A 1 358 ? 6.911 -0.077 -5.684 1.00 96.31 358 ASN A O 1
ATOM 2854 N N . GLU A 1 359 ? 6.900 1.940 -4.713 1.00 95.75 359 GLU A N 1
ATOM 2855 C CA . GLU A 1 359 ? 7.732 1.572 -3.577 1.00 95.75 359 GLU A CA 1
ATOM 2856 C C . GLU A 1 359 ? 6.902 1.619 -2.293 1.00 95.75 359 GLU A C 1
ATOM 2858 O O . GLU A 1 359 ? 6.122 2.552 -2.088 1.00 95.75 359 GLU A O 1
ATOM 2863 N N . VAL A 1 360 ? 7.111 0.642 -1.410 1.00 96.69 360 VAL A N 1
ATOM 2864 C CA . VAL A 1 360 ? 6.603 0.637 -0.028 1.00 96.69 360 VAL A CA 1
ATOM 2865 C C . VAL A 1 360 ? 7.773 0.625 0.950 1.00 96.69 360 VAL A C 1
ATOM 2867 O O . VAL A 1 360 ? 8.759 -0.067 0.702 1.00 96.69 360 VAL A O 1
ATOM 2870 N N . ASN A 1 361 ? 7.691 1.360 2.057 1.00 95.56 361 ASN A N 1
ATOM 2871 C CA . ASN A 1 361 ? 8.708 1.289 3.107 1.00 95.56 361 ASN A CA 1
ATOM 2872 C C . ASN A 1 361 ? 8.292 0.268 4.173 1.00 95.56 361 ASN A C 1
ATOM 2874 O O . ASN A 1 361 ? 7.233 0.416 4.785 1.00 95.56 361 ASN A O 1
ATOM 2878 N N . MET A 1 362 ? 9.092 -0.787 4.361 1.00 94.88 362 MET A N 1
ATOM 2879 C CA . MET A 1 362 ? 8.856 -1.788 5.405 1.00 94.88 362 MET A CA 1
ATOM 2880 C C . MET A 1 362 ? 10.102 -2.604 5.777 1.00 94.88 362 MET A C 1
ATOM 2882 O O . MET A 1 362 ? 11.047 -2.764 4.998 1.00 94.88 362 MET A O 1
ATOM 2886 N N . VAL A 1 363 ? 10.074 -3.187 6.974 1.00 91.88 363 VAL A N 1
ATOM 2887 C CA . VAL A 1 363 ? 11.059 -4.159 7.461 1.00 91.88 363 VAL A CA 1
ATOM 2888 C C . VAL A 1 363 ? 10.864 -5.515 6.772 1.00 91.88 363 VAL A C 1
ATOM 2890 O O . VAL A 1 363 ? 9.753 -6.040 6.688 1.00 91.88 363 VAL A O 1
ATOM 2893 N N . ARG A 1 364 ? 11.973 -6.115 6.324 1.00 91.12 364 ARG A N 1
ATOM 2894 C CA . ARG A 1 364 ? 12.038 -7.451 5.713 1.00 91.12 364 ARG A CA 1
ATOM 2895 C C . ARG A 1 364 ? 12.642 -8.461 6.685 1.00 91.12 364 ARG A C 1
ATOM 2897 O O . ARG A 1 364 ? 13.818 -8.780 6.599 1.00 91.12 364 ARG A O 1
ATOM 2904 N N . TYR A 1 365 ? 11.836 -8.936 7.632 1.00 89.44 365 TYR A N 1
ATOM 2905 C CA . TYR A 1 365 ? 12.220 -9.979 8.603 1.00 89.44 365 TYR A CA 1
ATOM 2906 C C . TYR A 1 365 ? 12.329 -11.387 7.976 1.00 89.44 365 TYR A C 1
ATOM 2908 O O . TYR A 1 365 ? 12.704 -12.342 8.647 1.00 89.44 365 TYR A O 1
ATOM 2916 N N . ASP A 1 366 ? 11.966 -11.518 6.700 1.00 88.75 366 ASP A N 1
ATOM 2917 C CA . ASP A 1 366 ? 12.167 -12.681 5.836 1.00 88.75 366 ASP A CA 1
ATOM 2918 C C . ASP A 1 366 ? 13.500 -12.631 5.061 1.00 88.75 366 ASP A C 1
ATOM 2920 O O . ASP A 1 366 ? 13.844 -13.592 4.378 1.00 88.75 366 ASP A O 1
ATOM 2924 N N . LEU A 1 367 ? 14.249 -11.528 5.169 1.00 87.69 367 LEU A N 1
ATOM 2925 C CA . LEU A 1 367 ? 15.575 -11.334 4.581 1.00 87.69 367 LEU A CA 1
ATOM 2926 C C . LEU A 1 367 ? 16.613 -11.023 5.680 1.00 87.69 367 LEU A C 1
ATOM 2928 O O . LEU A 1 367 ? 16.242 -10.650 6.795 1.00 87.69 367 LEU A O 1
ATOM 2932 N N . PRO A 1 368 ? 17.924 -11.127 5.389 1.00 85.81 368 PRO A N 1
ATOM 2933 C CA . PRO A 1 368 ? 18.961 -10.668 6.311 1.00 85.81 368 PRO A CA 1
ATOM 2934 C C . PRO A 1 368 ? 18.857 -9.163 6.652 1.00 85.81 368 PRO A C 1
ATOM 2936 O O . PRO A 1 368 ? 18.316 -8.377 5.861 1.00 85.81 368 PRO A O 1
ATOM 2939 N N . PRO A 1 369 ? 19.427 -8.720 7.791 1.00 84.75 369 PRO A N 1
ATOM 2940 C CA . PRO A 1 369 ? 19.524 -7.303 8.135 1.00 84.75 369 PRO A CA 1
ATOM 2941 C C . PRO A 1 369 ? 20.130 -6.455 7.004 1.00 84.75 369 PRO A C 1
ATOM 2943 O O . PRO A 1 369 ? 21.089 -6.854 6.347 1.00 84.75 369 PRO A O 1
ATOM 2946 N N . GLY A 1 370 ? 19.560 -5.267 6.778 1.00 82.62 370 GLY A N 1
ATOM 2947 C CA . GLY A 1 370 ? 19.977 -4.343 5.712 1.00 82.62 370 GLY A CA 1
ATOM 2948 C C . GLY A 1 370 ? 19.126 -4.374 4.433 1.00 82.62 370 GLY A C 1
ATOM 2949 O O . GLY A 1 370 ? 19.247 -3.457 3.623 1.00 82.62 370 GLY A O 1
ATOM 2950 N N . TYR A 1 371 ? 18.226 -5.351 4.259 1.00 86.81 371 TYR A N 1
ATOM 2951 C CA . TYR A 1 371 ? 17.302 -5.405 3.107 1.00 86.81 371 TYR A CA 1
ATOM 2952 C C . TYR A 1 371 ? 15.903 -4.813 3.364 1.00 86.81 371 TYR A C 1
ATOM 2954 O O . TYR A 1 371 ? 15.081 -4.750 2.445 1.00 86.81 371 TYR A O 1
ATOM 2962 N N . GLY A 1 372 ? 15.633 -4.334 4.582 1.00 88.06 372 GLY A N 1
ATOM 2963 C CA . GLY A 1 372 ? 14.472 -3.488 4.884 1.00 88.06 372 GLY A CA 1
ATOM 2964 C C . GLY A 1 372 ? 14.573 -2.082 4.275 1.00 88.06 372 GLY A C 1
ATOM 2965 O O . GLY A 1 372 ? 15.577 -1.728 3.658 1.00 88.06 372 GLY A O 1
ATOM 2966 N N . GLY A 1 373 ? 13.526 -1.279 4.457 1.00 92.88 373 GLY A N 1
ATOM 2967 C CA . GLY A 1 373 ? 13.383 0.034 3.824 1.00 92.88 373 GLY A CA 1
ATOM 2968 C C . GLY A 1 373 ? 12.510 -0.058 2.574 1.00 92.88 373 GLY A C 1
ATOM 2969 O O . GLY A 1 373 ? 11.550 -0.831 2.548 1.00 92.88 373 GLY A O 1
ATOM 2970 N N . TRP A 1 374 ? 12.842 0.696 1.526 1.00 94.94 374 TRP A N 1
ATOM 2971 C CA . TRP A 1 374 ? 12.071 0.717 0.280 1.00 94.94 374 TRP A CA 1
ATOM 2972 C C . TRP A 1 374 ? 12.087 -0.634 -0.458 1.00 94.94 374 TRP A C 1
ATOM 2974 O O . TRP A 1 374 ? 13.141 -1.206 -0.749 1.00 94.94 374 TRP A O 1
ATOM 2984 N N . GLN A 1 375 ? 10.891 -1.133 -0.767 1.00 94.75 375 GLN A N 1
ATOM 2985 C CA . GLN A 1 375 ? 10.642 -2.365 -1.510 1.00 94.75 375 GLN A CA 1
ATOM 2986 C C . GLN A 1 375 ? 9.845 -2.046 -2.776 1.00 94.75 375 GLN A C 1
ATOM 2988 O O . GLN A 1 375 ? 8.798 -1.405 -2.689 1.00 94.75 375 GLN A O 1
ATOM 2993 N N . VAL A 1 376 ? 10.302 -2.530 -3.927 1.00 93.06 376 VAL A N 1
ATOM 2994 C CA . VAL A 1 376 ? 9.608 -2.432 -5.215 1.00 93.06 376 VAL A CA 1
ATOM 2995 C C . VAL A 1 376 ? 8.433 -3.397 -5.255 1.00 93.06 376 VAL A C 1
ATOM 2997 O O . VAL A 1 376 ? 8.566 -4.569 -4.892 1.00 93.06 376 VAL A O 1
ATOM 3000 N N . VAL A 1 377 ? 7.293 -2.909 -5.731 1.00 93.81 377 VAL A N 1
ATOM 3001 C CA . VAL A 1 377 ? 6.066 -3.676 -5.923 1.00 93.81 377 VAL A CA 1
ATOM 3002 C C . VAL A 1 377 ? 5.368 -3.146 -7.174 1.00 93.81 377 VAL A C 1
ATOM 3004 O O . VAL A 1 377 ? 5.117 -1.945 -7.278 1.00 93.81 377 VAL A O 1
ATOM 3007 N N . ASP A 1 378 ? 5.030 -4.022 -8.118 1.00 91.81 378 ASP A N 1
ATOM 3008 C CA . ASP A 1 378 ? 4.293 -3.634 -9.326 1.00 91.81 378 ASP A CA 1
ATOM 3009 C C . ASP A 1 378 ? 2.966 -4.395 -9.416 1.00 91.81 378 ASP A C 1
ATOM 3011 O O . ASP A 1 378 ? 2.899 -5.609 -9.212 1.00 91.81 378 ASP A O 1
ATOM 3015 N N . ALA A 1 379 ? 1.908 -3.636 -9.686 1.00 92.00 379 ALA A N 1
ATOM 3016 C CA . ALA A 1 379 ? 0.542 -4.103 -9.891 1.00 92.00 379 ALA A CA 1
ATOM 3017 C C . ALA A 1 379 ? 0.172 -4.204 -11.381 1.00 92.00 379 ALA A C 1
ATOM 3019 O O . ALA A 1 379 ? -0.928 -4.637 -11.717 1.00 92.00 379 ALA A O 1
ATOM 3020 N N . THR A 1 380 ? 1.060 -3.782 -12.282 1.00 86.75 380 THR A N 1
ATOM 3021 C CA . THR A 1 380 ? 0.881 -3.899 -13.729 1.00 86.75 380 THR A CA 1
ATOM 3022 C C . THR A 1 380 ? 1.045 -5.367 -14.141 1.00 86.75 380 THR A C 1
ATOM 3024 O O . THR A 1 380 ? 2.089 -5.956 -13.856 1.00 86.75 380 THR A O 1
ATOM 3027 N N . PRO A 1 381 ? 0.067 -5.983 -14.832 1.00 81.06 381 PRO A N 1
ATOM 3028 C CA . PRO A 1 381 ? 0.199 -7.360 -15.293 1.00 81.06 381 PRO A CA 1
ATOM 3029 C C . PRO A 1 381 ? 1.190 -7.418 -16.462 1.00 81.06 381 PRO A C 1
ATOM 3031 O O . PRO A 1 381 ? 0.827 -7.157 -17.608 1.00 81.06 381 PRO A O 1
ATOM 3034 N N . GLN A 1 382 ? 2.449 -7.724 -16.148 1.00 68.94 382 GLN A N 1
ATOM 3035 C CA . GLN A 1 382 ? 3.510 -7.976 -17.125 1.00 68.94 382 GLN A CA 1
ATOM 3036 C C . GLN A 1 382 ? 3.876 -9.462 -17.172 1.00 68.94 382 GLN A C 1
ATOM 3038 O O . GLN A 1 382 ? 3.828 -10.065 -18.236 1.00 68.94 382 GLN A O 1
ATOM 3043 N N . GLU A 1 383 ? 4.192 -10.051 -16.018 1.00 71.12 383 GLU A N 1
ATOM 3044 C CA . GLU A 1 383 ? 4.742 -11.405 -15.894 1.00 71.12 383 GLU A CA 1
ATOM 3045 C C . GLU A 1 383 ? 4.129 -12.166 -14.717 1.00 71.12 383 GLU A C 1
ATOM 3047 O O . GLU A 1 383 ? 3.605 -11.560 -13.775 1.00 71.12 383 GLU A O 1
ATOM 3052 N N . THR A 1 384 ? 4.203 -13.499 -14.763 1.00 76.31 384 THR A N 1
ATOM 3053 C CA . THR A 1 384 ? 3.625 -14.361 -13.724 1.00 76.31 384 THR A CA 1
ATOM 3054 C C . THR A 1 384 ? 4.652 -14.780 -12.672 1.00 76.31 384 THR A C 1
ATOM 3056 O O . THR A 1 384 ? 5.556 -15.565 -12.954 1.00 76.31 384 THR A O 1
ATOM 3059 N N . SER A 1 385 ? 4.455 -14.349 -11.427 1.00 75.44 385 SER A N 1
ATOM 3060 C CA . SER A 1 385 ? 5.207 -14.805 -10.257 1.00 75.44 385 SER A CA 1
ATOM 3061 C C . SER A 1 385 ? 4.422 -15.877 -9.495 1.00 75.44 385 SER A C 1
ATOM 3063 O O . SER A 1 385 ? 3.263 -15.678 -9.121 1.00 75.44 385 SER A O 1
ATOM 3065 N N . ASP A 1 386 ? 5.035 -17.045 -9.293 1.00 74.62 386 ASP A N 1
ATOM 3066 C CA . ASP A 1 386 ? 4.371 -18.275 -8.829 1.00 74.62 386 ASP A CA 1
ATOM 3067 C C . ASP A 1 386 ? 3.106 -18.618 -9.658 1.00 74.62 386 ASP A C 1
ATOM 3069 O O . ASP A 1 386 ? 2.082 -19.042 -9.115 1.00 74.62 386 ASP A O 1
ATOM 3073 N N . GLY A 1 387 ? 3.135 -18.356 -10.971 1.00 76.06 387 GLY A N 1
ATOM 3074 C CA . GLY A 1 387 ? 2.005 -18.590 -11.881 1.00 76.06 387 GLY A CA 1
ATOM 3075 C C . GLY A 1 387 ? 0.832 -17.606 -11.756 1.00 76.06 387 GLY A C 1
ATOM 3076 O O . GLY A 1 387 ? -0.248 -17.923 -12.234 1.00 76.06 387 GLY A O 1
ATOM 3077 N N . HIS A 1 388 ? 1.022 -16.449 -11.108 1.00 80.12 388 HIS A N 1
ATOM 3078 C CA . HIS A 1 388 ? 0.014 -15.385 -10.976 1.00 80.12 388 HIS A CA 1
ATOM 3079 C C . HIS A 1 388 ? 0.611 -14.028 -11.381 1.00 80.12 388 HIS A C 1
ATOM 3081 O O . HIS A 1 388 ? 1.766 -13.752 -11.056 1.00 80.12 388 HIS A O 1
ATOM 3087 N N . TYR A 1 389 ? -0.151 -13.139 -12.015 1.00 83.12 389 TYR A N 1
ATOM 3088 C CA . TYR A 1 389 ? 0.279 -11.781 -12.362 1.00 83.12 389 TYR A CA 1
ATOM 3089 C C . TYR A 1 389 ? 0.423 -10.901 -11.113 1.00 83.12 389 TYR A C 1
ATOM 3091 O O . TYR A 1 389 ? -0.521 -10.250 -10.660 1.00 83.12 389 TYR A O 1
ATOM 3099 N N . ARG A 1 390 ? 1.629 -10.889 -10.540 1.00 85.69 390 ARG A N 1
ATOM 3100 C CA . ARG A 1 390 ? 2.016 -10.097 -9.365 1.00 85.69 390 ARG A CA 1
ATOM 3101 C C . ARG A 1 390 ? 3.524 -9.886 -9.340 1.00 85.69 390 ARG A C 1
ATOM 3103 O O . ARG A 1 390 ? 4.270 -10.776 -9.733 1.00 85.69 390 ARG A O 1
ATOM 3110 N N . CYS A 1 391 ? 3.968 -8.756 -8.803 1.00 87.69 391 CYS A N 1
ATOM 3111 C CA . CYS A 1 391 ? 5.384 -8.462 -8.608 1.00 87.69 391 CYS A CA 1
ATOM 3112 C C . CYS A 1 391 ? 5.646 -7.942 -7.187 1.00 87.69 391 CYS A C 1
ATOM 3114 O O . CYS A 1 391 ? 4.900 -7.103 -6.669 1.00 87.69 391 CYS A O 1
ATOM 3116 N N . GLY A 1 392 ? 6.724 -8.428 -6.573 1.00 87.44 392 GLY A N 1
ATOM 3117 C CA . GLY A 1 392 ? 7.284 -7.943 -5.317 1.00 87.44 392 GLY A CA 1
ATOM 3118 C C . GLY A 1 392 ? 6.631 -8.520 -4.051 1.00 87.44 392 GLY A C 1
ATOM 3119 O O . GLY A 1 392 ? 5.742 -9.379 -4.119 1.00 87.44 392 GLY A O 1
ATOM 3120 N N . PRO A 1 393 ? 7.068 -8.072 -2.859 1.00 93.06 393 PRO A N 1
ATOM 3121 C CA . PRO A 1 393 ? 8.061 -7.018 -2.634 1.00 93.06 393 PRO A CA 1
ATOM 3122 C C . PRO A 1 393 ? 9.519 -7.448 -2.895 1.00 93.06 393 PRO A C 1
ATOM 3124 O O . PRO A 1 393 ? 10.015 -8.400 -2.286 1.00 93.06 393 PRO A O 1
ATOM 3127 N N . ALA A 1 394 ? 10.229 -6.687 -3.731 1.00 91.12 394 ALA A N 1
ATOM 3128 C CA . ALA A 1 394 ? 11.668 -6.825 -3.980 1.00 91.12 394 ALA A CA 1
ATOM 3129 C C . ALA A 1 394 ? 12.447 -5.714 -3.255 1.00 91.12 394 ALA A C 1
ATOM 3131 O O . ALA A 1 394 ? 12.086 -4.547 -3.364 1.00 91.12 394 ALA A O 1
ATOM 3132 N N . SER A 1 395 ? 13.520 -6.029 -2.526 1.00 91.62 395 SER A N 1
ATOM 3133 C CA . SER A 1 395 ? 14.288 -5.001 -1.801 1.00 91.62 395 SER A CA 1
ATOM 3134 C C . SER A 1 395 ? 15.131 -4.147 -2.752 1.00 91.62 395 SER A C 1
ATOM 3136 O O . SER A 1 395 ? 15.981 -4.687 -3.461 1.00 91.62 395 SER A O 1
ATOM 3138 N N . VAL A 1 396 ? 14.968 -2.817 -2.716 1.00 90.19 396 VAL A N 1
ATOM 3139 C CA . VAL A 1 396 ? 15.794 -1.873 -3.503 1.00 90.19 396 VAL A CA 1
ATOM 3140 C C . VAL A 1 396 ? 17.286 -2.037 -3.167 1.00 90.19 396 VAL A C 1
ATOM 3142 O O . VAL A 1 396 ? 18.133 -2.004 -4.057 1.00 90.19 396 VAL A O 1
ATOM 3145 N N . ASN A 1 397 ? 17.613 -2.347 -1.907 1.00 87.50 397 ASN A N 1
ATOM 3146 C CA . ASN A 1 397 ? 18.987 -2.614 -1.467 1.00 87.50 397 ASN A CA 1
ATOM 3147 C C . ASN A 1 397 ? 19.546 -3.954 -1.984 1.00 87.50 397 ASN A C 1
ATOM 3149 O O . ASN A 1 397 ? 20.758 -4.074 -2.162 1.00 87.50 397 ASN A O 1
ATOM 3153 N N . ALA A 1 398 ? 18.698 -4.965 -2.210 1.00 84.38 398 ALA A N 1
ATOM 3154 C CA . ALA A 1 398 ? 19.116 -6.229 -2.828 1.00 84.38 398 ALA A CA 1
ATOM 3155 C C . ALA A 1 398 ? 19.317 -6.058 -4.340 1.00 84.38 398 ALA A C 1
ATOM 3157 O O . ALA A 1 398 ? 20.320 -6.524 -4.878 1.00 84.38 398 ALA A O 1
ATOM 3158 N N . ILE A 1 399 ? 18.411 -5.314 -4.989 1.00 83.62 399 ILE A N 1
ATOM 3159 C CA . ILE A 1 399 ? 18.501 -4.907 -6.397 1.00 83.62 399 ILE A CA 1
ATOM 3160 C C . ILE A 1 399 ? 19.823 -4.166 -6.631 1.00 83.62 399 ILE A C 1
ATOM 3162 O O . ILE A 1 399 ? 20.644 -4.645 -7.404 1.00 83.62 399 ILE A O 1
ATOM 3166 N N . LYS A 1 400 ? 20.129 -3.094 -5.885 1.00 83.50 400 LYS A N 1
ATOM 3167 C CA . LYS A 1 400 ? 21.392 -2.361 -6.084 1.00 83.50 400 LYS A CA 1
ATOM 3168 C C . LYS A 1 400 ? 22.647 -3.237 -5.969 1.00 83.50 400 LYS A C 1
ATOM 3170 O O . LYS A 1 400 ? 23.624 -2.974 -6.659 1.00 83.50 400 LYS A O 1
ATOM 3175 N N . LYS A 1 401 ? 22.621 -4.288 -5.144 1.00 80.81 401 LYS A N 1
ATOM 3176 C CA . LYS A 1 401 ? 23.734 -5.239 -4.967 1.00 80.81 401 LYS A CA 1
ATOM 3177 C C . LYS A 1 401 ? 23.743 -6.417 -5.958 1.00 80.81 401 LYS A C 1
ATOM 3179 O O . LYS A 1 401 ? 24.619 -7.266 -5.848 1.00 80.81 401 LYS A O 1
ATOM 3184 N N . GLY A 1 402 ? 22.780 -6.521 -6.877 1.00 74.50 402 GLY A N 1
ATOM 3185 C CA . GLY A 1 402 ? 22.667 -7.658 -7.803 1.00 74.50 402 GLY A CA 1
ATOM 3186 C C . GLY A 1 402 ? 22.195 -8.972 -7.160 1.00 74.50 402 GLY A C 1
ATOM 3187 O O . GLY A 1 402 ? 22.356 -10.038 -7.750 1.00 74.50 402 GLY A O 1
ATOM 3188 N N . LEU A 1 403 ? 21.618 -8.936 -5.954 1.00 75.88 403 LEU A N 1
ATOM 3189 C CA . LEU A 1 403 ? 21.287 -10.131 -5.164 1.00 75.88 403 LEU A CA 1
ATOM 3190 C C . LEU A 1 403 ? 19.906 -10.698 -5.530 1.00 75.88 403 LEU A C 1
ATOM 3192 O O . LEU A 1 403 ? 18.935 -10.596 -4.778 1.00 75.88 403 LEU A O 1
ATOM 3196 N N . LEU A 1 404 ? 19.833 -11.302 -6.719 1.00 71.94 404 LEU A N 1
ATOM 3197 C CA . LEU A 1 404 ? 18.588 -11.769 -7.350 1.00 71.94 404 LEU A CA 1
ATOM 3198 C C . LEU A 1 404 ? 17.941 -12.987 -6.672 1.00 71.94 404 LEU A C 1
ATOM 3200 O O . LEU A 1 404 ? 16.761 -13.248 -6.892 1.00 71.94 404 LEU A O 1
ATOM 3204 N N . CYS A 1 405 ? 18.697 -13.725 -5.854 1.00 72.81 405 CYS A N 1
ATOM 3205 C CA . CYS A 1 405 ? 18.239 -14.926 -5.149 1.00 72.81 405 CYS A CA 1
ATOM 3206 C C . CYS A 1 405 ? 17.286 -14.639 -3.972 1.00 72.81 405 CYS A C 1
ATOM 3208 O O . CYS A 1 405 ? 16.693 -15.565 -3.420 1.00 72.81 405 CYS A O 1
ATOM 3210 N N . HIS A 1 406 ? 17.135 -13.376 -3.562 1.00 78.75 406 HIS A N 1
ATOM 3211 C CA . HIS A 1 406 ? 16.245 -12.997 -2.468 1.00 78.75 406 HIS A CA 1
ATOM 3212 C C . HIS A 1 406 ? 14.782 -12.848 -2.931 1.00 78.75 406 HIS A C 1
ATOM 3214 O O . HIS A 1 406 ? 14.518 -12.183 -3.937 1.00 78.75 406 HIS A O 1
ATOM 3220 N N . PRO A 1 407 ? 13.797 -13.394 -2.188 1.00 76.88 407 PRO A N 1
ATOM 3221 C CA . PRO A 1 407 ? 12.388 -13.175 -2.495 1.00 76.88 407 PRO A CA 1
ATOM 3222 C C . PRO A 1 407 ? 11.981 -11.704 -2.264 1.00 76.88 407 PRO A C 1
ATOM 3224 O O . PRO A 1 407 ? 12.530 -11.015 -1.405 1.00 76.88 407 PRO A O 1
ATOM 3227 N N . PHE A 1 408 ? 10.984 -11.158 -2.956 1.00 76.50 408 PHE A N 1
ATOM 3228 C CA . PHE A 1 408 ? 10.219 -11.734 -4.063 1.00 76.50 408 PHE A CA 1
ATOM 3229 C C . PHE A 1 408 ? 10.570 -10.994 -5.347 1.00 76.50 408 PHE A C 1
ATOM 3231 O O . PHE A 1 408 ? 10.697 -9.775 -5.322 1.00 76.50 408 PHE A O 1
ATOM 3238 N N . ASP A 1 409 ? 10.684 -11.717 -6.461 1.00 77.06 409 ASP A N 1
ATOM 3239 C CA . ASP A 1 409 ? 10.810 -11.145 -7.810 1.00 77.06 409 ASP A CA 1
ATOM 3240 C C . ASP A 1 409 ? 12.017 -10.208 -8.021 1.00 77.06 409 ASP A C 1
ATOM 3242 O O . ASP A 1 409 ? 12.075 -9.494 -9.020 1.00 77.06 409 ASP A O 1
ATOM 3246 N N . ALA A 1 410 ? 13.013 -10.236 -7.123 1.00 63.44 410 ALA A N 1
ATOM 3247 C CA . ALA A 1 410 ? 14.214 -9.399 -7.200 1.00 63.44 410 ALA A CA 1
ATOM 3248 C C . ALA A 1 410 ? 14.973 -9.600 -8.518 1.00 63.44 410 ALA A C 1
ATOM 3250 O O . ALA A 1 410 ? 15.453 -8.625 -9.095 1.00 63.44 410 ALA A O 1
ATOM 3251 N N . GLY A 1 411 ? 14.981 -10.843 -9.020 1.00 60.50 411 GLY A N 1
ATOM 3252 C CA . GLY A 1 411 ? 15.310 -11.179 -10.402 1.00 60.50 411 GLY A CA 1
ATOM 3253 C C . GLY A 1 411 ? 14.576 -10.281 -11.399 1.00 60.50 411 GLY A C 1
ATOM 3254 O O . GLY A 1 411 ? 15.191 -9.370 -11.936 1.00 60.50 411 GLY A O 1
ATOM 3255 N N . PHE A 1 412 ? 13.282 -10.521 -11.632 1.00 61.03 412 PHE A N 1
ATOM 3256 C CA . PHE A 1 412 ? 12.443 -9.780 -12.589 1.00 61.03 412 PHE A CA 1
ATOM 3257 C C . PHE A 1 412 ? 12.603 -8.250 -12.498 1.00 61.03 412 PHE A C 1
ATOM 3259 O O . PHE A 1 412 ? 12.788 -7.586 -13.520 1.00 61.03 412 PHE A O 1
ATOM 3266 N N . VAL A 1 413 ? 12.585 -7.699 -11.279 1.00 58.03 413 VAL A N 1
ATOM 3267 C CA . VAL A 1 413 ? 12.679 -6.252 -11.044 1.00 58.03 413 VAL A CA 1
ATOM 3268 C C . VAL A 1 413 ? 14.034 -5.683 -11.480 1.00 58.03 413 VAL A C 1
ATOM 3270 O O . VAL A 1 413 ? 14.059 -4.636 -12.127 1.00 58.03 413 VAL A O 1
ATOM 3273 N N . LEU A 1 414 ? 15.156 -6.351 -11.182 1.00 54.34 414 LEU A N 1
ATOM 3274 C CA . LEU A 1 414 ? 16.469 -5.894 -11.654 1.00 54.34 414 LEU A CA 1
ATOM 3275 C C . LEU A 1 414 ? 16.665 -6.160 -13.146 1.00 54.34 414 LEU A C 1
ATOM 3277 O O . LEU A 1 414 ? 17.061 -5.248 -13.874 1.00 54.34 414 LEU A O 1
ATOM 3281 N N . LEU A 1 415 ? 16.388 -7.401 -13.569 1.00 50.66 415 LEU A N 1
ATOM 3282 C CA . LEU A 1 415 ? 16.637 -7.944 -14.909 1.00 50.66 415 LEU A CA 1
ATOM 3283 C C . LEU A 1 415 ? 16.134 -7.011 -16.010 1.00 50.66 415 LEU A C 1
ATOM 3285 O O . LEU A 1 415 ? 16.775 -6.895 -17.047 1.00 50.66 415 LEU A O 1
ATOM 3289 N N . ARG A 1 416 ? 14.978 -6.375 -15.789 1.00 55.56 416 ARG A N 1
ATOM 3290 C CA . ARG A 1 416 ? 14.212 -5.721 -16.857 1.00 55.56 416 ARG A CA 1
ATOM 3291 C C . ARG A 1 416 ? 14.039 -4.226 -16.640 1.00 55.56 416 ARG A C 1
ATOM 3293 O O . ARG A 1 416 ? 14.104 -3.458 -17.593 1.00 55.56 416 ARG A O 1
ATOM 3300 N N . LEU A 1 417 ? 13.856 -3.775 -15.400 1.00 54.88 417 LEU A N 1
ATOM 3301 C CA . LEU A 1 417 ? 13.440 -2.392 -15.187 1.00 54.88 417 LEU A CA 1
ATOM 3302 C C . LEU A 1 417 ? 14.612 -1.398 -15.224 1.00 54.88 417 LEU A C 1
ATOM 3304 O O . LEU A 1 417 ? 14.434 -0.313 -15.765 1.00 54.88 417 LEU A O 1
ATOM 3308 N N . VAL A 1 418 ? 15.806 -1.728 -14.709 1.00 56.19 418 VAL A N 1
ATOM 3309 C CA . VAL A 1 418 ? 16.834 -0.688 -14.449 1.00 56.19 418 VAL A CA 1
ATOM 3310 C C . VAL A 1 418 ? 18.177 -0.877 -15.164 1.00 56.19 418 VAL A C 1
ATOM 3312 O O . VAL A 1 418 ? 18.857 0.119 -15.417 1.00 56.19 418 VAL A O 1
ATOM 3315 N N . ASN A 1 419 ? 18.589 -2.109 -15.484 1.00 62.88 419 ASN A N 1
ATOM 3316 C CA . ASN A 1 419 ? 19.971 -2.360 -15.918 1.00 62.88 419 ASN A CA 1
ATOM 3317 C C . ASN A 1 419 ? 20.135 -3.543 -16.899 1.00 62.88 419 ASN A C 1
ATOM 3319 O O . ASN A 1 419 ? 21.077 -4.322 -16.770 1.00 62.88 419 ASN A O 1
ATOM 3323 N N . SER A 1 420 ? 19.210 -3.690 -17.855 1.00 66.06 420 SER A N 1
ATOM 3324 C CA . SER A 1 420 ? 19.357 -4.628 -18.983 1.00 66.06 420 SER A CA 1
ATOM 3325 C C . SER A 1 420 ? 20.261 -4.036 -20.061 1.00 66.06 420 SER A C 1
ATOM 3327 O O . SER A 1 420 ? 19.997 -2.933 -20.538 1.00 66.06 420 SER A O 1
ATOM 3329 N N . ASP A 1 421 ? 21.214 -4.820 -20.561 1.00 75.69 421 ASP A N 1
ATOM 3330 C CA . ASP A 1 421 ? 21.906 -4.495 -21.812 1.00 75.69 421 ASP A CA 1
ATOM 3331 C C . ASP A 1 421 ? 20.941 -4.644 -22.998 1.00 75.69 421 ASP A C 1
ATOM 3333 O O . ASP A 1 421 ? 20.164 -5.599 -23.058 1.00 75.69 421 ASP A O 1
ATOM 3337 N N . VAL A 1 422 ? 20.976 -3.726 -23.964 1.00 74.94 422 VAL A N 1
ATOM 3338 C CA . VAL A 1 422 ? 20.174 -3.820 -25.194 1.00 74.94 422 VAL A CA 1
ATOM 3339 C C . VAL A 1 422 ? 21.040 -4.370 -26.318 1.00 74.94 422 VAL A C 1
ATOM 3341 O O . VAL A 1 422 ? 21.984 -3.716 -26.767 1.00 74.94 422 VAL A O 1
ATOM 3344 N N . VAL A 1 423 ? 20.713 -5.567 -26.802 1.00 81.44 423 VAL A N 1
ATOM 3345 C CA . VAL A 1 423 ? 21.446 -6.235 -27.880 1.00 81.44 423 VAL A CA 1
ATOM 3346 C C . VAL A 1 423 ? 20.668 -6.075 -29.181 1.00 81.44 423 VAL A C 1
ATOM 3348 O O . VAL A 1 423 ? 19.552 -6.564 -29.340 1.00 81.44 423 VAL A O 1
ATOM 3351 N N . PHE A 1 424 ? 21.276 -5.378 -30.136 1.00 78.12 424 PHE A N 1
ATOM 3352 C CA . PHE A 1 424 ? 20.716 -5.157 -31.460 1.00 78.12 424 PHE A CA 1
ATOM 3353 C C . PHE A 1 424 ? 21.182 -6.295 -32.373 1.00 78.12 424 PHE A C 1
ATOM 3355 O O . PHE A 1 424 ? 22.369 -6.405 -32.701 1.00 78.12 424 PHE A O 1
ATOM 3362 N N . LEU A 1 425 ? 20.242 -7.149 -32.773 1.00 84.69 425 LEU A N 1
ATOM 3363 C CA . LEU A 1 425 ? 20.472 -8.348 -33.576 1.00 84.69 425 LEU A CA 1
ATOM 3364 C C . LEU A 1 425 ? 20.002 -8.126 -35.016 1.00 84.69 425 LEU A C 1
ATOM 3366 O O . LEU A 1 425 ? 18.903 -7.628 -35.239 1.00 84.69 425 LEU A O 1
ATOM 3370 N N . LYS A 1 426 ? 20.786 -8.551 -36.008 1.00 85.56 426 LYS A N 1
ATOM 3371 C CA . LYS A 1 426 ? 20.334 -8.702 -37.397 1.00 85.56 426 LYS A CA 1
ATOM 3372 C C . LYS A 1 426 ? 19.951 -10.146 -37.671 1.00 85.56 426 LYS A C 1
ATOM 3374 O O . LYS A 1 426 ? 20.745 -11.050 -37.407 1.00 85.56 426 LYS A O 1
ATOM 3379 N N . ARG A 1 427 ? 18.759 -10.337 -38.235 1.00 84.75 427 ARG A N 1
ATOM 3380 C CA . ARG A 1 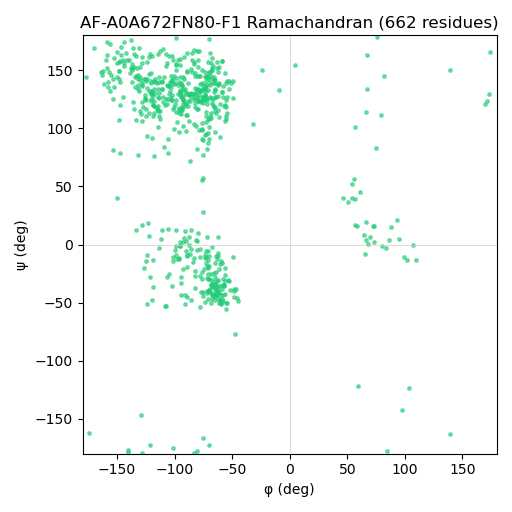427 ? 18.259 -11.623 -38.722 1.00 84.75 427 ARG A CA 1
ATOM 3381 C C . ARG A 1 427 ? 18.548 -11.781 -40.213 1.00 84.75 427 ARG A C 1
ATOM 3383 O O . ARG A 1 427 ? 18.191 -10.914 -41.012 1.00 84.75 427 ARG A O 1
ATOM 3390 N N . ASP A 1 428 ? 19.181 -12.888 -40.594 1.00 83.88 428 ASP A N 1
ATOM 3391 C CA . ASP A 1 428 ? 19.382 -13.243 -42.002 1.00 83.88 428 ASP A CA 1
ATOM 3392 C C . ASP A 1 428 ? 18.158 -13.956 -42.622 1.00 83.88 428 ASP A C 1
ATOM 3394 O O . ASP A 1 428 ? 17.127 -14.170 -41.980 1.00 83.88 428 ASP A O 1
ATOM 3398 N N . LYS A 1 429 ? 18.265 -14.333 -43.904 1.00 80.88 429 LYS A N 1
ATOM 3399 C CA . LYS A 1 429 ? 17.195 -15.034 -44.641 1.00 80.88 429 LYS A CA 1
ATOM 3400 C C . LYS A 1 429 ? 16.979 -16.493 -44.205 1.00 80.88 429 LYS A C 1
ATOM 3402 O O . LYS A 1 429 ? 15.969 -17.076 -44.587 1.00 80.88 429 LYS A O 1
ATOM 3407 N N . TYR A 1 430 ? 17.900 -17.070 -43.438 1.00 81.50 430 TYR A N 1
ATOM 3408 C CA . TYR A 1 430 ? 17.860 -18.448 -42.939 1.00 81.50 430 TYR A CA 1
ATOM 3409 C C . TYR A 1 430 ? 17.405 -18.525 -41.470 1.00 81.50 430 TYR A C 1
ATOM 3411 O O . TYR A 1 430 ? 17.014 -19.589 -40.999 1.00 81.50 430 TYR A O 1
ATOM 3419 N N . GLY A 1 431 ? 17.384 -17.389 -40.764 1.00 79.56 431 GLY A N 1
ATOM 3420 C CA . GLY A 1 431 ? 16.983 -17.258 -39.364 1.00 79.56 431 GLY A CA 1
ATOM 3421 C C . GLY A 1 431 ? 18.137 -17.012 -38.390 1.00 79.56 431 GLY A C 1
ATOM 3422 O O . GLY A 1 431 ? 17.871 -16.854 -37.200 1.00 79.56 431 GLY A O 1
ATOM 3423 N N . THR A 1 432 ? 19.384 -16.940 -38.863 1.00 85.50 432 THR A N 1
ATOM 3424 C CA . THR A 1 432 ? 20.562 -16.669 -38.027 1.00 85.50 432 THR A CA 1
ATOM 3425 C C . THR A 1 432 ? 20.474 -15.266 -37.436 1.00 85.50 432 THR A C 1
ATOM 3427 O O . THR A 1 432 ? 20.211 -14.303 -38.160 1.00 85.50 432 THR A O 1
ATOM 3430 N N . LEU A 1 433 ? 20.721 -15.141 -36.130 1.00 86.69 433 LEU A N 1
ATOM 3431 C CA . LEU A 1 433 ? 20.784 -13.864 -35.418 1.00 86.69 433 LEU A CA 1
ATOM 3432 C C . LEU A 1 433 ? 22.246 -13.476 -35.184 1.00 86.69 433 LEU A C 1
ATOM 3434 O O . LEU A 1 433 ? 23.027 -14.272 -34.669 1.00 86.69 433 LEU A O 1
ATOM 3438 N N . THR A 1 434 ? 22.611 -12.250 -35.555 1.00 84.12 434 THR A N 1
ATOM 3439 C CA . THR A 1 434 ? 23.978 -11.719 -35.424 1.00 84.12 434 THR A CA 1
ATOM 3440 C C . THR A 1 434 ? 23.970 -10.371 -34.693 1.00 84.12 434 THR A C 1
ATOM 3442 O O . THR A 1 434 ? 23.285 -9.452 -35.145 1.00 84.12 434 THR A O 1
ATOM 3445 N N . PRO A 1 435 ? 24.684 -10.208 -33.563 1.00 85.12 435 PRO A N 1
ATOM 3446 C CA . PRO A 1 435 ? 24.748 -8.926 -32.865 1.00 85.12 435 PRO A CA 1
ATOM 3447 C C . PRO A 1 435 ? 25.571 -7.912 -33.664 1.00 85.12 435 PRO A C 1
ATOM 3449 O O . PRO A 1 435 ? 26.664 -8.224 -34.131 1.00 85.12 435 PRO A O 1
ATOM 3452 N N . PHE A 1 436 ? 25.050 -6.691 -33.814 1.00 82.81 436 PHE A N 1
ATOM 3453 C CA . PHE A 1 436 ? 25.733 -5.595 -34.522 1.00 82.81 436 PHE A CA 1
ATOM 3454 C C . PHE A 1 436 ? 25.902 -4.317 -33.687 1.00 82.81 436 PHE A C 1
ATOM 3456 O O . PHE A 1 436 ? 26.687 -3.446 -34.057 1.00 82.81 436 PHE A O 1
ATOM 3463 N N . LYS A 1 437 ? 25.189 -4.203 -32.562 1.00 77.50 437 LYS A N 1
ATOM 3464 C CA . LYS A 1 437 ? 25.412 -3.199 -31.514 1.00 77.50 437 LYS A CA 1
ATOM 3465 C C . LYS A 1 437 ? 24.987 -3.795 -30.168 1.00 77.50 437 LYS A C 1
ATOM 3467 O O . LYS A 1 437 ? 23.993 -4.514 -30.106 1.00 77.50 437 LYS A O 1
ATOM 3472 N N . VAL A 1 438 ? 25.706 -3.454 -29.105 1.00 81.06 438 VAL A N 1
ATOM 3473 C CA . VAL A 1 438 ? 25.240 -3.585 -27.716 1.00 81.06 438 VAL A CA 1
ATOM 3474 C C . VAL A 1 438 ? 25.173 -2.178 -27.123 1.00 81.06 438 VAL A C 1
ATOM 3476 O O . VAL A 1 438 ? 25.997 -1.328 -27.466 1.00 81.06 438 VAL A O 1
ATOM 3479 N N . ASP A 1 439 ? 24.166 -1.906 -26.302 1.00 75.19 439 ASP A N 1
ATOM 3480 C CA . ASP A 1 439 ? 23.964 -0.621 -25.635 1.00 75.19 439 ASP A CA 1
ATOM 3481 C C . ASP A 1 439 ? 23.636 -0.860 -24.156 1.00 75.19 439 ASP A C 1
ATOM 3483 O O . ASP A 1 439 ? 22.559 -1.354 -23.824 1.00 75.19 439 ASP A O 1
ATOM 3487 N N . THR A 1 440 ? 24.599 -0.559 -23.286 1.00 77.19 440 THR A N 1
ATOM 3488 C CA . THR A 1 440 ? 24.565 -0.876 -21.848 1.00 77.19 440 THR A CA 1
ATOM 3489 C C . THR A 1 440 ? 24.048 0.287 -20.991 1.00 77.19 440 THR A C 1
ATOM 3491 O O . THR A 1 440 ? 24.051 0.196 -19.768 1.00 77.19 440 THR A O 1
ATOM 3494 N N . THR A 1 441 ? 23.662 1.408 -21.614 1.00 75.88 441 THR A N 1
ATOM 3495 C CA . THR A 1 441 ? 23.250 2.653 -20.930 1.00 75.88 441 THR A CA 1
ATOM 3496 C C . THR A 1 441 ? 21.848 3.114 -21.340 1.00 75.88 441 THR A C 1
ATOM 3498 O O . THR A 1 441 ? 21.264 4.012 -20.735 1.00 75.88 441 THR A O 1
ATOM 3501 N N . HIS A 1 442 ? 21.252 2.484 -22.359 1.00 75.06 442 HIS A N 1
ATOM 3502 C CA . HIS A 1 442 ? 19.925 2.860 -22.840 1.00 75.06 442 HIS A CA 1
ATOM 3503 C C . HIS A 1 442 ? 18.781 2.551 -21.860 1.00 75.06 442 HIS A C 1
ATOM 3505 O O . HIS A 1 442 ? 17.747 3.214 -21.949 1.00 75.06 442 HIS A O 1
ATOM 3511 N N . VAL A 1 443 ? 18.918 1.570 -20.961 1.00 79.19 443 VAL A N 1
ATOM 3512 C CA . VAL A 1 443 ? 17.839 1.123 -20.056 1.00 79.19 443 VAL A CA 1
ATOM 3513 C C . VAL A 1 443 ? 17.948 1.776 -18.680 1.00 79.19 443 VAL A C 1
ATOM 3515 O O . VAL A 1 443 ? 19.029 1.881 -18.105 1.00 79.19 443 VAL A O 1
ATOM 3518 N N . GLY A 1 444 ? 16.807 2.202 -18.134 1.00 77.88 444 GLY A N 1
ATOM 3519 C CA . GLY A 1 444 ? 16.734 2.801 -16.800 1.00 77.88 444 GLY A CA 1
ATOM 3520 C C . GLY A 1 444 ? 17.553 4.087 -16.683 1.00 77.88 444 GLY A C 1
ATOM 3521 O O . GLY A 1 444 ? 18.306 4.257 -15.724 1.00 77.88 444 GLY A O 1
ATOM 3522 N N . GLN A 1 445 ? 17.446 4.970 -17.682 1.00 80.25 445 GLN A N 1
ATOM 3523 C CA . GLN A 1 445 ? 18.243 6.205 -17.793 1.00 80.25 445 GLN A CA 1
ATOM 3524 C C . GLN A 1 445 ? 17.977 7.173 -16.632 1.00 80.25 445 GLN A C 1
ATOM 3526 O O . GLN A 1 445 ? 18.851 7.939 -16.227 1.00 80.25 445 GLN A O 1
ATOM 3531 N N . ALA A 1 446 ? 16.749 7.157 -16.112 1.00 85.38 446 ALA A N 1
ATOM 3532 C CA . ALA A 1 446 ? 16.335 7.961 -14.976 1.00 85.38 446 ALA A CA 1
ATOM 3533 C C . ALA A 1 446 ? 15.138 7.320 -14.260 1.00 85.38 446 ALA A C 1
ATOM 3535 O O . ALA A 1 446 ? 14.139 6.983 -14.895 1.00 85.38 446 ALA A O 1
ATOM 3536 N N . LEU A 1 447 ? 15.216 7.220 -12.932 1.00 90.81 447 LEU A N 1
ATOM 3537 C CA . LEU A 1 447 ? 14.114 6.840 -12.050 1.00 90.81 447 LEU A CA 1
ATOM 3538 C C . LEU A 1 447 ? 13.711 8.040 -11.192 1.00 90.81 447 LEU A C 1
ATOM 3540 O O . LEU A 1 447 ? 14.511 8.506 -10.381 1.00 90.81 447 LEU A O 1
ATOM 3544 N N . TYR A 1 448 ? 12.494 8.554 -11.370 1.00 93.56 448 TYR A N 1
ATOM 3545 C CA . TYR A 1 448 ? 11.975 9.745 -10.687 1.00 93.56 448 TYR A CA 1
ATOM 3546 C C . TYR A 1 448 ? 10.794 9.419 -9.757 1.00 93.56 448 TYR A C 1
ATOM 3548 O O . TYR A 1 448 ? 9.879 8.681 -10.124 1.00 93.56 448 TYR A O 1
ATOM 3556 N N . THR A 1 449 ? 10.780 10.046 -8.579 1.00 95.50 449 THR A N 1
ATOM 3557 C CA . THR A 1 449 ? 9.645 10.101 -7.634 1.00 95.50 449 THR A CA 1
ATOM 3558 C C . THR A 1 449 ? 9.264 11.555 -7.356 1.00 95.50 449 THR A C 1
ATOM 3560 O O . THR A 1 449 ? 10.073 12.458 -7.572 1.00 95.50 449 THR A O 1
ATOM 3563 N N . LYS A 1 450 ? 8.051 11.809 -6.852 1.00 96.12 450 LYS A N 1
ATOM 3564 C CA . LYS A 1 450 ? 7.678 13.128 -6.316 1.00 96.12 450 LYS A CA 1
ATOM 3565 C C . LYS A 1 450 ? 8.527 13.450 -5.075 1.00 96.12 450 LYS A C 1
ATOM 3567 O O . LYS A 1 450 ? 8.791 12.561 -4.263 1.00 96.12 450 LYS A O 1
ATOM 3572 N N . ALA A 1 451 ? 8.929 14.712 -4.928 1.00 94.75 451 ALA A N 1
ATOM 3573 C CA . ALA A 1 451 ? 9.605 15.233 -3.744 1.00 94.75 451 ALA A CA 1
ATOM 3574 C C . ALA A 1 451 ? 8.709 15.281 -2.489 1.00 94.75 451 ALA A C 1
ATOM 3576 O O . ALA A 1 451 ? 7.503 15.542 -2.553 1.00 94.75 451 ALA A O 1
ATOM 3577 N N . VAL A 1 452 ? 9.335 15.131 -1.319 1.00 94.88 452 VAL A N 1
ATOM 3578 C CA . VAL A 1 452 ? 8.717 15.449 -0.023 1.00 94.88 452 VAL A CA 1
ATOM 3579 C C . VAL A 1 452 ? 8.394 16.944 0.018 1.00 94.88 452 VAL A C 1
ATOM 3581 O O . VAL A 1 452 ? 9.238 17.771 -0.324 1.00 94.88 452 VAL A O 1
ATOM 3584 N N . GLY A 1 453 ? 7.148 17.293 0.351 1.00 90.56 453 GLY A N 1
ATOM 3585 C CA . GLY A 1 453 ? 6.693 18.688 0.456 1.00 90.56 453 GLY A CA 1
ATOM 3586 C C . GLY A 1 453 ? 6.658 19.491 -0.857 1.00 90.56 453 GLY A C 1
ATOM 3587 O O . GLY A 1 453 ? 6.351 20.679 -0.828 1.00 90.56 453 GLY A O 1
ATOM 3588 N N . SER A 1 454 ? 6.956 18.883 -2.012 1.00 92.12 454 SER A N 1
ATOM 3589 C CA . SER A 1 454 ? 7.088 19.586 -3.298 1.00 92.12 454 SER A CA 1
ATOM 3590 C C . SER A 1 454 ? 6.587 18.746 -4.481 1.00 92.12 454 SER A C 1
ATOM 3592 O O . SER A 1 454 ? 6.499 17.524 -4.406 1.00 92.12 454 SER A O 1
ATOM 3594 N N . ASN A 1 455 ? 6.253 19.406 -5.593 1.00 90.81 455 ASN A N 1
ATOM 3595 C CA . ASN A 1 455 ? 5.849 18.765 -6.854 1.00 90.81 455 ASN A CA 1
ATOM 3596 C C . ASN A 1 455 ? 7.030 18.538 -7.823 1.00 90.81 455 ASN A C 1
ATOM 3598 O O . ASN A 1 455 ? 6.833 18.047 -8.939 1.00 90.81 455 ASN A O 1
ATOM 3602 N N . ALA A 1 456 ? 8.253 18.890 -7.415 1.00 92.56 456 ALA A N 1
ATOM 3603 C CA . ALA A 1 456 ? 9.467 18.638 -8.188 1.00 92.56 456 ALA A CA 1
ATOM 3604 C C . ALA A 1 456 ? 9.819 17.133 -8.241 1.00 92.56 456 ALA A C 1
ATOM 3606 O O . ALA A 1 456 ? 9.566 16.417 -7.267 1.00 92.56 456 ALA A O 1
ATOM 3607 N N . PRO A 1 457 ? 10.420 16.645 -9.345 1.00 92.62 457 PRO A N 1
ATOM 3608 C CA . PRO A 1 457 ? 10.957 15.290 -9.416 1.00 92.62 457 PRO A CA 1
ATOM 3609 C C . PRO A 1 457 ? 12.245 15.157 -8.592 1.00 92.62 457 PRO A C 1
ATOM 3611 O O . PRO A 1 457 ? 13.117 16.024 -8.633 1.00 92.62 457 PRO A O 1
ATOM 3614 N N . VAL A 1 458 ? 12.396 14.028 -7.902 1.00 94.25 458 VAL A N 1
ATOM 3615 C CA . VAL A 1 458 ? 13.642 13.588 -7.259 1.00 94.25 458 VAL A CA 1
ATOM 3616 C C . VAL A 1 458 ? 14.180 12.386 -8.019 1.00 94.25 458 VAL A C 1
ATOM 3618 O O . VAL A 1 458 ? 13.465 11.400 -8.200 1.00 94.25 458 VAL A O 1
ATOM 3621 N N . ASN A 1 459 ? 15.443 12.455 -8.440 1.00 92.75 459 ASN A N 1
ATOM 3622 C CA . ASN A 1 459 ? 16.125 11.349 -9.103 1.00 92.75 459 ASN A CA 1
ATOM 3623 C C . ASN A 1 459 ? 16.617 10.318 -8.071 1.00 92.75 459 ASN A C 1
ATOM 3625 O O . ASN A 1 459 ? 17.479 10.622 -7.250 1.00 92.75 459 ASN A O 1
ATOM 3629 N N . VAL A 1 460 ? 16.084 9.098 -8.141 1.00 92.50 460 VAL A N 1
ATOM 3630 C CA . VAL A 1 460 ? 16.421 7.954 -7.276 1.00 92.50 460 VAL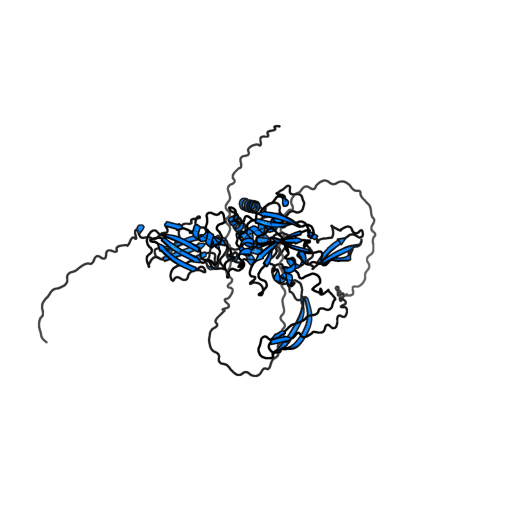 A CA 1
ATOM 3631 C C . VAL A 1 460 ? 17.167 6.839 -8.020 1.00 92.50 460 VAL A C 1
ATOM 3633 O O . VAL A 1 460 ? 17.367 5.763 -7.474 1.00 92.50 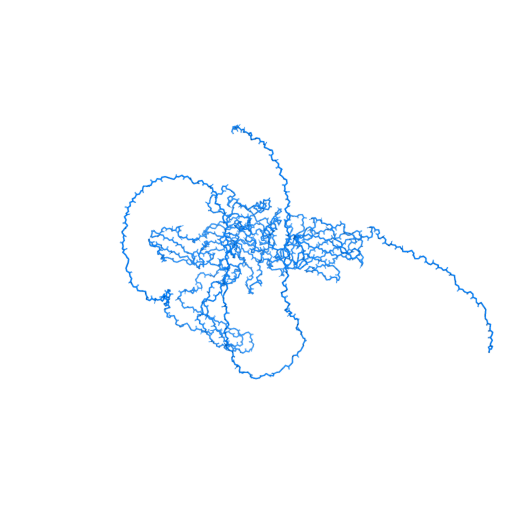460 VAL A O 1
ATOM 3636 N N . THR A 1 461 ? 17.655 7.074 -9.244 1.00 88.88 461 THR A N 1
ATOM 3637 C CA . THR A 1 461 ? 18.403 6.065 -10.037 1.00 88.88 461 THR A CA 1
ATOM 3638 C C . THR A 1 461 ? 19.562 5.447 -9.244 1.00 88.88 461 THR A C 1
ATOM 3640 O O . THR A 1 461 ? 19.763 4.233 -9.257 1.00 88.88 461 THR A O 1
ATOM 3643 N N . GLN A 1 462 ? 20.261 6.276 -8.462 1.00 87.56 462 GLN A N 1
ATOM 3644 C CA . GLN A 1 462 ? 21.388 5.879 -7.613 1.00 87.56 462 GLN A CA 1
ATOM 3645 C C . GLN A 1 462 ? 20.995 5.035 -6.383 1.00 87.56 462 GLN A C 1
ATOM 3647 O O . GLN A 1 462 ? 21.881 4.552 -5.678 1.00 87.56 462 GLN A O 1
ATOM 3652 N N . THR A 1 463 ? 19.704 4.820 -6.098 1.00 88.75 463 THR A N 1
ATOM 3653 C CA . THR A 1 463 ? 19.266 3.815 -5.109 1.00 88.75 463 THR A CA 1
ATOM 3654 C C . THR A 1 463 ? 19.059 2.438 -5.736 1.00 88.75 463 THR A C 1
ATOM 3656 O O . THR A 1 463 ? 19.094 1.460 -5.003 1.00 88.75 463 THR A O 1
ATOM 3659 N N . TYR A 1 464 ? 18.892 2.344 -7.061 1.00 84.62 464 TYR A N 1
ATOM 3660 C CA . TYR A 1 464 ? 18.651 1.086 -7.783 1.00 84.62 464 TYR A CA 1
ATOM 3661 C C . TYR A 1 464 ? 19.886 0.533 -8.499 1.00 84.62 464 TYR A C 1
ATOM 3663 O O . TYR A 1 464 ? 20.048 -0.682 -8.548 1.00 84.62 464 TYR A O 1
ATOM 3671 N N . LYS A 1 465 ? 20.746 1.395 -9.053 1.00 81.56 465 LYS A N 1
ATOM 3672 C CA . LYS A 1 465 ? 22.028 1.005 -9.659 1.00 81.56 465 LYS A CA 1
ATOM 3673 C C . LYS A 1 465 ? 23.186 1.863 -9.144 1.00 81.56 465 LYS A C 1
ATOM 3675 O O . LYS A 1 465 ? 22.986 2.830 -8.404 1.00 81.56 465 LYS A O 1
ATOM 3680 N N . TYR A 1 466 ? 24.403 1.441 -9.464 1.00 80.69 466 TYR A N 1
ATOM 3681 C CA . TYR A 1 466 ? 25.617 2.250 -9.330 1.00 80.69 466 TYR A CA 1
ATOM 3682 C C . TYR A 1 466 ? 25.803 3.126 -10.586 1.00 80.69 466 TYR A C 1
ATOM 3684 O O . TYR A 1 466 ? 25.147 2.860 -11.598 1.00 80.69 466 TYR A O 1
ATOM 3692 N N . PRO A 1 467 ? 26.665 4.159 -10.557 1.00 78.00 467 PRO A N 1
ATOM 3693 C CA . PRO A 1 467 ? 27.003 4.929 -11.749 1.00 78.00 467 PRO A CA 1
ATOM 3694 C C . PRO A 1 467 ? 27.587 4.049 -12.863 1.00 78.00 467 PRO A C 1
ATOM 3696 O O . PRO A 1 467 ? 28.429 3.176 -12.634 1.00 78.00 467 PRO A O 1
ATOM 3699 N N . GLU A 1 468 ? 27.133 4.289 -14.089 1.00 68.00 468 GLU A N 1
ATOM 3700 C CA . GLU A 1 468 ? 27.551 3.532 -15.268 1.00 68.00 468 GLU A CA 1
ATOM 3701 C C . GLU A 1 468 ? 29.036 3.793 -15.566 1.00 68.00 468 GLU A C 1
ATOM 3703 O O . GLU A 1 468 ? 29.452 4.931 -15.781 1.00 68.00 468 GLU A O 1
ATOM 3708 N N . GLY A 1 469 ? 29.841 2.726 -15.552 1.00 59.22 469 GLY A N 1
ATOM 3709 C CA . GLY A 1 469 ? 31.294 2.776 -15.754 1.00 59.22 469 GLY A CA 1
ATOM 3710 C C . GLY A 1 469 ? 32.152 2.677 -14.484 1.00 59.22 469 GLY A C 1
ATOM 3711 O O . GLY A 1 469 ? 33.343 2.402 -14.609 1.00 59.22 469 GLY A O 1
ATOM 3712 N N . GLU A 1 470 ? 31.589 2.824 -13.276 1.00 54.00 470 GLU A N 1
ATOM 3713 C CA . GLU A 1 470 ? 32.358 2.654 -12.023 1.00 54.00 470 GLU A CA 1
ATOM 3714 C C . GLU A 1 470 ? 32.628 1.180 -11.677 1.00 54.00 470 GLU A C 1
ATOM 3716 O O . GLU A 1 470 ? 33.659 0.853 -11.089 1.00 54.00 470 GLU A O 1
ATOM 3721 N N . LEU A 1 471 ? 31.735 0.273 -12.082 1.00 51.09 471 LEU A N 1
ATOM 3722 C CA . LEU A 1 471 ? 31.924 -1.173 -11.968 1.00 51.09 471 LEU A CA 1
ATOM 3723 C C . LEU A 1 471 ? 32.294 -1.760 -13.333 1.00 51.09 471 LEU A C 1
ATOM 3725 O O . LEU A 1 471 ? 31.559 -1.598 -14.307 1.00 51.09 471 LEU A O 1
ATOM 3729 N N . LYS A 1 472 ? 33.411 -2.495 -13.401 1.00 43.78 472 LYS A N 1
ATOM 3730 C CA . LYS A 1 472 ? 33.727 -3.327 -14.571 1.00 43.78 472 LYS A CA 1
ATOM 3731 C C . LYS A 1 472 ? 32.789 -4.542 -14.581 1.00 43.78 472 LYS A C 1
ATOM 3733 O O . LYS A 1 472 ? 32.836 -5.312 -13.622 1.00 43.78 472 LYS A O 1
ATOM 3738 N N . PRO A 1 473 ? 31.972 -4.760 -15.628 1.00 47.88 473 PRO A N 1
ATOM 3739 C CA . PRO A 1 473 ? 31.157 -5.964 -15.718 1.00 47.88 473 PRO A CA 1
ATOM 3740 C C . PRO A 1 473 ? 32.058 -7.197 -15.854 1.00 47.88 473 PRO A C 1
ATOM 3742 O O . PRO A 1 473 ? 32.991 -7.212 -16.659 1.00 47.88 473 PRO A O 1
ATOM 3745 N N . CYS A 1 474 ? 31.765 -8.247 -15.086 1.00 50.84 474 CYS A N 1
ATOM 3746 C CA . CYS A 1 474 ? 32.412 -9.545 -15.254 1.00 50.84 474 CYS A CA 1
ATOM 3747 C C . CYS A 1 474 ? 31.810 -10.236 -16.485 1.00 50.84 474 CYS A C 1
ATOM 3749 O O . CYS A 1 474 ? 30.777 -10.898 -16.401 1.00 50.84 474 CYS A O 1
ATOM 3751 N N . LEU A 1 475 ? 32.422 -10.013 -17.650 1.00 50.50 475 LEU A N 1
ATOM 3752 C CA . LEU A 1 475 ? 31.953 -10.559 -18.922 1.00 50.50 475 LEU A CA 1
ATOM 3753 C C . LEU A 1 475 ? 32.092 -12.088 -18.954 1.00 50.50 475 LEU A C 1
ATOM 3755 O O . LEU A 1 475 ? 33.079 -12.646 -18.473 1.00 50.50 475 LEU A O 1
ATOM 3759 N N . LEU A 1 476 ? 31.125 -12.768 -19.572 1.00 45.66 476 LEU A N 1
ATOM 3760 C CA . LEU A 1 476 ? 31.171 -14.218 -19.753 1.00 45.66 476 LEU A CA 1
ATOM 3761 C C . LEU A 1 476 ? 32.381 -14.594 -20.629 1.00 45.66 476 LEU A C 1
ATOM 3763 O O . LEU A 1 476 ? 32.437 -14.222 -21.800 1.00 45.66 476 LEU A O 1
ATOM 3767 N N . GLY A 1 477 ? 33.341 -15.325 -20.056 1.00 54.12 477 GLY A N 1
ATOM 3768 C CA . GLY A 1 477 ? 34.610 -15.674 -20.710 1.00 54.12 477 GLY A CA 1
ATOM 3769 C C . GLY A 1 477 ? 35.790 -14.740 -20.399 1.00 54.12 477 GLY A C 1
ATOM 3770 O O . GLY A 1 477 ? 36.858 -14.932 -20.973 1.00 54.12 477 GLY A O 1
ATOM 3771 N N . ALA A 1 478 ? 35.626 -13.762 -19.502 1.00 55.16 478 ALA A N 1
ATOM 3772 C CA . ALA A 1 478 ? 36.730 -13.014 -18.897 1.00 55.16 478 ALA A CA 1
ATOM 3773 C C . ALA A 1 478 ? 37.105 -13.585 -17.514 1.00 55.16 478 ALA A C 1
ATOM 3775 O O . ALA A 1 478 ? 36.284 -14.230 -16.860 1.00 55.16 478 ALA A O 1
ATOM 3776 N N . ASP A 1 479 ? 38.330 -13.313 -17.050 1.00 62.03 479 ASP A N 1
ATOM 3777 C CA . ASP A 1 479 ? 38.783 -13.715 -15.714 1.00 62.03 479 ASP A CA 1
ATOM 3778 C C . ASP A 1 479 ? 37.987 -12.997 -14.611 1.00 62.03 479 ASP A C 1
ATOM 3780 O O . ASP A 1 479 ? 38.036 -11.770 -14.474 1.00 62.03 479 ASP A O 1
ATOM 3784 N N . MET A 1 480 ? 37.288 -13.774 -13.783 1.00 57.97 480 MET A N 1
ATOM 3785 C CA . MET A 1 480 ? 36.614 -13.282 -12.584 1.00 57.97 480 MET A CA 1
ATOM 3786 C C . MET A 1 480 ? 37.611 -13.160 -11.427 1.00 57.97 480 MET A C 1
ATOM 3788 O O . MET A 1 480 ? 38.355 -14.096 -11.134 1.00 57.97 480 MET A O 1
ATOM 3792 N N . LYS A 1 481 ? 37.595 -12.019 -10.729 1.00 67.19 481 LYS A N 1
ATOM 3793 C CA . LYS A 1 481 ? 38.339 -11.823 -9.478 1.00 67.19 481 LYS A CA 1
ATOM 3794 C C . LYS A 1 481 ? 37.397 -11.907 -8.286 1.00 67.19 481 LYS A C 1
ATOM 3796 O O . LYS A 1 481 ? 36.324 -11.309 -8.307 1.00 67.19 481 LYS A O 1
ATOM 3801 N N . VAL A 1 482 ? 37.824 -12.631 -7.257 1.00 63.47 482 VAL A N 1
ATOM 3802 C CA . VAL A 1 482 ? 37.144 -12.728 -5.963 1.00 63.47 482 VAL A CA 1
ATOM 3803 C C . VAL A 1 482 ? 38.113 -12.225 -4.904 1.00 63.47 482 VAL A C 1
ATOM 3805 O O . VAL A 1 482 ? 39.239 -12.709 -4.816 1.00 63.47 482 VAL A O 1
ATOM 3808 N N . GLU A 1 483 ? 37.676 -11.244 -4.124 1.00 71.31 483 GLU A N 1
ATOM 3809 C CA . GLU A 1 483 ? 38.429 -10.673 -3.010 1.00 71.31 483 GLU A CA 1
ATOM 3810 C C . GLU A 1 483 ? 37.627 -10.927 -1.731 1.00 71.31 483 GLU A C 1
ATOM 3812 O O . GLU A 1 483 ? 36.453 -10.562 -1.644 1.00 71.31 483 GLU A O 1
ATOM 3817 N N . VAL A 1 484 ? 38.246 -11.591 -0.753 1.00 70.06 484 VAL A N 1
ATOM 3818 C CA . VAL A 1 484 ? 37.626 -11.909 0.540 1.00 70.06 484 VAL A CA 1
ATOM 3819 C C . VAL A 1 484 ? 38.372 -11.127 1.612 1.00 70.06 484 VAL A C 1
ATOM 3821 O O . VAL A 1 484 ? 39.540 -11.397 1.877 1.00 70.06 484 VAL A O 1
ATOM 3824 N N . ALA A 1 485 ? 37.709 -10.129 2.195 1.00 78.50 485 ALA A N 1
ATOM 3825 C CA . ALA A 1 485 ? 38.281 -9.283 3.237 1.00 78.50 485 ALA A CA 1
ATOM 3826 C C . ALA A 1 485 ? 37.945 -9.837 4.628 1.00 78.50 485 ALA A C 1
ATOM 3828 O O . ALA A 1 485 ? 36.776 -10.062 4.946 1.00 78.50 485 ALA A O 1
ATOM 3829 N N . PHE A 1 486 ? 38.964 -10.011 5.466 1.00 78.81 486 PHE A N 1
ATOM 3830 C CA . PHE A 1 486 ? 38.834 -10.468 6.846 1.00 78.81 486 PHE A CA 1
ATOM 3831 C C . PHE A 1 486 ? 39.238 -9.341 7.795 1.00 78.81 486 PHE A C 1
ATOM 3833 O O . PHE A 1 486 ? 40.315 -8.770 7.642 1.00 78.81 486 PHE A O 1
ATOM 3840 N N . GLN A 1 487 ? 38.408 -9.038 8.795 1.00 83.56 487 GLN A N 1
ATOM 3841 C CA . GLN A 1 487 ? 38.656 -7.956 9.750 1.00 83.56 487 GLN A CA 1
ATOM 3842 C C . GLN A 1 487 ? 38.589 -8.473 11.190 1.00 83.56 487 GLN A C 1
ATOM 3844 O O . GLN A 1 487 ? 37.599 -9.081 11.599 1.00 83.56 487 GLN A O 1
ATOM 3849 N N . ASN A 1 488 ? 39.642 -8.226 11.972 1.00 84.56 488 ASN A N 1
ATOM 3850 C CA . ASN A 1 488 ? 39.741 -8.688 13.354 1.00 84.56 488 ASN A CA 1
ATOM 3851 C C . ASN A 1 488 ? 39.394 -7.551 14.325 1.00 84.56 488 ASN A C 1
ATOM 3853 O O . ASN A 1 488 ? 40.222 -6.701 14.641 1.00 84.56 488 ASN A O 1
ATOM 3857 N N . HIS A 1 489 ? 38.160 -7.557 14.829 1.00 84.62 489 HIS A N 1
ATOM 3858 C CA . HIS A 1 489 ? 37.693 -6.611 15.851 1.00 84.62 489 HIS A CA 1
ATOM 3859 C C . HIS A 1 489 ? 38.095 -7.000 17.291 1.00 84.62 489 HIS A C 1
ATOM 3861 O O . HIS A 1 489 ? 37.669 -6.347 18.242 1.00 84.62 489 HIS A O 1
ATOM 3867 N N . GLY A 1 490 ? 38.872 -8.073 17.469 1.00 78.25 490 GLY A N 1
ATOM 3868 C CA . GLY A 1 490 ? 39.388 -8.526 18.758 1.00 78.25 490 GLY A CA 1
ATOM 3869 C C . GLY A 1 490 ? 40.736 -7.902 19.129 1.00 78.25 490 GLY A C 1
ATOM 3870 O O . GLY A 1 490 ? 41.464 -7.368 18.294 1.00 78.25 490 GLY A O 1
ATOM 3871 N N . ASN A 1 491 ? 41.099 -8.031 20.408 1.00 83.06 491 ASN A N 1
ATOM 3872 C CA . ASN A 1 491 ? 42.364 -7.528 20.963 1.00 83.06 491 ASN A CA 1
ATOM 3873 C C . ASN A 1 491 ? 43.532 -8.534 20.839 1.00 83.06 491 ASN A C 1
ATOM 3875 O O . ASN A 1 491 ? 44.607 -8.301 21.388 1.00 83.06 491 ASN A O 1
ATOM 3879 N N . THR A 1 492 ? 43.329 -9.661 20.153 1.00 83.56 492 THR A N 1
ATOM 3880 C CA . THR A 1 492 ? 44.292 -10.767 20.006 1.00 83.56 492 THR A CA 1
ATOM 3881 C C . THR A 1 492 ? 44.469 -11.131 18.529 1.00 83.56 492 THR A C 1
ATOM 3883 O O . THR A 1 492 ? 43.460 -11.183 17.818 1.00 83.56 492 THR A O 1
ATOM 3886 N N . PRO A 1 493 ? 45.697 -11.413 18.044 1.00 85.94 493 PRO A N 1
ATOM 3887 C CA . PRO A 1 493 ? 45.901 -11.934 16.693 1.00 85.94 493 PRO A CA 1
ATOM 3888 C C . PRO A 1 493 ? 45.070 -13.203 16.481 1.00 85.94 493 PRO A C 1
ATOM 3890 O O . PRO A 1 493 ? 44.922 -14.000 17.406 1.00 85.94 493 PRO A O 1
ATOM 3893 N N . THR A 1 494 ? 44.492 -13.368 15.294 1.00 85.38 494 THR A N 1
ATOM 3894 C CA . THR A 1 494 ? 43.608 -14.497 14.974 1.00 85.38 494 THR A CA 1
ATOM 3895 C C . THR A 1 494 ? 43.964 -15.065 13.608 1.00 85.38 494 THR A C 1
ATOM 3897 O O . THR A 1 494 ? 43.826 -14.375 12.600 1.00 85.38 494 THR A O 1
ATOM 3900 N N . SER A 1 495 ? 44.397 -16.324 13.592 1.00 87.44 495 SER A N 1
ATOM 3901 C CA . SER A 1 495 ? 44.549 -17.128 12.379 1.00 87.44 495 SER A CA 1
ATOM 3902 C C . SER A 1 495 ? 43.191 -17.704 11.979 1.00 87.44 495 SER A C 1
ATOM 3904 O O . SER A 1 495 ? 42.504 -18.300 12.810 1.00 87.44 495 SER A O 1
ATOM 3906 N N . VAL A 1 496 ? 42.799 -17.534 10.719 1.00 80.81 496 VAL A N 1
ATOM 3907 C CA . VAL A 1 496 ? 41.554 -18.072 10.158 1.00 80.81 496 VAL A CA 1
ATOM 3908 C C . VAL A 1 496 ? 41.897 -19.037 9.033 1.00 80.81 496 VAL A C 1
ATOM 3910 O O . VAL A 1 496 ? 42.392 -18.616 7.990 1.00 80.81 496 VAL A O 1
ATOM 3913 N N . GLU A 1 497 ? 41.616 -20.323 9.235 1.00 83.94 497 GLU A N 1
ATOM 3914 C CA . GLU A 1 497 ? 41.552 -21.300 8.146 1.00 83.94 497 GLU A CA 1
ATOM 3915 C C . GLU A 1 497 ? 40.237 -21.077 7.384 1.00 83.94 497 GLU A C 1
ATOM 3917 O O . GLU A 1 497 ? 39.154 -21.101 7.975 1.00 83.94 497 GLU A O 1
ATOM 3922 N N . ALA A 1 498 ? 40.328 -20.803 6.084 1.00 72.62 498 ALA A N 1
ATOM 3923 C CA . ALA A 1 498 ? 39.201 -20.443 5.236 1.00 72.62 498 ALA A CA 1
ATOM 3924 C C . ALA A 1 498 ? 39.130 -21.361 4.010 1.00 72.62 498 ALA A C 1
ATOM 3926 O O . ALA A 1 498 ? 40.079 -21.459 3.233 1.00 72.62 498 ALA A O 1
ATOM 3927 N N . HIS A 1 499 ? 37.968 -21.986 3.823 1.00 79.56 499 HIS A N 1
ATOM 3928 C CA . HIS A 1 499 ? 37.631 -22.776 2.644 1.00 79.56 499 HIS A CA 1
ATOM 3929 C C . HIS A 1 499 ? 36.698 -21.967 1.737 1.00 79.56 499 HIS A C 1
ATOM 3931 O O . HIS A 1 499 ? 35.639 -21.517 2.182 1.00 79.56 499 HIS A O 1
ATOM 3937 N N . MET A 1 500 ? 37.072 -21.783 0.470 1.00 72.94 500 MET A N 1
ATOM 3938 C CA . MET A 1 500 ? 36.250 -21.111 -0.537 1.00 72.94 500 MET A CA 1
ATOM 3939 C C . MET A 1 500 ? 35.838 -22.089 -1.641 1.00 72.94 500 MET A C 1
ATOM 3941 O O . MET A 1 500 ? 36.616 -22.349 -2.559 1.00 72.94 500 MET A O 1
ATOM 3945 N N . GLU A 1 501 ? 34.595 -22.570 -1.578 1.00 77.19 501 GLU A N 1
ATOM 3946 C CA . GLU A 1 501 ? 33.924 -23.232 -2.702 1.00 77.19 501 GLU A CA 1
ATOM 3947 C C . GLU A 1 501 ? 33.424 -22.173 -3.701 1.00 77.19 501 GLU A C 1
ATOM 3949 O O . GLU A 1 501 ? 32.756 -21.202 -3.332 1.00 77.19 501 GLU A O 1
ATOM 3954 N N . VAL A 1 502 ? 33.698 -22.383 -4.986 1.00 71.81 502 VAL A N 1
ATOM 3955 C CA . VAL A 1 502 ? 33.077 -21.676 -6.106 1.00 71.81 502 VAL A CA 1
ATOM 3956 C C . VAL A 1 502 ? 32.285 -22.691 -6.925 1.00 71.81 502 VAL A C 1
ATOM 3958 O O . VAL A 1 502 ? 32.851 -23.617 -7.509 1.00 71.81 502 VAL A O 1
ATOM 3961 N N . SER A 1 503 ? 30.973 -22.477 -7.006 1.00 67.25 503 SER A N 1
ATOM 3962 C CA . SER A 1 503 ? 30.023 -23.318 -7.738 1.00 67.25 503 SER A CA 1
ATOM 3963 C C . SER A 1 503 ? 29.171 -22.474 -8.683 1.00 67.25 503 SER A C 1
ATOM 3965 O O . SER A 1 503 ? 28.682 -21.402 -8.323 1.00 67.25 503 SER A O 1
ATOM 3967 N N . THR A 1 504 ? 28.957 -22.967 -9.902 1.00 65.12 504 THR A N 1
ATOM 3968 C CA . THR A 1 504 ? 27.982 -22.384 -10.831 1.00 65.12 504 THR A CA 1
ATOM 3969 C C . THR A 1 504 ? 26.575 -22.791 -10.404 1.00 65.12 504 THR A C 1
ATOM 3971 O O . THR A 1 504 ? 26.316 -23.967 -10.143 1.00 65.12 504 THR A O 1
ATOM 3974 N N . ILE A 1 505 ? 25.654 -21.830 -10.335 1.00 47.03 505 ILE A N 1
ATOM 3975 C CA . ILE A 1 505 ? 24.261 -22.059 -9.932 1.00 47.03 505 ILE A CA 1
ATOM 3976 C C . ILE A 1 505 ? 23.298 -21.644 -11.044 1.00 47.03 505 ILE A C 1
ATOM 3978 O O . ILE A 1 505 ? 23.539 -20.684 -11.776 1.00 47.03 505 ILE A O 1
ATOM 3982 N N . PHE A 1 506 ? 22.171 -22.341 -11.145 1.00 42.97 506 PHE A N 1
ATOM 3983 C CA . PHE A 1 506 ? 21.007 -21.837 -11.861 1.00 42.97 506 PHE A CA 1
ATOM 3984 C C . PHE A 1 506 ? 20.406 -20.641 -11.106 1.00 42.97 506 PHE A C 1
ATOM 3986 O O . PHE A 1 506 ? 20.520 -20.538 -9.884 1.00 42.97 506 PHE A O 1
ATOM 3993 N N . TYR A 1 507 ? 19.678 -19.771 -11.811 1.00 37.59 507 TYR A N 1
ATOM 3994 C CA . TYR A 1 507 ? 18.967 -18.626 -11.213 1.00 37.59 507 TYR A CA 1
ATOM 3995 C C . TYR A 1 507 ? 17.932 -19.028 -10.138 1.00 37.59 507 TYR A C 1
ATOM 3997 O O . TYR A 1 507 ? 17.499 -18.197 -9.346 1.00 37.59 507 TYR A O 1
ATOM 4005 N N . THR A 1 508 ? 17.550 -20.308 -10.098 1.00 34.91 508 THR A N 1
ATOM 4006 C CA . THR A 1 508 ? 16.696 -20.938 -9.079 1.00 34.91 508 THR A CA 1
ATOM 4007 C C . THR A 1 508 ? 17.424 -21.263 -7.767 1.00 34.91 508 THR A C 1
ATOM 4009 O O . THR A 1 508 ? 16.791 -21.755 -6.836 1.00 34.91 508 THR A O 1
ATOM 4012 N N . GLY A 1 509 ? 18.740 -21.038 -7.683 1.00 33.91 509 GLY A N 1
ATOM 4013 C CA . GLY A 1 509 ? 19.580 -21.382 -6.530 1.00 33.91 509 GLY A CA 1
ATOM 4014 C C . GLY A 1 509 ? 20.065 -22.837 -6.496 1.00 33.91 509 GLY A C 1
ATOM 4015 O O . GLY A 1 509 ? 20.832 -23.196 -5.608 1.00 33.91 509 GLY A O 1
ATOM 4016 N N . ALA A 1 510 ? 19.660 -23.678 -7.452 1.00 42.44 510 ALA A N 1
ATOM 4017 C CA . ALA A 1 510 ? 20.191 -25.033 -7.585 1.00 42.44 510 ALA A CA 1
ATOM 4018 C C . ALA A 1 510 ? 21.619 -25.005 -8.158 1.00 42.44 510 ALA A C 1
ATOM 4020 O O . ALA A 1 510 ? 21.863 -24.329 -9.160 1.00 42.44 510 ALA A O 1
ATOM 4021 N N . ILE A 1 511 ? 22.548 -25.761 -7.566 1.00 53.75 511 ILE A N 1
ATOM 4022 C CA . ILE A 1 511 ? 23.908 -25.923 -8.105 1.00 53.75 511 ILE A CA 1
ATOM 4023 C C . ILE A 1 511 ? 23.820 -26.620 -9.469 1.00 53.75 511 ILE A C 1
ATOM 4025 O O . ILE A 1 511 ? 23.185 -27.665 -9.602 1.00 53.75 511 ILE A O 1
ATOM 4029 N N . ALA A 1 512 ? 24.434 -26.010 -10.482 1.00 58.22 512 ALA A N 1
ATOM 4030 C CA . ALA A 1 512 ? 24.494 -26.516 -11.847 1.00 58.22 512 ALA A CA 1
ATOM 4031 C C . ALA A 1 512 ? 25.737 -27.392 -12.052 1.00 58.22 512 ALA A C 1
ATOM 4033 O O . ALA A 1 512 ? 25.618 -28.523 -12.509 1.00 58.22 512 ALA A O 1
ATOM 4034 N N . ASN A 1 513 ? 26.910 -26.875 -11.675 1.00 68.31 513 ASN A N 1
ATOM 4035 C CA . ASN A 1 513 ? 28.176 -27.602 -11.574 1.00 68.31 513 ASN A CA 1
ATOM 4036 C C . ASN A 1 513 ? 29.077 -26.926 -10.534 1.00 68.31 513 ASN A C 1
ATOM 4038 O O . ASN A 1 513 ? 29.163 -25.695 -10.502 1.00 68.31 513 ASN A O 1
ATOM 4042 N N . HIS A 1 514 ? 29.811 -27.728 -9.767 1.00 72.88 514 HIS A N 1
ATOM 4043 C CA . HIS A 1 514 ? 30.983 -27.266 -9.019 1.00 72.88 514 HIS A CA 1
ATOM 4044 C C . HIS A 1 514 ? 32.068 -26.744 -9.976 1.00 72.88 514 HIS A C 1
ATOM 4046 O O . HIS A 1 514 ? 32.148 -27.208 -11.116 1.00 72.88 514 HIS A O 1
ATOM 4052 N N . PHE A 1 515 ? 32.855 -25.749 -9.554 1.00 71.38 515 PHE A N 1
ATOM 4053 C CA . PHE A 1 515 ? 33.875 -25.119 -10.403 1.00 71.38 515 PHE A CA 1
ATOM 4054 C C . PHE A 1 515 ? 35.281 -25.152 -9.792 1.00 71.38 515 PHE A C 1
ATOM 4056 O O . PHE A 1 515 ? 36.219 -25.560 -10.478 1.00 71.38 515 PHE A O 1
ATOM 4063 N N . LYS A 1 516 ? 35.456 -24.719 -8.536 1.00 75.44 516 LYS A N 1
ATOM 4064 C CA . LYS A 1 516 ? 36.763 -24.736 -7.861 1.00 75.44 516 LYS A CA 1
ATOM 4065 C C . LYS A 1 516 ? 36.628 -24.629 -6.342 1.00 75.44 516 LYS A C 1
ATOM 4067 O O . LYS A 1 516 ? 35.939 -23.736 -5.869 1.00 75.44 516 LYS A O 1
ATOM 4072 N N . ASP A 1 517 ? 37.424 -25.411 -5.616 1.00 75.94 517 ASP A N 1
ATOM 4073 C CA . ASP A 1 517 ? 37.717 -25.182 -4.196 1.00 75.94 517 ASP A CA 1
ATOM 4074 C C . ASP A 1 517 ? 39.063 -24.472 -4.005 1.00 75.94 517 ASP A C 1
ATOM 4076 O O . ASP A 1 517 ? 39.999 -24.628 -4.801 1.00 75.94 517 ASP A O 1
ATOM 4080 N N . GLN A 1 518 ? 39.176 -23.688 -2.936 1.00 76.69 518 GLN A N 1
ATOM 4081 C CA . GLN A 1 518 ? 40.425 -23.064 -2.518 1.00 76.69 518 GLN A CA 1
ATOM 4082 C C . GLN A 1 518 ? 40.473 -22.910 -0.995 1.00 76.69 518 GLN A C 1
ATOM 4084 O O . GLN A 1 518 ? 39.843 -22.011 -0.441 1.00 76.69 518 GLN A O 1
ATOM 4089 N N . ASP A 1 519 ? 41.285 -23.734 -0.340 1.00 79.94 519 ASP A N 1
ATOM 4090 C CA . ASP A 1 519 ? 41.710 -23.506 1.042 1.00 79.94 519 ASP A CA 1
ATOM 4091 C C . ASP A 1 519 ? 42.825 -22.454 1.104 1.00 79.94 519 ASP A C 1
ATOM 4093 O O . ASP A 1 519 ? 43.681 -22.382 0.210 1.00 79.94 519 ASP A O 1
ATOM 4097 N N . PHE A 1 520 ? 42.820 -21.642 2.161 1.00 81.00 520 PHE A N 1
ATOM 4098 C CA . PHE A 1 520 ? 43.894 -20.719 2.533 1.00 81.00 520 PHE A CA 1
ATOM 4099 C C . PHE A 1 520 ? 43.814 -20.352 4.027 1.00 81.00 520 PHE A C 1
ATOM 4101 O O . PHE A 1 520 ? 42.787 -20.546 4.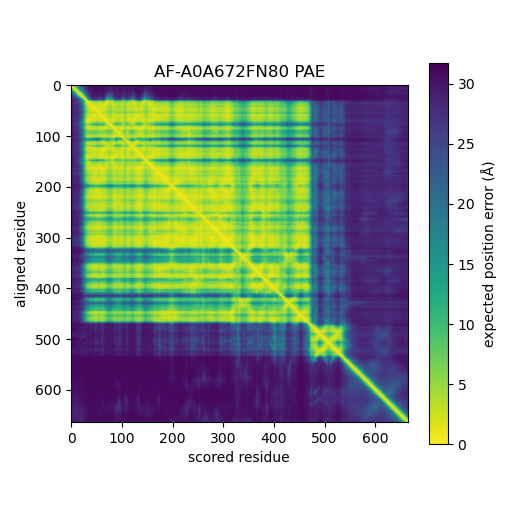673 1.00 81.00 520 PHE A O 1
ATOM 4108 N N . VAL A 1 521 ? 44.904 -19.819 4.587 1.00 82.31 521 VAL A N 1
ATOM 4109 C CA . VAL A 1 521 ? 44.982 -19.380 5.993 1.00 82.31 521 VAL A CA 1
ATOM 4110 C C . VAL A 1 521 ? 45.311 -17.889 6.040 1.00 82.31 521 VAL A C 1
ATOM 4112 O O . VAL A 1 521 ? 46.128 -17.419 5.247 1.00 82.31 521 VAL A O 1
ATOM 4115 N N . VAL A 1 522 ? 44.666 -17.143 6.942 1.00 84.81 522 VAL A N 1
ATOM 4116 C CA . VAL A 1 522 ? 44.810 -15.682 7.075 1.00 84.81 522 VAL A CA 1
ATOM 4117 C C . VAL A 1 522 ? 45.147 -15.305 8.517 1.00 84.81 522 VAL A C 1
ATOM 4119 O O . VAL A 1 522 ? 44.339 -15.535 9.413 1.00 84.81 522 VAL A O 1
ATOM 4122 N N . ASP A 1 523 ? 46.312 -14.694 8.742 1.00 85.06 523 ASP A N 1
ATOM 4123 C CA . ASP A 1 523 ? 46.776 -14.258 10.067 1.00 85.06 523 ASP A CA 1
ATOM 4124 C C . ASP A 1 523 ? 46.461 -12.775 10.315 1.00 85.06 523 ASP A C 1
ATOM 4126 O O . ASP A 1 523 ? 47.204 -11.881 9.909 1.00 85.06 523 ASP A O 1
ATOM 4130 N N . ILE A 1 524 ? 45.353 -12.493 11.004 1.00 86.94 524 ILE A N 1
ATOM 4131 C CA . ILE A 1 524 ? 44.803 -11.138 11.122 1.00 86.94 524 ILE A CA 1
ATOM 4132 C C . ILE A 1 524 ? 45.181 -10.519 12.475 1.00 86.94 524 ILE A C 1
ATOM 4134 O O . ILE A 1 524 ? 44.786 -11.004 13.542 1.00 86.94 524 ILE A O 1
ATOM 4138 N N . GLN A 1 525 ? 45.920 -9.409 12.448 1.00 87.31 525 GLN A N 1
ATOM 4139 C CA . GLN A 1 525 ? 46.353 -8.689 13.654 1.00 87.31 525 GLN A CA 1
ATOM 4140 C C . GLN A 1 525 ? 45.194 -7.954 14.369 1.00 87.31 525 GLN A C 1
ATOM 4142 O O . GLN A 1 525 ? 44.194 -7.641 13.721 1.00 87.31 525 GLN A O 1
ATOM 4147 N N . PRO A 1 526 ? 45.300 -7.648 15.682 1.00 80.75 526 PRO A N 1
ATOM 4148 C CA . PRO A 1 526 ? 44.270 -6.920 16.433 1.00 80.75 526 PRO A CA 1
ATOM 4149 C C . PRO A 1 526 ? 43.898 -5.579 15.789 1.00 80.75 526 PRO A C 1
ATOM 4151 O O . PRO A 1 526 ? 44.775 -4.760 15.516 1.00 80.75 526 PRO A O 1
ATOM 4154 N N . GLY A 1 527 ? 42.608 -5.345 15.539 1.00 73.44 527 GLY A N 1
ATOM 4155 C CA . GLY A 1 527 ? 42.114 -4.155 14.831 1.00 73.44 527 GLY A CA 1
ATOM 4156 C C . GLY A 1 527 ? 42.485 -4.085 13.340 1.00 73.44 527 GLY A C 1
ATOM 4157 O O . GLY A 1 527 ? 42.136 -3.110 12.674 1.00 73.44 527 GLY A O 1
ATOM 4158 N N . GLY A 1 528 ? 43.191 -5.089 12.816 1.00 76.69 528 GLY A N 1
ATOM 4159 C CA . GLY A 1 528 ? 43.656 -5.167 11.437 1.00 76.69 528 GLY A CA 1
ATOM 4160 C C . GLY A 1 528 ? 42.602 -5.694 10.462 1.00 76.69 528 GLY A C 1
ATOM 4161 O O . GLY A 1 528 ? 41.570 -6.250 10.849 1.00 76.69 528 GLY A O 1
ATOM 4162 N N . SER A 1 529 ? 42.903 -5.536 9.175 1.00 76.50 529 SER A N 1
ATOM 4163 C CA . SER A 1 529 ? 42.155 -6.118 8.063 1.00 76.50 529 SER A CA 1
ATOM 4164 C C . SER A 1 529 ? 43.138 -6.732 7.075 1.00 76.50 529 SER A C 1
ATOM 4166 O O . SER A 1 529 ? 44.124 -6.084 6.735 1.00 76.50 529 SER A O 1
ATOM 4168 N N . GLU A 1 530 ? 42.848 -7.938 6.599 1.00 76.06 530 GLU A N 1
ATOM 4169 C CA . GLU A 1 530 ? 43.650 -8.659 5.608 1.00 76.06 530 GLU A CA 1
ATOM 4170 C C . GLU A 1 530 ? 42.789 -9.077 4.414 1.00 76.06 530 GLU A C 1
ATOM 4172 O O . GLU A 1 530 ? 41.624 -9.454 4.568 1.00 76.06 530 GLU A O 1
ATOM 4177 N N . CYS A 1 531 ? 43.374 -9.008 3.218 1.00 68.94 531 CYS A N 1
ATOM 4178 C CA . CYS A 1 531 ? 42.705 -9.285 1.945 1.00 68.94 531 CYS A CA 1
ATOM 4179 C C . CYS A 1 531 ? 43.574 -10.238 1.101 1.00 68.94 531 CYS A C 1
ATOM 4181 O O . CYS A 1 531 ? 44.265 -9.781 0.184 1.00 68.94 531 CYS A O 1
ATOM 4183 N N . PRO A 1 532 ? 43.598 -11.549 1.409 1.00 62.62 532 PRO A N 1
ATOM 4184 C CA . PRO A 1 532 ? 44.385 -12.529 0.663 1.00 62.62 532 PRO A CA 1
ATOM 4185 C C . PRO A 1 532 ? 44.000 -12.560 -0.823 1.00 62.62 532 PRO A C 1
ATOM 4187 O O . PRO A 1 532 ? 42.838 -12.737 -1.191 1.00 62.62 532 PRO A O 1
ATOM 4190 N N . TYR A 1 533 ? 45.001 -12.423 -1.692 1.00 53.38 533 TYR A N 1
ATOM 4191 C CA . TYR A 1 533 ? 44.825 -12.498 -3.140 1.00 53.38 533 TYR A CA 1
ATOM 4192 C C . TYR A 1 533 ? 44.794 -13.954 -3.618 1.00 53.38 533 TYR A C 1
ATOM 4194 O O . TYR A 1 533 ? 45.774 -14.681 -3.452 1.00 53.38 533 TYR A O 1
ATOM 4202 N N . VAL A 1 534 ? 43.706 -14.362 -4.277 1.00 56.72 534 VAL A N 1
ATOM 4203 C CA . VAL A 1 534 ? 43.591 -15.671 -4.941 1.00 56.72 534 VAL A CA 1
ATOM 4204 C C . VAL A 1 534 ? 43.977 -15.522 -6.424 1.00 56.72 534 VAL A C 1
ATOM 4206 O O . VAL A 1 534 ? 43.251 -14.861 -7.169 1.00 56.72 534 VAL A O 1
ATOM 4209 N N . PRO A 1 535 ? 45.096 -16.109 -6.901 1.00 43.84 535 PRO A N 1
ATOM 4210 C CA . PRO A 1 535 ? 45.551 -15.893 -8.273 1.00 43.84 535 PRO A CA 1
ATOM 4211 C C . PRO A 1 535 ? 44.644 -16.530 -9.333 1.00 43.84 535 PRO A C 1
ATOM 4213 O O . PRO A 1 535 ? 44.404 -17.739 -9.326 1.00 43.84 535 PRO A O 1
ATOM 4216 N N . SER A 1 536 ? 44.220 -15.722 -10.306 1.00 45.62 536 SER A N 1
ATOM 4217 C CA . SER A 1 536 ? 43.580 -16.175 -11.543 1.00 45.62 536 SER A CA 1
ATOM 4218 C C . SER A 1 536 ? 44.625 -16.758 -12.504 1.00 45.62 536 SER A C 1
ATOM 4220 O O . SER A 1 536 ? 45.379 -16.016 -13.131 1.00 45.62 536 SER A O 1
ATOM 4222 N N . ASN A 1 537 ? 44.662 -18.083 -12.624 1.00 40.50 537 ASN A N 1
ATOM 4223 C CA . ASN A 1 537 ? 45.399 -18.810 -13.657 1.00 40.50 537 ASN A CA 1
ATOM 4224 C C . ASN A 1 537 ? 44.487 -19.900 -14.240 1.00 40.50 537 ASN A C 1
ATOM 4226 O O . ASN A 1 537 ? 43.765 -20.549 -13.488 1.00 40.50 537 ASN A O 1
ATOM 4230 N N . LEU A 1 538 ? 44.621 -20.142 -15.551 1.00 39.91 538 LEU A 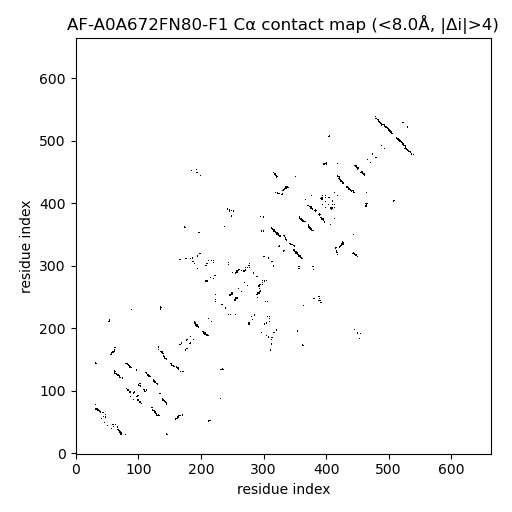N 1
ATOM 4231 C CA . LEU A 1 538 ? 43.956 -21.193 -16.341 1.00 39.91 538 LEU A CA 1
ATOM 4232 C C . LEU A 1 538 ? 42.461 -20.976 -16.670 1.00 39.91 538 LEU A C 1
ATOM 4234 O O . LEU A 1 538 ? 41.588 -21.645 -16.127 1.00 39.91 538 LEU A O 1
ATOM 4238 N N . ILE A 1 539 ? 42.205 -20.206 -17.736 1.00 35.62 539 ILE A N 1
ATOM 4239 C CA . ILE A 1 539 ? 41.136 -20.529 -18.701 1.00 35.62 539 ILE A CA 1
ATOM 4240 C C . ILE A 1 539 ? 41.781 -21.065 -19.996 1.00 35.62 539 ILE A C 1
ATOM 4242 O O . ILE A 1 539 ? 42.096 -20.290 -20.901 1.00 35.62 539 ILE A O 1
ATOM 4246 N N . PRO A 1 540 ? 41.984 -22.388 -20.142 1.00 31.97 540 PRO A N 1
ATOM 4247 C CA . PRO A 1 540 ? 42.002 -23.021 -21.455 1.00 31.97 540 PRO A CA 1
ATOM 4248 C C . PRO A 1 540 ? 40.582 -22.958 -22.035 1.00 31.97 540 PRO A C 1
ATOM 4250 O O . PRO A 1 540 ? 39.602 -23.081 -21.299 1.00 31.97 540 PRO A O 1
ATOM 4253 N N . SER A 1 541 ? 40.442 -22.797 -23.350 1.00 29.95 541 SER A N 1
ATOM 4254 C CA . SER A 1 541 ? 39.127 -22.758 -23.996 1.00 29.95 541 SER A CA 1
ATOM 4255 C C . SER A 1 541 ? 38.365 -24.070 -23.786 1.00 29.95 541 SER A C 1
ATOM 4257 O O . SER A 1 541 ? 38.708 -25.098 -24.369 1.00 29.95 541 SER A O 1
ATOM 4259 N N . CYS A 1 542 ? 37.304 -24.034 -22.974 1.00 26.89 542 CYS A N 1
ATOM 4260 C CA . CYS A 1 542 ? 36.443 -25.190 -22.752 1.00 26.89 542 CYS A CA 1
ATOM 4261 C C . CYS A 1 542 ? 35.619 -25.475 -24.017 1.00 26.89 542 CYS A C 1
ATOM 4263 O O . CYS A 1 542 ? 34.577 -24.864 -24.264 1.00 26.89 542 CYS A O 1
ATOM 4265 N N . SER A 1 543 ? 36.105 -26.394 -24.848 1.00 27.69 543 SER A N 1
ATOM 4266 C CA . SER A 1 543 ? 35.337 -26.964 -25.948 1.00 27.69 543 SER A CA 1
ATOM 4267 C C . SER A 1 543 ? 34.214 -27.829 -25.378 1.00 27.69 543 SER A C 1
ATOM 4269 O O . SER A 1 543 ? 34.466 -28.871 -24.778 1.00 27.69 543 SER A O 1
ATOM 4271 N N . VAL A 1 544 ? 32.965 -27.400 -25.580 1.00 27.80 544 VAL A N 1
ATOM 4272 C CA . VAL A 1 544 ? 31.773 -28.165 -25.182 1.00 27.80 544 VAL A CA 1
ATOM 4273 C C . VAL A 1 544 ? 31.831 -29.559 -25.825 1.00 27.80 544 VAL A C 1
ATOM 4275 O O . VAL A 1 544 ? 31.808 -29.642 -27.057 1.00 27.80 544 VAL A O 1
ATOM 4278 N N . PRO A 1 545 ? 31.880 -30.657 -25.046 1.00 24.80 545 PRO A N 1
ATOM 4279 C CA . PRO A 1 545 ? 31.831 -31.999 -25.609 1.00 24.80 545 PRO A CA 1
ATOM 4280 C C . PRO A 1 545 ? 30.462 -32.223 -26.250 1.00 24.80 545 PRO A C 1
ATOM 4282 O O . PRO A 1 545 ? 29.434 -32.190 -25.572 1.00 24.80 545 PRO A O 1
ATOM 4285 N N . SER A 1 546 ? 30.435 -32.459 -27.560 1.00 31.00 546 SER A N 1
ATOM 4286 C CA . SER A 1 546 ? 29.216 -32.666 -28.345 1.00 31.00 546 SER A CA 1
ATOM 4287 C C . SER A 1 546 ? 28.620 -34.067 -28.146 1.00 31.00 546 SER A C 1
ATOM 4289 O O . SER A 1 546 ? 28.360 -34.795 -29.103 1.00 31.00 546 SER A O 1
ATOM 4291 N N . ASN A 1 547 ? 28.343 -34.426 -26.888 1.00 25.97 547 ASN A N 1
ATOM 4292 C CA . ASN A 1 547 ? 27.646 -35.649 -26.486 1.00 25.97 547 ASN A CA 1
ATOM 4293 C C . ASN A 1 547 ? 26.133 -35.557 -26.764 1.00 25.97 547 ASN A C 1
ATOM 4295 O O . ASN A 1 547 ? 25.291 -35.741 -25.885 1.00 25.97 547 ASN A O 1
ATOM 4299 N N . LEU A 1 548 ? 25.790 -35.311 -28.030 1.00 29.45 548 LEU A N 1
ATOM 4300 C CA . LEU A 1 548 ? 24.538 -35.799 -28.588 1.00 29.45 548 LEU A CA 1
ATOM 4301 C C . LEU A 1 548 ? 24.561 -37.331 -28.557 1.00 29.45 548 LEU A C 1
ATOM 4303 O O . LEU A 1 548 ? 25.572 -37.952 -28.877 1.00 29.45 548 LEU A O 1
ATOM 4307 N N . VAL A 1 549 ? 23.427 -37.906 -28.161 1.00 26.98 549 VAL A N 1
ATOM 4308 C CA . VAL A 1 549 ? 23.146 -39.341 -28.000 1.00 26.98 549 VAL A CA 1
ATOM 4309 C C . VAL A 1 549 ? 23.918 -40.230 -28.990 1.00 26.98 549 VAL A C 1
ATOM 4311 O O . VAL A 1 549 ? 23.518 -40.375 -30.145 1.00 26.98 549 VAL A O 1
ATOM 4314 N N . GLN A 1 550 ? 24.978 -40.896 -28.518 1.00 22.88 550 GLN A N 1
ATOM 4315 C CA . GLN A 1 550 ? 25.542 -42.047 -29.225 1.00 22.88 550 GLN A CA 1
ATOM 4316 C C . GLN A 1 550 ? 24.637 -43.259 -28.988 1.00 22.88 550 GLN A C 1
ATOM 4318 O O . GLN A 1 550 ? 24.705 -43.920 -27.951 1.00 22.88 550 GLN A O 1
ATOM 4323 N N . SER A 1 551 ? 23.774 -43.554 -29.957 1.00 25.47 551 SER A N 1
ATOM 4324 C CA . SER A 1 551 ? 23.049 -44.819 -30.009 1.00 25.47 551 SER A CA 1
ATOM 4325 C C . SER A 1 551 ? 24.028 -45.966 -30.271 1.00 25.47 551 SER A C 1
ATOM 4327 O O . SER A 1 551 ? 24.721 -45.988 -31.288 1.00 25.47 551 SER A O 1
ATOM 4329 N N . GLN A 1 552 ? 24.081 -46.948 -29.367 1.00 25.02 552 GLN A N 1
ATOM 4330 C CA . GLN A 1 552 ? 24.827 -48.178 -29.628 1.00 25.02 552 GLN A CA 1
ATOM 4331 C C . GLN A 1 552 ? 24.155 -48.957 -30.764 1.00 25.02 552 GLN A C 1
ATOM 4333 O O . GLN A 1 552 ? 22.963 -49.266 -30.709 1.00 25.02 552 GLN A O 1
ATOM 4338 N N . SER A 1 553 ? 24.925 -49.276 -31.801 1.00 24.58 553 SER A N 1
ATOM 4339 C CA . SER A 1 553 ? 24.460 -50.034 -32.957 1.00 24.58 553 SER A CA 1
ATOM 4340 C C . SER A 1 553 ? 24.557 -51.541 -32.706 1.00 24.58 553 SER A C 1
ATOM 4342 O O . SER A 1 553 ? 25.616 -52.074 -32.385 1.00 24.58 553 SER A O 1
ATOM 4344 N N . SER A 1 554 ? 23.442 -52.245 -32.904 1.00 24.81 554 SER A N 1
ATOM 4345 C CA . SER A 1 554 ? 23.425 -53.704 -33.072 1.00 24.81 554 SER A CA 1
ATOM 4346 C C . SER A 1 554 ? 23.314 -54.037 -34.565 1.00 24.81 554 SER A C 1
ATOM 4348 O O . SER A 1 554 ? 22.544 -53.373 -35.263 1.00 24.81 554 SER A O 1
ATOM 4350 N N .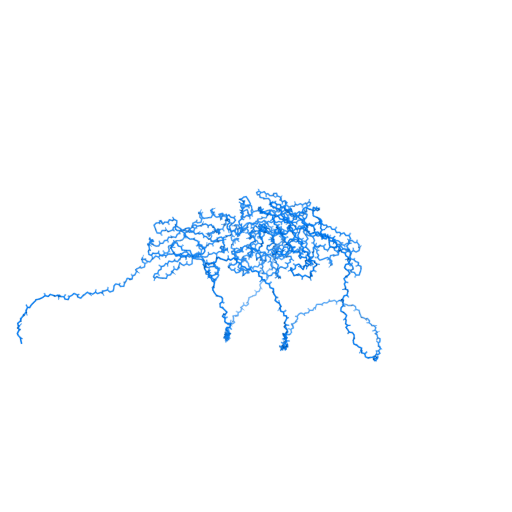 PRO A 1 555 ? 24.056 -55.029 -35.090 1.00 24.20 555 PRO A N 1
ATOM 4351 C CA . PRO A 1 555 ? 24.021 -55.360 -36.511 1.00 24.20 555 PRO A CA 1
ATOM 4352 C C . PRO A 1 555 ? 22.709 -56.064 -36.884 1.00 24.20 555 PRO A C 1
ATOM 4354 O O . PRO A 1 555 ? 22.356 -57.088 -36.300 1.00 24.20 555 PRO A O 1
ATOM 4357 N N . ILE A 1 556 ? 22.008 -55.543 -37.893 1.00 27.06 556 ILE A N 1
ATOM 4358 C CA . ILE A 1 556 ? 20.819 -56.168 -38.492 1.00 27.06 556 ILE A CA 1
ATOM 4359 C C . ILE A 1 556 ? 21.149 -56.548 -39.940 1.00 27.06 556 ILE A C 1
ATOM 4361 O O . ILE A 1 556 ? 21.742 -55.759 -40.676 1.00 27.06 556 ILE A O 1
ATOM 4365 N N . SER A 1 557 ? 20.790 -57.774 -40.332 1.00 22.27 557 SER A N 1
ATOM 4366 C CA . SER A 1 557 ? 21.068 -58.322 -41.666 1.00 22.27 557 SER A CA 1
ATOM 4367 C C . SER A 1 557 ? 20.260 -57.624 -42.767 1.00 22.27 557 SER A C 1
ATOM 4369 O O . SER A 1 557 ? 19.137 -57.172 -42.543 1.00 22.27 557 SER A O 1
ATOM 4371 N N . SER A 1 558 ? 20.827 -57.551 -43.970 1.00 25.55 558 SER A N 1
ATOM 4372 C CA . SER A 1 558 ? 20.266 -56.828 -45.109 1.00 25.55 558 SER A CA 1
ATOM 4373 C C . SER A 1 558 ? 19.317 -57.679 -45.960 1.00 25.55 558 SER A C 1
ATOM 4375 O O . SER A 1 558 ? 19.691 -58.730 -46.475 1.00 25.55 558 SER A O 1
ATOM 4377 N N . HIS A 1 559 ? 18.119 -57.152 -46.228 1.00 24.39 559 HIS A N 1
ATOM 4378 C CA . HIS A 1 559 ? 17.290 -57.558 -47.368 1.00 24.39 559 HIS A CA 1
ATOM 4379 C C . HIS A 1 559 ? 16.669 -56.316 -48.041 1.00 24.39 559 HIS A C 1
ATOM 4381 O O . HIS A 1 559 ? 16.280 -55.383 -47.336 1.00 24.39 559 HIS A O 1
ATOM 4387 N N . PRO A 1 560 ? 16.604 -56.256 -49.387 1.00 26.52 560 PRO A N 1
ATOM 4388 C CA . PRO A 1 560 ? 16.151 -55.071 -50.114 1.00 26.52 560 PRO A CA 1
ATOM 4389 C C . PRO A 1 560 ? 14.635 -55.063 -50.360 1.00 26.52 560 PRO A C 1
ATOM 4391 O O . PRO A 1 560 ? 14.033 -56.106 -50.607 1.00 26.52 560 PRO A O 1
ATOM 4394 N N . VAL A 1 561 ? 14.038 -53.868 -50.405 1.00 25.91 561 VAL A N 1
ATOM 4395 C CA . VAL A 1 561 ? 12.693 -53.629 -50.962 1.00 25.91 561 VAL A CA 1
ATOM 4396 C C . VAL A 1 561 ? 12.756 -52.427 -51.912 1.00 25.91 561 VAL A C 1
ATOM 4398 O O . VAL A 1 561 ? 13.518 -51.487 -51.694 1.00 25.91 561 VAL A O 1
ATOM 4401 N N . THR A 1 562 ? 12.011 -52.506 -53.013 1.00 24.34 562 THR A N 1
ATOM 4402 C CA . THR A 1 562 ? 12.131 -51.645 -54.200 1.00 24.34 562 THR A CA 1
ATOM 4403 C C . THR A 1 562 ? 11.396 -50.307 -54.108 1.00 24.34 562 THR A C 1
ATOM 4405 O O . THR A 1 562 ? 10.409 -50.160 -53.392 1.00 24.34 562 THR A O 1
ATOM 4408 N N . SER A 1 563 ? 11.853 -49.341 -54.906 1.00 26.19 563 SER A N 1
ATOM 4409 C CA . SER A 1 563 ? 11.250 -48.017 -55.080 1.00 26.19 563 SER A CA 1
ATOM 4410 C C . SER A 1 563 ? 10.038 -48.014 -56.024 1.00 26.19 563 SER A C 1
ATOM 4412 O O . SER A 1 563 ? 9.966 -48.799 -56.968 1.00 26.19 563 SER A O 1
ATOM 4414 N N . LEU A 1 564 ? 9.124 -47.059 -55.815 1.00 26.45 564 LEU A N 1
ATOM 4415 C CA . LEU A 1 564 ? 8.125 -46.612 -56.796 1.00 26.45 564 LEU A CA 1
ATOM 4416 C C . LEU A 1 564 ? 8.020 -45.068 -56.771 1.00 26.45 564 LEU A C 1
ATOM 4418 O O . LEU A 1 564 ? 8.295 -44.470 -55.728 1.00 26.45 564 LEU A O 1
ATOM 4422 N N . PRO A 1 565 ? 7.686 -44.405 -57.899 1.00 26.69 565 PRO A N 1
ATOM 4423 C CA . PRO A 1 565 ? 7.829 -42.953 -58.048 1.00 26.69 565 PRO A CA 1
ATOM 4424 C C . PRO A 1 565 ? 6.550 -42.152 -57.743 1.00 26.69 565 PRO A C 1
ATOM 4426 O O . PRO A 1 565 ? 5.434 -42.659 -57.832 1.00 26.69 565 PRO A O 1
ATOM 4429 N N . VAL A 1 566 ? 6.724 -40.858 -57.455 1.00 25.44 566 VAL A N 1
ATOM 4430 C CA . VAL A 1 566 ? 5.638 -39.880 -57.253 1.00 25.44 566 VAL A CA 1
ATOM 4431 C C . VAL A 1 566 ? 5.324 -39.145 -58.563 1.00 25.44 566 VAL A C 1
ATOM 4433 O O . VAL A 1 566 ? 6.238 -38.707 -59.260 1.00 25.44 566 VAL A O 1
ATOM 4436 N N . LEU A 1 567 ? 4.034 -38.955 -58.863 1.00 26.14 567 LEU A N 1
ATOM 4437 C CA . LEU A 1 567 ? 3.523 -38.135 -59.971 1.00 26.14 567 LEU A CA 1
ATOM 4438 C C . LEU A 1 567 ? 2.665 -36.970 -59.427 1.00 26.14 567 LEU A C 1
ATOM 4440 O O . LEU A 1 567 ? 1.815 -37.219 -58.570 1.00 26.14 567 LEU A O 1
ATOM 4444 N N . PRO A 1 568 ? 2.847 -35.719 -59.899 1.00 30.25 568 PRO A N 1
ATOM 4445 C CA . PRO A 1 568 ? 2.084 -34.561 -59.425 1.00 30.25 568 PRO A CA 1
ATOM 4446 C C . PRO A 1 568 ? 0.962 -34.131 -60.390 1.00 30.25 568 PRO A C 1
ATOM 4448 O O . PRO A 1 568 ? 1.182 -34.042 -61.596 1.00 30.25 568 PRO A O 1
ATOM 4451 N N . HIS A 1 569 ? -0.198 -33.727 -59.856 1.00 25.25 569 HIS A N 1
ATOM 4452 C CA . HIS A 1 569 ? -1.212 -32.958 -60.599 1.00 25.25 569 HIS A CA 1
ATOM 4453 C C . HIS A 1 569 ? -1.840 -31.831 -59.739 1.00 25.25 569 HIS A C 1
ATOM 4455 O O . HIS A 1 569 ? -1.938 -31.998 -58.522 1.00 25.25 569 HIS A O 1
ATOM 4461 N N . PRO A 1 570 ? -2.236 -30.680 -60.333 1.00 30.78 570 PRO A N 1
ATOM 4462 C CA . PRO A 1 570 ? -2.651 -29.474 -59.601 1.00 30.78 570 PRO A CA 1
ATOM 4463 C C . PRO A 1 570 ? -4.169 -29.199 -59.641 1.00 30.78 570 PRO A C 1
ATOM 4465 O O . PRO A 1 570 ? -4.838 -29.564 -60.606 1.00 30.78 570 PRO A O 1
ATOM 4468 N N . ILE A 1 571 ? -4.702 -28.464 -58.652 1.00 25.83 571 ILE A N 1
ATOM 4469 C CA . ILE A 1 571 ? -6.063 -27.878 -58.674 1.00 25.83 571 ILE A CA 1
ATOM 4470 C C . ILE A 1 571 ? -6.035 -26.427 -58.138 1.00 25.83 571 ILE A C 1
ATOM 4472 O O . ILE A 1 571 ? -5.148 -26.046 -57.376 1.00 25.83 571 ILE A O 1
ATOM 4476 N N . HIS A 1 572 ? -6.981 -25.608 -58.610 1.00 25.47 572 HIS A N 1
ATOM 4477 C CA . HIS A 1 572 ? -7.057 -24.149 -58.464 1.00 25.47 572 HIS A CA 1
ATOM 4478 C C . HIS A 1 572 ? -7.579 -23.631 -57.106 1.00 25.47 572 HIS A C 1
ATOM 4480 O O . HIS A 1 572 ? -8.203 -24.342 -56.323 1.00 25.47 572 HIS A O 1
ATOM 4486 N N . SER A 1 573 ? -7.382 -22.328 -56.887 1.00 25.48 573 SER A N 1
ATOM 4487 C CA . SER A 1 573 ? -7.982 -21.507 -55.825 1.00 25.48 573 SER A CA 1
ATOM 4488 C C . SER A 1 573 ? -9.485 -21.255 -56.005 1.00 25.48 573 SER A C 1
ATOM 4490 O O . SER A 1 573 ? -9.901 -20.997 -57.134 1.00 25.48 573 SER A O 1
ATOM 4492 N N . ILE A 1 574 ? -10.247 -21.128 -54.905 1.00 25.39 574 ILE A N 1
ATOM 4493 C CA . ILE A 1 574 ? -11.445 -20.264 -54.822 1.00 25.39 574 ILE A CA 1
ATOM 4494 C C . ILE A 1 574 ? -11.809 -19.886 -53.364 1.00 25.39 574 ILE A C 1
ATOM 4496 O O . ILE A 1 574 ? -11.497 -20.598 -52.417 1.00 25.39 574 ILE A O 1
ATOM 4500 N N . VAL A 1 575 ? -12.435 -18.708 -53.269 1.00 23.52 575 VAL A N 1
ATOM 4501 C CA . VAL A 1 575 ? -13.084 -17.942 -52.177 1.00 23.52 575 VAL A CA 1
ATOM 4502 C C . VAL A 1 575 ? -13.611 -18.705 -50.934 1.00 23.52 575 VAL A C 1
ATOM 4504 O O . VAL A 1 575 ? -14.096 -19.827 -51.026 1.00 23.52 575 VAL A O 1
ATOM 4507 N N . ALA A 1 576 ? -13.600 -18.029 -49.774 1.00 24.67 576 ALA A N 1
ATOM 4508 C CA . ALA A 1 576 ? -14.098 -18.511 -48.475 1.00 24.67 576 ALA A CA 1
ATOM 4509 C C . ALA A 1 576 ? -15.519 -18.020 -48.107 1.00 24.67 576 ALA A C 1
ATOM 4511 O O . ALA A 1 576 ? -15.909 -16.932 -48.517 1.00 24.67 576 ALA A O 1
ATOM 4512 N N . TYR A 1 577 ? -16.227 -18.772 -47.247 1.00 24.92 577 TYR A N 1
ATOM 4513 C CA . TYR A 1 577 ? -17.343 -18.330 -46.376 1.00 24.92 577 TYR A CA 1
ATOM 4514 C C . TYR A 1 577 ? -17.515 -19.330 -45.183 1.00 24.92 577 TYR A C 1
ATOM 4516 O O . TYR A 1 577 ? -16.717 -20.267 -45.104 1.00 24.92 577 TYR A O 1
ATOM 4524 N N . PRO A 1 578 ? -18.386 -19.109 -44.164 1.00 25.86 578 PRO A N 1
ATOM 4525 C CA . PRO A 1 578 ? -18.070 -19.475 -42.773 1.00 25.86 578 PRO A CA 1
ATOM 4526 C C . PRO A 1 578 ? -18.519 -20.876 -42.319 1.00 25.86 578 PRO A C 1
ATOM 4528 O O . PRO A 1 578 ? -19.438 -21.473 -42.874 1.00 25.86 578 PRO A O 1
ATOM 4531 N N . ILE A 1 579 ? -17.905 -21.353 -41.230 1.00 26.50 579 ILE A N 1
ATOM 4532 C CA . ILE A 1 579 ? -18.197 -22.639 -40.574 1.00 26.50 579 ILE A CA 1
ATOM 4533 C C . ILE A 1 579 ? -19.239 -22.443 -39.448 1.00 26.50 579 ILE A C 1
ATOM 4535 O O . ILE A 1 579 ? -18.979 -21.658 -38.533 1.00 26.50 579 ILE A O 1
ATOM 4539 N N . PRO A 1 580 ? -20.384 -23.159 -39.453 1.00 25.56 580 PRO A N 1
ATOM 4540 C CA . PRO A 1 580 ? -21.330 -23.179 -38.332 1.00 25.56 580 PRO A CA 1
ATOM 4541 C C . PRO A 1 580 ? -20.815 -23.986 -37.129 1.00 25.56 580 PRO A C 1
ATOM 4543 O O . PRO A 1 580 ? -20.174 -25.024 -37.291 1.00 25.56 580 PRO A O 1
ATOM 4546 N N . SER A 1 581 ? -21.145 -23.552 -35.912 1.00 25.70 581 SER A N 1
ATOM 4547 C CA . SER A 1 581 ? -20.746 -24.208 -34.661 1.00 25.70 581 SER A CA 1
ATOM 4548 C C . SER A 1 581 ? -21.798 -25.201 -34.145 1.00 25.70 581 SER A C 1
ATOM 4550 O O . SER A 1 581 ? -22.886 -24.813 -33.723 1.00 25.70 581 SER A O 1
ATOM 4552 N N . HIS A 1 582 ? -21.446 -26.490 -34.090 1.00 26.97 582 HIS A N 1
ATOM 4553 C CA . HIS A 1 582 ? -22.241 -27.538 -33.433 1.00 26.97 582 HIS A CA 1
ATOM 4554 C C . HIS A 1 582 ? -21.354 -28.498 -32.606 1.00 26.97 582 HIS A C 1
ATOM 4556 O O . HIS A 1 582 ? -20.140 -28.533 -32.814 1.00 26.97 582 HIS A O 1
ATOM 4562 N N . PRO A 1 583 ? -21.914 -29.175 -31.580 1.00 26.08 583 PRO A N 1
ATOM 4563 C CA . PRO A 1 583 ? -21.146 -29.572 -30.398 1.00 26.08 583 PRO A CA 1
ATOM 4564 C C . PRO A 1 583 ? -20.392 -30.903 -30.528 1.00 26.08 583 PRO A C 1
ATOM 4566 O O . PRO A 1 583 ? -20.842 -31.839 -31.185 1.00 26.08 583 PRO A O 1
ATOM 4569 N N . VAL A 1 584 ? -19.274 -31.001 -29.804 1.00 27.05 584 VAL A N 1
ATOM 4570 C CA . VAL A 1 584 ? -18.483 -32.232 -29.646 1.00 27.05 584 VAL A CA 1
ATOM 4571 C C . VAL A 1 584 ? -19.188 -33.193 -28.671 1.00 27.05 584 VAL A C 1
ATOM 4573 O O . VAL A 1 584 ? -19.450 -32.792 -27.534 1.00 27.05 584 VAL A O 1
ATOM 4576 N N . PRO A 1 585 ? -19.474 -34.453 -29.053 1.00 26.38 585 PRO A N 1
ATOM 4577 C CA . PRO A 1 585 ? -19.993 -35.463 -28.131 1.00 26.38 585 PRO A CA 1
ATOM 4578 C C . PRO A 1 585 ? -18.946 -35.889 -27.095 1.00 26.38 585 PRO A C 1
ATOM 4580 O O . PRO A 1 585 ? -17.791 -36.145 -27.432 1.00 26.38 585 PRO A O 1
ATOM 4583 N N . SER A 1 586 ? -19.353 -36.022 -25.833 1.00 24.59 586 SER A N 1
ATOM 4584 C CA . SER A 1 586 ? -18.504 -36.557 -24.769 1.00 24.59 586 SER A CA 1
ATOM 4585 C C . SER A 1 586 ? -18.578 -38.088 -24.713 1.00 24.59 586 SER A C 1
ATOM 4587 O O . SER A 1 586 ? -19.643 -38.669 -24.506 1.00 24.59 586 SER A O 1
ATOM 4589 N N . HIS A 1 587 ? -17.425 -38.750 -24.832 1.00 26.28 587 HIS A N 1
ATOM 4590 C CA . HIS A 1 587 ? -17.274 -40.181 -24.560 1.00 26.28 587 HIS A CA 1
ATOM 4591 C C . HIS A 1 587 ? -16.310 -40.406 -23.381 1.00 26.28 587 HIS A C 1
ATOM 4593 O O . HIS A 1 587 ? -15.307 -39.697 -23.274 1.00 26.28 587 HIS A O 1
ATOM 4599 N N . PRO A 1 588 ? -16.601 -41.358 -22.473 1.00 23.52 588 PRO A N 1
ATOM 4600 C CA . PRO A 1 588 ? -15.793 -41.584 -21.280 1.00 23.52 588 PRO A CA 1
ATOM 4601 C C . PRO A 1 588 ? -14.522 -42.378 -21.604 1.00 23.52 588 PRO A C 1
ATOM 4603 O O . PRO A 1 588 ? -14.585 -43.436 -22.229 1.00 23.52 588 PRO A O 1
ATOM 4606 N N . VAL A 1 589 ? -13.373 -41.910 -21.114 1.00 24.89 589 VAL A N 1
ATOM 4607 C CA . VAL A 1 589 ? -12.122 -42.682 -21.125 1.00 24.89 589 VAL A CA 1
ATOM 4608 C C . VAL A 1 589 ? -11.997 -43.435 -19.801 1.00 24.89 589 VAL A C 1
ATOM 4610 O O . VAL A 1 589 ? -12.072 -42.842 -18.726 1.00 24.89 589 VAL A O 1
ATOM 4613 N N . LEU A 1 590 ? -11.845 -44.756 -19.891 1.00 24.88 590 LEU A N 1
ATOM 4614 C CA . LEU A 1 590 ? -11.729 -45.662 -18.748 1.00 24.88 590 LEU A CA 1
ATOM 4615 C C . LEU A 1 590 ? -10.333 -45.600 -18.110 1.00 24.88 590 LEU A C 1
ATOM 4617 O O . LEU A 1 590 ? -9.330 -45.367 -18.781 1.00 24.88 590 LEU A O 1
ATOM 4621 N N . SER A 1 591 ? -10.269 -45.852 -16.804 1.00 22.75 591 SER A N 1
ATOM 4622 C CA . SER A 1 591 ? -9.021 -45.928 -16.041 1.00 22.75 591 SER A CA 1
ATOM 4623 C C . SER A 1 591 ? -8.246 -47.218 -16.327 1.00 22.75 591 SER A C 1
ATOM 4625 O O . SER A 1 591 ? -8.789 -48.307 -16.131 1.00 22.75 591 SER A O 1
ATOM 4627 N N . CYS A 1 592 ? -6.960 -47.103 -16.663 1.00 23.86 592 CYS A N 1
ATOM 4628 C CA . CYS A 1 592 ? -6.015 -48.225 -16.672 1.00 23.86 592 CYS A CA 1
ATOM 4629 C C . CYS A 1 592 ? -5.115 -48.192 -15.417 1.00 23.86 592 CYS A C 1
ATOM 4631 O O . CYS A 1 592 ? -4.722 -47.103 -14.993 1.00 23.86 592 CYS A O 1
ATOM 4633 N N . PRO A 1 593 ? -4.784 -49.346 -14.806 1.00 24.50 593 PRO A N 1
ATOM 4634 C CA . PRO A 1 593 ? -4.014 -49.402 -13.564 1.00 24.50 593 PRO A CA 1
ATOM 4635 C C . PRO A 1 593 ? -2.499 -49.283 -13.795 1.00 24.50 593 PRO A C 1
ATOM 4637 O O . PRO A 1 593 ? -1.956 -49.823 -14.758 1.00 24.50 593 PRO A O 1
ATOM 4640 N N . THR A 1 594 ? -1.799 -48.636 -12.864 1.00 22.67 594 THR A N 1
ATOM 4641 C CA . THR A 1 594 ? -0.332 -48.586 -12.819 1.00 22.67 594 THR A CA 1
ATOM 4642 C C . THR A 1 594 ? 0.247 -49.874 -12.225 1.00 22.67 594 THR A C 1
ATOM 4644 O O . THR A 1 594 ? -0.114 -50.278 -11.121 1.00 22.67 594 THR A O 1
ATOM 4647 N N . GLN A 1 595 ? 1.181 -50.515 -12.934 1.00 23.97 595 GLN A N 1
ATOM 4648 C CA . GLN A 1 595 ? 1.965 -51.629 -12.389 1.00 23.97 595 GLN A CA 1
ATOM 4649 C C . GLN A 1 595 ? 3.194 -51.108 -11.635 1.00 23.97 595 GLN A C 1
ATOM 4651 O O . GLN A 1 595 ? 3.962 -50.301 -12.154 1.00 23.97 595 GLN A O 1
ATOM 4656 N N . SER A 1 596 ? 3.390 -51.596 -10.411 1.00 23.25 596 SER A N 1
ATOM 4657 C CA . SER A 1 596 ? 4.559 -51.314 -9.573 1.00 23.25 596 SER A CA 1
ATOM 4658 C C . SER A 1 596 ? 5.653 -52.369 -9.749 1.00 23.25 596 SER A C 1
ATOM 4660 O O . SER A 1 596 ? 5.354 -53.560 -9.840 1.00 23.25 596 SER A O 1
ATOM 4662 N N . SER A 1 597 ? 6.923 -51.969 -9.696 1.00 21.78 597 SER A N 1
ATOM 4663 C CA . SER A 1 597 ? 8.073 -52.877 -9.553 1.00 21.78 597 SER A CA 1
ATOM 4664 C C . SER A 1 597 ? 9.207 -52.195 -8.762 1.00 21.78 597 SER A C 1
ATOM 4666 O O . SER A 1 597 ? 9.170 -50.972 -8.608 1.00 21.78 597 SER A O 1
ATOM 4668 N N . PRO A 1 598 ? 10.120 -52.960 -8.131 1.00 25.47 598 PRO A N 1
ATOM 4669 C CA . PRO A 1 598 ? 10.635 -52.585 -6.811 1.00 25.47 598 PRO A CA 1
ATOM 4670 C C . PRO A 1 598 ? 11.957 -51.806 -6.806 1.00 25.47 598 PRO A C 1
ATOM 4672 O O . PRO A 1 598 ? 12.818 -51.984 -7.663 1.00 25.47 598 PRO A O 1
ATOM 4675 N N . VAL A 1 599 ? 12.148 -51.022 -5.742 1.00 22.75 599 VAL A N 1
ATOM 4676 C CA . VAL A 1 599 ? 13.441 -50.434 -5.357 1.00 22.75 599 VAL A CA 1
ATOM 4677 C C . VAL A 1 599 ? 14.242 -51.466 -4.556 1.00 22.75 599 VAL A C 1
ATOM 4679 O O . VAL A 1 599 ? 13.729 -52.025 -3.587 1.00 22.75 599 VAL A O 1
ATOM 4682 N N . GLN A 1 600 ? 15.500 -51.704 -4.933 1.00 22.25 600 GLN A N 1
ATOM 4683 C CA . GLN A 1 600 ? 16.442 -52.519 -4.158 1.00 22.25 600 GLN A CA 1
ATOM 4684 C C . GLN A 1 600 ? 17.341 -51.638 -3.279 1.00 22.25 600 GLN A C 1
ATOM 4686 O O . GLN A 1 600 ? 17.827 -50.600 -3.721 1.00 22.25 600 GLN A O 1
ATOM 4691 N N . TYR A 1 601 ? 17.595 -52.087 -2.048 1.00 21.97 601 TYR A N 1
ATOM 4692 C CA . TYR A 1 601 ? 18.625 -51.537 -1.162 1.00 21.97 601 TYR A CA 1
ATOM 4693 C C . TYR A 1 601 ? 19.939 -52.309 -1.333 1.00 21.97 601 TYR A C 1
ATOM 4695 O O . TYR A 1 601 ? 19.933 -53.538 -1.266 1.00 21.97 601 TYR A O 1
ATOM 4703 N N . ILE A 1 602 ? 21.062 -51.595 -1.448 1.00 21.12 602 ILE A N 1
ATOM 4704 C CA . ILE A 1 602 ? 22.423 -52.107 -1.208 1.00 21.12 602 ILE A CA 1
ATOM 4705 C C . ILE A 1 602 ? 23.158 -51.090 -0.311 1.00 21.12 602 ILE A C 1
ATOM 4707 O O . ILE A 1 602 ? 22.782 -49.920 -0.253 1.00 21.12 602 ILE A O 1
ATOM 4711 N N . SER A 1 603 ? 24.123 -51.566 0.476 1.00 21.25 603 SER A N 1
ATOM 4712 C CA . SER A 1 603 ? 24.634 -50.929 1.699 1.00 21.25 603 SER A CA 1
ATOM 4713 C C . SER A 1 603 ? 26.144 -50.626 1.671 1.00 21.25 603 SER A C 1
ATOM 4715 O O . SER A 1 603 ? 26.811 -50.896 0.677 1.00 21.25 603 SER A O 1
ATOM 4717 N N . CYS A 1 604 ? 26.668 -50.190 2.831 1.00 20.67 604 CYS A N 1
ATOM 4718 C CA . CYS A 1 604 ? 28.090 -50.038 3.202 1.00 20.67 604 CYS A CA 1
ATOM 4719 C C . CYS A 1 604 ? 28.781 -48.741 2.717 1.00 20.67 604 CYS A C 1
ATOM 4721 O O . CYS A 1 604 ? 28.484 -48.238 1.644 1.00 20.67 604 CYS A O 1
ATOM 4723 N N . SER A 1 605 ? 29.712 -48.142 3.474 1.00 21.61 605 SER A N 1
ATOM 4724 C CA . SER A 1 605 ? 30.115 -48.379 4.882 1.00 21.61 605 SER A CA 1
ATOM 4725 C C . SER A 1 605 ? 30.933 -47.198 5.427 1.00 21.61 605 SER A C 1
ATOM 4727 O O . SER A 1 605 ? 31.699 -46.598 4.682 1.00 21.61 605 SER A O 1
ATOM 4729 N N . VAL A 1 606 ? 30.831 -46.918 6.731 1.00 22.30 606 VAL A N 1
ATOM 4730 C CA . VAL A 1 606 ? 31.644 -45.909 7.442 1.00 22.30 606 VAL A CA 1
ATOM 4731 C C . VAL A 1 606 ? 32.683 -46.619 8.318 1.00 22.30 606 VAL A C 1
ATOM 4733 O O . VAL A 1 606 ? 32.349 -47.594 8.989 1.00 22.30 606 VAL A O 1
ATOM 4736 N N . ALA A 1 607 ? 33.923 -46.121 8.326 1.00 21.92 607 ALA A N 1
ATOM 4737 C CA . ALA A 1 607 ? 35.019 -46.578 9.188 1.00 21.92 607 ALA A CA 1
ATOM 4738 C C . ALA A 1 607 ? 35.522 -45.433 10.096 1.00 21.92 607 ALA A C 1
ATOM 4740 O O . ALA A 1 607 ? 35.198 -44.269 9.871 1.00 21.92 607 ALA A O 1
ATOM 4741 N N . SER A 1 608 ? 36.247 -45.768 11.167 1.00 22.45 608 SER A N 1
ATOM 4742 C CA . SER A 1 608 ? 36.314 -44.952 12.390 1.00 22.45 608 SER A CA 1
ATOM 4743 C C . SER A 1 608 ? 37.579 -44.106 12.606 1.00 22.45 608 SER A C 1
ATOM 4745 O O . SER A 1 608 ? 38.688 -44.560 12.348 1.00 22.45 608 SER A O 1
ATOM 4747 N N . SER A 1 609 ? 37.341 -42.933 13.206 1.00 24.19 609 SER A N 1
ATOM 4748 C CA . SER A 1 609 ? 38.073 -42.176 14.253 1.00 24.19 609 SER A CA 1
ATOM 4749 C C . SER A 1 609 ? 39.434 -42.684 14.783 1.00 24.19 609 SER A C 1
ATOM 4751 O O . SER A 1 609 ? 39.650 -43.888 14.910 1.00 24.19 609 SER A O 1
ATOM 4753 N N . PRO A 1 610 ? 40.287 -41.767 15.296 1.00 26.12 610 PRO A N 1
ATOM 4754 C CA . PRO A 1 610 ? 40.215 -41.482 16.746 1.00 26.12 610 PRO A CA 1
ATOM 4755 C C . PRO A 1 610 ? 40.403 -40.002 17.168 1.00 26.12 610 PRO A C 1
ATOM 4757 O O . PRO A 1 610 ? 41.025 -39.212 16.468 1.00 26.12 610 PRO A O 1
ATOM 4760 N N . ILE A 1 611 ? 39.920 -39.659 18.374 1.00 32.38 611 ILE A N 1
ATOM 4761 C CA . ILE A 1 611 ? 40.178 -38.396 19.104 1.00 32.38 611 ILE A CA 1
ATOM 4762 C C . ILE A 1 611 ? 40.564 -38.733 20.555 1.00 32.38 611 ILE A C 1
ATOM 4764 O O . ILE A 1 611 ? 39.866 -39.530 21.187 1.00 32.38 611 ILE A O 1
ATOM 4768 N N . PRO A 1 612 ? 41.624 -38.116 21.106 1.00 25.23 612 PRO A N 1
ATOM 4769 C CA . PRO A 1 612 ? 41.702 -37.872 22.556 1.00 25.23 612 PRO A CA 1
ATOM 4770 C C . PRO A 1 612 ? 42.345 -36.509 22.936 1.00 25.23 612 PRO A C 1
ATOM 4772 O O . PRO A 1 612 ? 43.118 -35.967 22.148 1.00 25.23 612 PRO A O 1
ATOM 4775 N N . PRO A 1 613 ? 42.211 -36.020 24.189 1.00 25.80 613 PRO A N 1
ATOM 4776 C CA . PRO A 1 613 ? 41.120 -36.186 25.160 1.00 25.80 613 PRO A CA 1
ATOM 4777 C C . PRO A 1 613 ? 40.610 -34.827 25.727 1.00 25.80 613 PRO A C 1
ATOM 4779 O O . PRO A 1 613 ? 41.116 -33.763 25.385 1.00 25.80 613 PRO A O 1
ATOM 4782 N N . VAL A 1 614 ? 39.618 -34.852 26.631 1.00 30.11 614 VAL A N 1
ATOM 4783 C CA . VAL A 1 614 ? 38.980 -33.655 27.236 1.00 30.11 614 VAL A CA 1
ATOM 4784 C C . VAL A 1 614 ? 39.131 -33.632 28.765 1.00 30.11 614 VAL A C 1
ATOM 4786 O O . VAL A 1 614 ? 38.919 -34.658 29.405 1.00 30.11 614 VAL A O 1
ATOM 4789 N N . LEU A 1 615 ? 39.377 -32.447 29.345 1.00 22.25 615 LEU A N 1
ATOM 4790 C CA . LEU A 1 615 ? 39.114 -32.055 30.747 1.00 22.25 615 LEU A CA 1
ATOM 4791 C C . LEU A 1 615 ? 38.788 -30.539 30.778 1.00 22.25 615 LEU A C 1
ATOM 4793 O O . LEU A 1 615 ? 39.419 -29.791 30.041 1.00 22.25 615 LEU A O 1
ATOM 4797 N N . SER A 1 616 ? 37.866 -30.001 31.589 1.00 22.98 616 SER A N 1
ATOM 4798 C CA . SER A 1 616 ? 36.822 -30.624 32.429 1.00 22.98 616 SER A CA 1
ATOM 4799 C C . SER A 1 616 ? 35.739 -29.600 32.843 1.00 22.98 616 SER A C 1
ATOM 4801 O O . SER A 1 616 ? 36.041 -28.425 33.026 1.00 22.98 616 SER A O 1
ATOM 4803 N N . ASN A 1 617 ? 34.492 -30.061 33.023 1.00 23.06 617 ASN A N 1
ATOM 4804 C CA . ASN A 1 617 ? 33.295 -29.273 33.400 1.00 23.06 617 ASN A CA 1
ATOM 4805 C C . ASN A 1 617 ? 33.200 -28.972 34.925 1.00 23.06 617 ASN A C 1
ATOM 4807 O O . ASN A 1 617 ? 33.949 -29.590 35.684 1.00 23.06 617 ASN A O 1
ATOM 4811 N N . PRO A 1 618 ? 32.327 -28.041 35.397 1.00 25.86 618 PRO A N 1
ATOM 4812 C CA . PRO A 1 618 ? 30.861 -28.258 35.552 1.00 25.86 618 PRO A CA 1
ATOM 4813 C C . PRO A 1 618 ? 29.999 -27.107 34.957 1.00 25.86 618 PRO A C 1
ATOM 4815 O O . PRO A 1 618 ? 30.435 -25.963 34.984 1.00 25.86 618 PRO A O 1
ATOM 4818 N N . VAL A 1 619 ? 28.796 -27.231 34.367 1.00 22.97 619 VAL A N 1
ATOM 4819 C CA . VAL A 1 619 ? 27.700 -28.236 34.260 1.00 22.97 619 VAL A CA 1
ATOM 4820 C C . VAL A 1 619 ? 26.720 -28.352 35.444 1.00 22.97 619 VAL A C 1
ATOM 4822 O O . VAL A 1 619 ? 27.074 -28.903 36.479 1.00 22.97 619 VAL A O 1
ATOM 4825 N N . GLN A 1 620 ? 25.468 -27.924 35.176 1.00 23.64 620 GLN A N 1
ATOM 4826 C CA . GLN A 1 620 ? 24.123 -28.300 35.696 1.00 23.64 620 GLN A CA 1
ATOM 4827 C C . GLN A 1 620 ? 23.242 -27.043 35.902 1.00 23.64 620 GLN A C 1
ATOM 4829 O O . GLN A 1 620 ? 23.771 -25.991 36.230 1.00 23.64 620 GLN A O 1
ATOM 4834 N N . SER A 1 621 ? 21.905 -27.053 35.795 1.00 23.20 621 SER A N 1
ATOM 4835 C CA . SER A 1 621 ? 20.905 -27.930 35.129 1.00 23.20 621 SER A CA 1
ATOM 4836 C C . SER A 1 621 ? 19.531 -27.203 35.195 1.00 23.20 621 SER A C 1
ATOM 4838 O O . SER A 1 621 ? 19.429 -26.207 35.906 1.00 23.20 621 SER A O 1
ATOM 4840 N N . VAL A 1 622 ? 18.426 -27.560 34.526 1.00 22.81 622 VAL A N 1
ATOM 4841 C CA . VAL A 1 622 ? 18.067 -28.655 33.586 1.00 22.81 622 VAL A CA 1
ATOM 4842 C C . VAL A 1 622 ? 17.405 -27.987 32.332 1.00 22.81 622 VAL A C 1
ATOM 4844 O O . VAL A 1 622 ? 17.840 -26.889 32.008 1.00 22.81 622 VAL A O 1
ATOM 4847 N N . LEU A 1 623 ? 16.421 -28.445 31.531 1.00 23.91 623 LEU A N 1
ATOM 4848 C CA . LEU A 1 623 ? 15.565 -29.645 31.392 1.00 23.91 623 LEU A CA 1
ATOM 4849 C C . 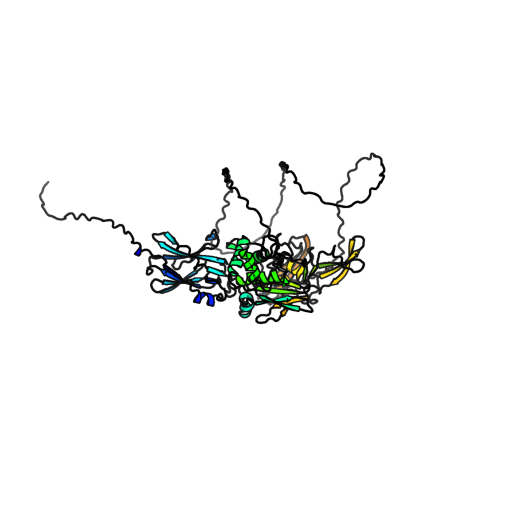LEU A 1 623 ? 15.115 -29.740 29.911 1.00 23.91 623 LEU A C 1
ATOM 4851 O O . LEU A 1 623 ? 14.860 -28.706 29.297 1.00 23.91 623 LEU A O 1
ATOM 4855 N N . SER A 1 624 ? 14.948 -30.939 29.341 1.00 21.95 624 SER A N 1
ATOM 4856 C CA . SER A 1 624 ? 14.382 -31.130 27.991 1.00 21.95 624 SER A CA 1
ATOM 4857 C C . SER A 1 624 ? 13.581 -32.437 27.864 1.00 21.95 624 SER A C 1
ATOM 4859 O O . SER A 1 624 ? 14.115 -33.522 28.061 1.00 21.95 624 SER A O 1
ATOM 4861 N N . CYS A 1 625 ? 12.291 -32.313 27.527 1.00 20.91 625 CYS A N 1
ATOM 4862 C CA . CYS A 1 625 ? 11.295 -33.377 27.299 1.00 20.91 625 CYS A CA 1
ATOM 4863 C C . CYS A 1 625 ? 10.107 -32.758 26.523 1.00 20.91 625 CYS A C 1
ATOM 4865 O O . CYS A 1 625 ? 9.770 -31.609 26.796 1.00 20.91 625 CYS A O 1
ATOM 4867 N N . SER A 1 626 ? 9.377 -33.401 25.607 1.00 21.56 626 SER A N 1
ATOM 4868 C CA . SER A 1 626 ? 9.593 -34.638 24.835 1.00 21.56 626 SER A CA 1
ATOM 4869 C C . SER A 1 626 ? 8.704 -34.562 23.585 1.00 21.56 626 SER A C 1
ATOM 4871 O O . SER A 1 626 ? 7.523 -34.244 23.716 1.00 21.56 626 SER A O 1
ATOM 4873 N N . ILE A 1 627 ? 9.204 -34.905 22.393 1.00 22.27 627 ILE A N 1
ATOM 4874 C CA . ILE A 1 627 ? 8.335 -35.113 21.219 1.00 22.27 627 ILE A CA 1
ATOM 4875 C C . ILE A 1 627 ? 7.987 -36.601 21.148 1.00 22.27 627 ILE A C 1
ATOM 4877 O O . ILE A 1 627 ? 8.805 -37.411 20.717 1.00 22.27 627 ILE A O 1
ATOM 4881 N N . LEU A 1 628 ? 6.776 -36.967 21.581 1.00 22.70 628 LEU A N 1
ATOM 4882 C CA . LEU A 1 628 ? 6.237 -38.302 21.319 1.00 22.70 628 LEU A CA 1
ATOM 4883 C C . LEU A 1 628 ? 5.824 -38.418 19.848 1.00 22.70 628 LEU A C 1
ATOM 4885 O O . LEU A 1 628 ? 5.025 -37.627 19.346 1.00 22.70 628 LEU A O 1
ATOM 4889 N N . SER A 1 629 ? 6.300 -39.468 19.189 1.00 23.38 629 SER A N 1
ATOM 4890 C CA . SER A 1 629 ? 5.767 -39.953 17.919 1.00 23.38 629 SER A CA 1
ATOM 4891 C C . SER A 1 629 ? 4.447 -40.701 18.149 1.00 23.38 629 SER A C 1
ATOM 4893 O O . SER A 1 629 ? 4.419 -41.912 18.357 1.00 23.38 629 SER A O 1
ATOM 4895 N N . CYS A 1 630 ? 3.325 -39.980 18.106 1.00 22.03 630 CYS A N 1
ATOM 4896 C CA . CYS A 1 630 ? 1.999 -40.603 18.096 1.00 22.03 630 CYS A CA 1
ATOM 4897 C C . CYS A 1 630 ? 1.683 -41.198 16.704 1.00 22.03 630 CYS A C 1
ATOM 4899 O O . CYS A 1 630 ? 1.954 -40.545 15.693 1.00 22.03 630 CYS A O 1
ATOM 4901 N N . PRO A 1 631 ? 1.108 -42.413 16.617 1.00 22.72 631 PRO A N 1
ATOM 4902 C CA . PRO A 1 631 ? 0.871 -43.090 15.343 1.00 22.72 631 PRO A CA 1
ATOM 4903 C C . PRO A 1 631 ? -0.291 -42.474 14.552 1.00 22.72 631 PRO A C 1
ATOM 4905 O O . PRO A 1 631 ? -1.290 -42.027 15.119 1.00 22.72 631 PRO A O 1
ATOM 4908 N N . VAL A 1 632 ? -0.197 -42.529 13.220 1.00 24.09 632 VAL A N 1
ATOM 4909 C CA . VAL A 1 632 ? -1.296 -42.160 12.315 1.00 24.09 632 VAL A CA 1
ATOM 4910 C C . VAL A 1 632 ? -2.361 -43.259 12.341 1.00 24.09 632 VAL A C 1
ATOM 4912 O O . VAL A 1 632 ? -2.275 -44.246 11.615 1.00 24.09 632 VAL A O 1
ATOM 4915 N N . LEU A 1 633 ? -3.376 -43.085 13.189 1.00 22.98 633 LEU A N 1
ATOM 4916 C CA . LEU A 1 633 ? -4.583 -43.913 13.177 1.00 22.98 633 LEU A CA 1
ATOM 4917 C C . LEU A 1 633 ? -5.451 -43.568 11.960 1.00 22.98 633 LEU A C 1
ATOM 4919 O O . LEU A 1 633 ? -6.013 -42.476 11.861 1.00 22.98 633 LEU A O 1
ATOM 4923 N N . SER A 1 634 ? -5.581 -44.521 11.040 1.00 25.36 634 SER A N 1
ATOM 4924 C CA . SER A 1 634 ? -6.476 -44.444 9.888 1.00 25.36 634 SER A CA 1
ATOM 4925 C C . SER A 1 634 ? -7.934 -44.681 10.300 1.00 25.36 634 SER A C 1
ATOM 4927 O O . SER A 1 634 ? -8.396 -45.816 10.410 1.00 25.36 634 SER A O 1
ATOM 4929 N N . SER A 1 635 ? -8.688 -43.597 10.484 1.00 23.66 635 SER A N 1
ATOM 4930 C CA . SER A 1 635 ? -10.145 -43.646 10.675 1.00 23.66 635 SER A CA 1
ATOM 4931 C C . SER A 1 635 ? -10.880 -43.466 9.336 1.00 23.66 635 SER A C 1
ATOM 4933 O O . SER A 1 635 ? -10.552 -42.538 8.593 1.00 23.66 635 SER A O 1
ATOM 4935 N N . PRO A 1 636 ? -11.874 -44.311 8.998 1.00 25.06 636 PRO A N 1
ATOM 4936 C CA . PRO A 1 636 ? -12.575 -44.239 7.716 1.00 25.06 636 PRO A CA 1
ATOM 4937 C C . PRO A 1 636 ? -13.534 -43.042 7.641 1.00 25.06 636 PRO A C 1
ATOM 4939 O O . PRO A 1 636 ? -14.204 -42.702 8.615 1.00 25.06 636 PRO A O 1
ATOM 4942 N N . VAL A 1 637 ? -13.649 -42.438 6.455 1.00 27.00 637 VAL A N 1
ATOM 4943 C CA . VAL A 1 637 ? -14.615 -41.362 6.173 1.00 27.00 637 VAL A CA 1
ATOM 4944 C C . VAL A 1 637 ? -16.020 -41.957 5.982 1.00 27.00 637 VAL A C 1
ATOM 4946 O O . VAL A 1 637 ? -16.198 -42.770 5.072 1.00 27.00 637 VAL A O 1
ATOM 4949 N N . PRO A 1 638 ? -17.041 -41.553 6.763 1.00 25.91 638 PRO A N 1
ATOM 4950 C CA . PRO A 1 638 ? -18.418 -41.988 6.537 1.00 25.91 638 PRO A CA 1
ATOM 4951 C C . PRO A 1 638 ? -19.012 -41.336 5.280 1.00 25.91 638 PRO A C 1
ATOM 4953 O O . PRO A 1 638 ? -19.076 -40.111 5.168 1.00 25.91 638 PRO A O 1
ATOM 4956 N N . SER A 1 639 ? -19.495 -42.146 4.339 1.00 25.78 639 SER A N 1
ATOM 4957 C CA . SER A 1 639 ? -20.193 -41.671 3.143 1.00 25.78 639 SER A CA 1
ATOM 4958 C C . SER A 1 639 ? -21.664 -41.354 3.446 1.00 25.78 639 SER A C 1
ATOM 4960 O O . SER A 1 639 ? -22.517 -42.237 3.522 1.00 25.78 639 SER A O 1
ATOM 4962 N N . HIS A 1 640 ? -21.994 -40.069 3.597 1.00 25.80 640 HIS A N 1
ATOM 4963 C CA . HIS A 1 640 ? -23.387 -39.630 3.715 1.00 25.80 640 HIS A CA 1
ATOM 4964 C C . HIS A 1 640 ? -24.050 -39.485 2.329 1.00 25.80 640 HIS A C 1
ATOM 4966 O O . HIS A 1 640 ? -23.537 -38.744 1.488 1.00 25.80 640 HIS A O 1
ATOM 4972 N N . PRO A 1 641 ? -25.199 -40.141 2.066 1.00 25.20 641 PRO A N 1
ATOM 4973 C CA . PRO A 1 641 ? -25.878 -40.048 0.777 1.00 25.20 641 PRO A CA 1
ATOM 4974 C C . PRO A 1 641 ? -26.598 -38.702 0.615 1.00 25.20 641 PRO A C 1
ATOM 4976 O O . PRO A 1 641 ? -27.432 -38.315 1.439 1.00 25.20 641 PRO A O 1
ATOM 4979 N N . VAL A 1 642 ? -26.324 -38.004 -0.489 1.00 26.67 642 VAL A N 1
ATOM 4980 C CA . VAL A 1 642 ? -26.997 -36.746 -0.837 1.00 26.67 642 VAL A CA 1
ATOM 4981 C C . VAL A 1 642 ? -28.446 -37.031 -1.243 1.00 26.67 642 VAL A C 1
ATOM 4983 O O . VAL A 1 642 ? -28.714 -37.544 -2.327 1.00 26.67 642 VAL A O 1
ATOM 4986 N N . ARG A 1 643 ? -29.404 -36.669 -0.381 1.00 25.03 643 ARG A N 1
ATOM 4987 C CA . ARG A 1 643 ? -30.831 -36.652 -0.739 1.00 25.03 643 ARG A CA 1
ATOM 4988 C C . ARG A 1 643 ? -31.119 -35.474 -1.667 1.00 25.03 643 ARG A C 1
ATOM 4990 O O . ARG A 1 643 ? -31.124 -34.327 -1.224 1.00 25.03 643 ARG A O 1
ATOM 4997 N N . SER A 1 644 ? -31.427 -35.764 -2.926 1.00 26.55 644 SER A N 1
ATOM 4998 C CA . SER A 1 644 ? -32.007 -34.787 -3.844 1.00 26.55 644 SER A CA 1
ATOM 4999 C C . SER A 1 644 ? -33.370 -34.297 -3.332 1.00 26.55 644 SER A C 1
ATOM 5001 O O . SER A 1 644 ? -34.192 -35.068 -2.832 1.00 26.55 644 SER A O 1
ATOM 5003 N N . ARG A 1 645 ? -33.622 -32.991 -3.464 1.00 27.06 645 ARG A N 1
ATOM 5004 C CA . ARG A 1 645 ? -34.957 -32.387 -3.364 1.00 27.06 645 ARG A CA 1
ATOM 5005 C C . ARG A 1 645 ? -35.240 -31.653 -4.679 1.00 27.06 645 ARG A C 1
ATOM 5007 O O . ARG A 1 645 ? -34.363 -30.912 -5.120 1.00 27.06 645 ARG A O 1
ATOM 5014 N N . PRO A 1 646 ? -36.411 -31.839 -5.311 1.00 26.81 646 PRO A N 1
ATOM 5015 C CA . PRO A 1 646 ? -36.761 -31.100 -6.517 1.00 26.81 646 PRO A CA 1
ATOM 5016 C C . PRO A 1 646 ? -37.049 -29.629 -6.190 1.00 26.81 646 PRO A C 1
ATOM 5018 O O . PRO A 1 646 ? -37.635 -29.317 -5.152 1.00 26.81 646 PRO A O 1
ATOM 5021 N N . VAL A 1 647 ? -36.663 -28.732 -7.098 1.00 28.67 647 VAL A N 1
ATOM 5022 C CA . VAL A 1 647 ? -37.020 -27.306 -7.057 1.00 28.67 647 VAL A CA 1
ATOM 5023 C C . VAL A 1 647 ? -38.257 -27.094 -7.942 1.00 28.67 647 VAL A C 1
ATOM 5025 O O . VAL A 1 647 ? -38.238 -27.554 -9.086 1.00 28.67 647 VAL A O 1
ATOM 5028 N N . PRO A 1 648 ? -39.329 -26.429 -7.470 1.00 27.72 648 PRO A N 1
ATOM 5029 C CA . PRO A 1 648 ? -40.494 -26.133 -8.303 1.00 27.72 648 PRO A CA 1
ATOM 5030 C C . PRO A 1 648 ? -40.167 -25.155 -9.440 1.00 27.72 648 PRO A C 1
ATOM 5032 O O . PRO A 1 648 ? -39.475 -24.158 -9.237 1.00 27.72 648 PRO A O 1
ATOM 5035 N N . SER A 1 649 ? -40.712 -25.406 -10.628 1.00 25.78 649 SER A N 1
ATOM 5036 C CA . SER A 1 649 ? -40.595 -24.517 -11.787 1.00 25.78 649 SER A CA 1
ATOM 5037 C C . SER A 1 649 ? -41.595 -23.357 -11.715 1.00 25.78 649 SER A C 1
ATOM 5039 O O . SER A 1 649 ? -42.802 -23.585 -11.809 1.00 25.78 649 SER A O 1
ATOM 5041 N N . CYS A 1 650 ? -41.112 -22.115 -11.632 1.00 25.20 650 CYS A N 1
ATOM 5042 C CA . CYS A 1 650 ? -41.941 -20.924 -11.846 1.00 25.20 650 CYS A CA 1
ATOM 5043 C C . CYS A 1 650 ? -41.931 -20.512 -13.326 1.00 25.20 650 CYS A C 1
ATOM 5045 O O . CYS A 1 650 ? -40.872 -20.359 -13.932 1.00 25.20 650 CYS A O 1
ATOM 5047 N N . SER A 1 651 ? -43.115 -20.303 -13.900 1.00 25.20 651 SER A N 1
ATOM 5048 C CA . SER A 1 651 ? -43.304 -19.844 -15.280 1.00 25.20 651 SER A CA 1
ATOM 5049 C C . SER A 1 651 ? -43.134 -18.327 -15.414 1.00 25.20 651 SER A C 1
ATOM 5051 O O . SER A 1 651 ? -43.735 -17.571 -14.651 1.00 25.20 651 SER A O 1
ATOM 5053 N N . ILE A 1 652 ? -42.384 -17.878 -16.425 1.00 27.56 652 ILE A N 1
ATOM 5054 C CA . ILE A 1 652 ? -42.215 -16.455 -16.758 1.00 27.56 652 ILE A CA 1
ATOM 5055 C C . ILE A 1 652 ? -43.311 -16.034 -17.758 1.00 27.56 652 ILE A C 1
ATOM 5057 O O . ILE A 1 652 ? -43.360 -16.600 -18.851 1.00 27.56 652 ILE A O 1
ATOM 5061 N N . PRO A 1 653 ? -44.173 -15.046 -17.447 1.00 28.03 653 PRO A N 1
ATOM 5062 C CA . PRO A 1 653 ? -45.124 -14.504 -18.411 1.00 28.03 653 PRO A CA 1
ATOM 5063 C C . PRO A 1 653 ? -44.437 -13.509 -19.360 1.00 28.03 653 PRO A C 1
ATOM 5065 O O . PRO A 1 653 ? -43.858 -12.511 -18.931 1.00 28.03 653 PRO A O 1
ATOM 5068 N N . SER A 1 654 ? -44.536 -13.751 -20.665 1.00 25.80 654 SER A N 1
ATOM 5069 C CA . SER A 1 654 ? -44.042 -12.842 -21.705 1.00 25.80 654 SER A CA 1
ATOM 5070 C C . SER A 1 654 ? -44.901 -11.576 -21.836 1.00 25.80 654 SER A C 1
ATOM 5072 O O . SER A 1 654 ? -46.131 -11.650 -21.781 1.00 25.80 654 SER A O 1
ATOM 5074 N N . ARG A 1 655 ? -44.273 -10.429 -22.125 1.00 26.69 655 ARG A N 1
ATOM 5075 C CA . ARG A 1 655 ? -44.938 -9.225 -22.660 1.00 26.69 655 ARG A CA 1
ATOM 5076 C C . ARG A 1 655 ? -44.189 -8.690 -23.893 1.00 26.69 655 ARG A C 1
ATOM 5078 O O . ARG A 1 655 ? -42.989 -8.940 -23.995 1.00 26.69 655 ARG A O 1
ATOM 5085 N N . PRO A 1 656 ? -44.866 -8.001 -24.834 1.00 27.61 656 PRO A N 1
ATOM 5086 C CA . PRO A 1 656 ? -44.279 -7.642 -26.124 1.00 27.61 656 PRO A CA 1
ATOM 5087 C C . PRO A 1 656 ? -43.426 -6.371 -26.055 1.00 27.61 656 PRO A C 1
ATOM 5089 O O . PRO A 1 656 ? -43.672 -5.489 -25.233 1.00 27.61 656 PRO A O 1
ATOM 5092 N N . VAL A 1 657 ? -42.480 -6.251 -26.987 1.00 25.78 657 VAL A N 1
ATOM 5093 C CA . VAL A 1 657 ? -41.773 -4.995 -27.275 1.00 25.78 657 VAL A CA 1
ATOM 5094 C C . VAL A 1 657 ? -42.684 -4.090 -28.109 1.00 25.78 657 VAL A C 1
ATOM 5096 O O . VAL A 1 657 ? -43.252 -4.540 -29.103 1.00 25.78 657 VAL A O 1
ATOM 5099 N N . LEU A 1 658 ? -42.791 -2.814 -27.732 1.00 25.20 658 LEU A N 1
ATOM 5100 C CA . LEU A 1 658 ? -43.367 -1.759 -28.568 1.00 25.20 658 LEU A CA 1
ATOM 5101 C C . LEU A 1 658 ? -42.244 -0.886 -29.131 1.00 25.20 658 LEU A C 1
ATOM 5103 O O . LEU A 1 658 ? -41.381 -0.419 -28.391 1.00 25.20 658 LEU A O 1
ATOM 5107 N N . SER A 1 659 ? -42.268 -0.673 -30.443 1.00 25.62 659 SER A N 1
ATOM 5108 C CA . SER A 1 659 ? -41.354 0.208 -31.169 1.00 25.62 659 SER A CA 1
ATOM 5109 C C . SER A 1 659 ? -41.923 1.623 -31.279 1.00 25.62 659 SER A C 1
ATOM 5111 O O . SER A 1 659 ? -43.067 1.781 -31.705 1.00 25.62 659 SER A O 1
ATOM 5113 N N . SER A 1 660 ? -41.111 2.645 -31.009 1.00 26.23 660 SER A N 1
ATOM 5114 C CA . SER A 1 660 ? -41.447 4.052 -31.267 1.00 26.23 660 SER A CA 1
ATOM 5115 C C . SER A 1 660 ? -40.325 4.749 -32.043 1.00 26.23 660 SER A C 1
ATOM 5117 O O . SER A 1 660 ? -39.233 4.944 -31.514 1.00 26.23 660 SER A O 1
ATOM 5119 N N . LEU A 1 661 ? -40.615 5.121 -33.291 1.00 26.03 661 LEU A N 1
ATOM 5120 C CA . LEU A 1 661 ? -39.858 6.105 -34.075 1.00 26.03 661 LEU A CA 1
ATOM 5121 C C . LEU A 1 661 ? -40.274 7.523 -33.667 1.00 26.03 661 LEU A C 1
ATOM 5123 O O . LEU A 1 661 ? -41.454 7.705 -33.401 1.00 26.03 661 LEU A O 1
ATOM 5127 N N . PHE A 1 662 ? -39.324 8.464 -33.677 1.00 25.19 662 PHE A N 1
ATOM 5128 C CA . PHE A 1 662 ? -39.380 9.937 -33.869 1.00 25.19 662 PHE A CA 1
ATOM 5129 C C . PHE A 1 662 ? -37.928 10.406 -33.539 1.00 25.19 662 PHE A C 1
ATOM 5131 O O . PHE A 1 662 ? -37.383 9.921 -32.549 1.00 25.19 662 PHE A O 1
ATOM 5138 N N . VAL A 1 663 ? -37.134 11.108 -34.369 1.00 27.28 663 VAL A N 1
ATOM 5139 C CA . VAL A 1 663 ? -37.355 12.368 -35.124 1.00 27.28 663 VAL A CA 1
ATOM 5140 C C . VAL A 1 663 ? -37.739 13.472 -34.133 1.00 27.28 663 VAL A C 1
ATOM 5142 O O . VAL A 1 663 ? -38.849 13.444 -33.621 1.00 27.28 663 VAL A O 1
ATOM 5145 N N . ASP A 1 664 ? -36.853 14.380 -33.724 1.00 33.59 664 ASP A N 1
ATOM 5146 C CA . ASP A 1 664 ? -35.906 15.179 -34.532 1.00 33.59 664 ASP A CA 1
ATOM 5147 C C . ASP A 1 664 ? -34.395 14.954 -34.273 1.00 33.59 664 ASP A C 1
ATOM 5149 O O . ASP A 1 664 ? -34.039 14.337 -33.242 1.00 33.59 664 ASP A O 1
#

Sequence (664 aa):
MEPSSGCRCNSCRDKKVKFTFRDIVKTSADMLFVEHIDMCQNINKPTHYTTEYDTNNLVVRRGQEFIIRVTFSRLLTQQDDFQLEFLIGPNPSHNKGSLVVVTFNTRHGGPWSGRVINMEGPSAVLGITPSPNAIVGKFRTYVAILVGGEMQRTKRDQSTDLYLLFNAWCPEDPVFLPNEEERREYVLNDMGIIYQGNASTVTPRSWMYGQFEKGILDACIYILDSSRMPIFNRGNVIKLVRKGSAMINSQDDNGVLVGNWSNDYSMGTRPTAWTGSVKILLKYANTGVPVCFAQCWVFAGVFNTFLRCFGIPSRVITNFSSAHDNTGNLKTDLIFNMDGTPDRRNTRDSIWNYHCWNEVNMVRYDLPPGYGGWQVVDATPQETSDGHYRCGPASVNAIKKGLLCHPFDAGFVLLRLVNSDVVFLKRDKYGTLTPFKVDTTHVGQALYTKAVGSNAPVNVTQTYKYPEGELKPCLLGADMKVEVAFQNHGNTPTSVEAHMEVSTIFYTGAIANHFKDQDFVVDIQPGGSECPYVPSNLIPSCSVPSNLVQSQSSPISSHPVTSLPVLPHPIHSIVAYPIPSHPVPSHPVLSCPTQSSPVQYISCSVASSPIPPVLSNPVQSVLSCSILSCPVLSSPVPSHPVRSRPVPSCSIPSRPVLSSLFVD

Secondary structure (DSSP, 8-state):
---------------------------TTSS--EEEEE--HHHHHHHTT-TT---SSEEEETTS-EEEEEEESS---TT--EEEEEE-SSS--GGGTSEEEEESSSS---SSEEEEEEEETTEEEEEEE--TTPPPEEEEEEEEEEETTEEEEPP--STT-EEEE--TT-TTSTT----HHHHIIIII--EEEEEEEETTEEEEEEEE--TTSTTHHHHHHHHHHHTT--GGGTT-HHHHHHHHHHHHBSTTT--SEEE--SS--TTS--GGG--BSHHHHHHHHHHSS-EEEE-HHHHHHHHHHHHHHTT--EEEEEEEEEEE-SS-SSEEEEEE-TTS-B-TTT---EEEEEEEEEEEEE--TTS-TT--EEEEEE-S--SEETTEE-EEEEEHHHHHTT-TTSTTTHHHHHHHHT--EEEEEEE-TTS-EEEEEEESSSSS-EEEEEPTTSSSEEE-HHHHSPPTTTSPP--TTSPPP-B--EE--SSS-EEEEEEEEEEEE-TTS-EEEEEEEEEEEEEEPTT-EE--B-----------------PPPPP----------------------PPPP-PPPP-PPPPPPPPP-PPPP---------------------------------PPPP-------PPPPPPPPP----------

pLDDT: mean 71.52, std 26.96, range [20.67, 98.12]

InterPro domains:
  IPR001102 Transglutaminase, N-terminal [PF00868] (36-145)
  IPR002931 Transglutaminase-like [PF01841] (294-379)
  IPR002931 Transglutaminase-like [SM00460] (288-381)
  IPR008958 Transglutaminase, C-terminal [PF00927] (476-543)
  IPR013783 Immunoglobulin-like fold [G3DSA:2.60.40.10] (7-173)
  IPR013783 Immunoglobulin-like fold [G3DSA:2.60.40.10] (472-532)
  IPR014756 Immunoglobulin E-set [SSF81296] (21-172)
  IPR036238 Transglutaminase, C-terminal domain superfamily [SSF49309] (472-529)
  IPR036985 Transglutaminase-like superfamily [G3DSA:3.90.260.10] (175-471)
  IPR038765 Papain-like cysteine peptidase superfamily [SSF54001] (173-472)
  IPR050779 Protein-glutamine gamma-glutamyltransferases [PTHR11590] (34-470)

Organism: Salarias fasciatus (NCBI:txid181472)

Foldseek 3Di:
DDDDDDDDDDDDDDDPDPPDPPPPPPDPLVDKDWPDKAQPQVVACVVQVNVLAPDLAHEHEAQDKGKMKTAISFFDDPVKFKWKWWADDDDADLVLLRIFIEGADPDDGHQKYKHFPDDDGRMTMMIIHHHLLHFFAKIFMWMWIQDPNDTHIDDGDPSHIYGYFHGLCRPNHQQDDPDPLLLCVQQPDQKFWDWDDAPVDIDTAIEGLPLRDPCNLVLLVVLCVLLVPDRSCRSPPFVSLFSLLQQLECDPSQHQADEDDPPDQVPADDAVPHRYQPVSSVVCSVPVGHHPHHDQVNSARNSSSSCSSRSWGKWKKKFAFWKQDPPQALAQEFEAEPVRHTPPPPRPIDTDRMGMWMWTAGDPPVDDPPQGGTFTWGSGQRDDWVHGRTFDRHRLQCLQVVVLQDDDCSSVCNSTGAWGKYFYWYADPVGDTDTDDIHGQSHRVFMWIADRVGRDTDTPSCSRYPPPPPDDDPDDPDFDFDKDKDFAQDQAWDKDWDKDWDFDADSNRHTPGTDDIDIDIDTAHHRGMDIDGDDDDDDDPDDDPPPDDDDDDDDDDDDDDDDDDDDDDDDDDDDDDDDDDDDDDDDDDDDDDDDDDDDDDDDDDDDDDDDDDDDDDDDDDDDDDDDDDDDPDDDDDDDDDDDDDDDDDDDDDDDDDDDDDDDD